Protein AF-A0A329NWV2-F1 (afdb_monomer_lite)

Organism: NCBI:txid1376

Secondary structure (DSSP, 8-state):
----PPPHHHHHHHHHHHHHHHHHHHHHHHH-HHHHHHHHHHHHH--S---HHHHHHHHHH-TT--SEE-HHHHHHTT--BPTTPPPEEEEEEEEEEEEEETTEEEEETTTS-HHHHHHHHTT-SEEEEEEEEEEEEEEEEGGGBT--GGGS-HHHHS---------HHHHHHHHHHHHHHTTPEEESSPPTTPPTT--EEEEEEE-TTS-EEEEEEE-TTS-HHHHHHHHHHHHHHHHTHHHHTTS-HHHHHHHHHHHHHHHHHHTT---TTTSHHHHHHHHT-TTTSTTHHHHHHHHHHHHHHHHHHHHHHHHHHHHHHHHHHHTT-SEEEEEEEE---SSS----TT-B--HHHHHHHHHHHHHHHHHHHHTS---TT-TT---TT----EEEEEEEEETTEEEEEEEEEETS-HHHHHHHHHHHHHHTT----PPPHHHHHHHHHHHHHHHHHSPPPPHHHHHHHHHHTT--

Sequence (476 aa):
MKNRKTTKQDRQQKLDDVFTKVHDAVENYSSDPKDLADFIKFRKEFSQNYSTRNQMLIHQQYPTASKVQSYKKWLDDGYQVQKGQKGIRILAPAIRKEIFDGKQSLGGYRDLSKEDKARLKKGELRTKDELVGFRSVSIFDIQQTNAEVDQLPKYLQDGIIEGNQKNEDEIYEAIDKYREALGIEKLKERPQGVNAGVKGCYFNYKLGSGEEKHAIWLEENNNISQKINVYLHELGHAQFESFAEKQPKVQNEYQAEMFAGVVSEYLGIESSQANAKYLEAYLQNEPDMANREELLEPLIQCIEEAVPQIEKQMNSLEQTQDQQMENQLDDYWKIKWNESSQRYSKDYEGQIVDKEVLDELVELDTRLQLHNKILGFVDPVNERNMTTEYEGYHKFKLEHIEDGQTIEEVRVDMGDGCLVNEGMFTSLYEAIGEKYQPLSQEKIESIRDELEIEREENPPISWEDAQALAQYELEI

InterPro domains:
  IPR013610 ArdC, N-terminal ssDNA binding domain [PF08401] (47-94)

Foldseek 3Di:
DDPDPQDPVNFVVLVVVLVVLLVVLLVVLLQALLLVLLLLLQVVQQPDDDPPSQSSQQCVVPVPFHDKDAQVVCVVVVKHQDPPDDFRKGKDFDKFKWKDDPPDTQGGPVSDDPVVVVCVVVVNIDIDIDGPDIGIGTMDGPVRIPDDLVRGPVCLFLARPDADPDDLVLLLVLLVVLCVVVQEAEDPDDDPPDDPPDAKAKDWDADPVRDIHIYMYGDPPDDSLVRQLRSQLRVQLVLCVVVVVVADPLLSNSLSLSRSSNLCSNNVHPPRPPRSVVSVVSCVPCVRCVCSVVSVVSSSVSSNVRNVSSVVSSVVVQLVVLVVVVVVDLKFKAWCFKDAGNVGNDTRHSHTDDPVNLVVLLVQLLLLQLQCVLVQDADPVDRPDTFPRNPFWMKIWMFIHHRNDGPDIDIDTRNVHCVVCVVVSQVNCVSNVHGDDHDDPVVSVVSNVVSNVVCVVPPTDDPVVVVVVVVVVVVD

pLDDT: mean 77.37, std 14.96, range [28.67, 95.81]

Structure (mmCIF, N/CA/C/O backbone):
data_AF-A0A329NWV2-F1
#
_entry.id   AF-A0A329NWV2-F1
#
loop_
_atom_site.group_PDB
_atom_site.id
_atom_site.type_symbol
_atom_site.label_atom_id
_atom_site.label_alt_id
_atom_site.label_comp_id
_atom_site.label_asym_id
_atom_site.label_entity_id
_atom_site.label_seq_id
_atom_site.pdbx_PDB_ins_code
_atom_site.Cartn_x
_atom_site.Cartn_y
_atom_site.Cartn_z
_atom_site.occupancy
_atom_site.B_iso_or_equiv
_atom_site.auth_seq_id
_atom_site.auth_comp_id
_atom_site.auth_asym_id
_atom_site.auth_atom_id
_atom_site.pdbx_PDB_model_num
ATOM 1 N N . MET A 1 1 ? 9.685 16.412 -42.069 1.00 36.47 1 MET A N 1
ATOM 2 C CA . MET A 1 1 ? 10.826 16.909 -41.262 1.00 36.47 1 MET A CA 1
ATOM 3 C C . MET A 1 1 ? 11.909 15.833 -41.224 1.00 36.47 1 MET A C 1
ATOM 5 O O . MET A 1 1 ? 11.582 14.680 -40.989 1.00 36.47 1 MET A O 1
ATOM 9 N N . LYS A 1 2 ? 13.170 16.157 -41.545 1.00 32.59 2 LYS A N 1
ATOM 10 C CA . LYS A 1 2 ? 14.276 15.177 -41.564 1.00 32.59 2 LYS A CA 1
ATOM 11 C C . LYS A 1 2 ? 14.610 14.730 -40.131 1.00 32.59 2 LYS A C 1
ATOM 13 O O . LYS A 1 2 ? 14.881 15.580 -39.290 1.00 32.59 2 LYS A O 1
ATOM 18 N N . ASN A 1 3 ? 14.628 13.416 -39.884 1.00 35.47 3 ASN A N 1
ATOM 19 C CA . ASN A 1 3 ? 15.058 12.794 -38.624 1.00 35.47 3 ASN A CA 1
ATOM 20 C C . ASN A 1 3 ? 16.464 13.282 -38.228 1.00 35.47 3 ASN A C 1
ATOM 22 O O . ASN A 1 3 ? 17.468 12.865 -38.812 1.00 35.47 3 ASN A O 1
ATOM 26 N N . ARG A 1 4 ? 16.544 14.181 -37.241 1.00 44.91 4 ARG A N 1
ATOM 27 C CA . ARG A 1 4 ? 17.809 14.641 -36.655 1.00 44.91 4 ARG A CA 1
ATOM 28 C C . ARG A 1 4 ? 18.392 13.469 -35.859 1.00 44.91 4 ARG A C 1
ATOM 30 O O . ARG A 1 4 ? 17.802 13.035 -34.874 1.00 44.91 4 ARG A O 1
ATOM 37 N N . LYS A 1 5 ? 19.515 12.899 -36.316 1.00 44.75 5 LYS A N 1
ATOM 38 C CA . LYS A 1 5 ? 20.201 11.812 -35.597 1.00 44.75 5 LYS A CA 1
ATOM 39 C C . LYS A 1 5 ? 20.628 12.326 -34.220 1.00 44.75 5 LYS A C 1
ATOM 41 O O . LYS A 1 5 ? 21.423 13.254 -34.140 1.00 44.75 5 LYS A O 1
ATOM 46 N N . THR A 1 6 ? 20.100 11.706 -33.170 1.00 51.19 6 THR A N 1
ATOM 47 C CA . THR A 1 6 ? 20.416 11.992 -31.763 1.00 51.19 6 THR A CA 1
ATOM 48 C C . THR A 1 6 ? 21.915 11.804 -31.527 1.00 51.19 6 THR A C 1
ATOM 50 O O . THR A 1 6 ? 22.441 10.714 -31.794 1.00 51.19 6 THR A O 1
ATOM 53 N N . THR A 1 7 ? 22.605 12.848 -31.069 1.00 66.75 7 THR A N 1
ATOM 54 C CA . THR A 1 7 ? 24.059 12.830 -30.849 1.00 66.75 7 THR A CA 1
ATOM 55 C C . THR A 1 7 ? 24.426 12.063 -29.569 1.00 66.75 7 THR A C 1
ATOM 57 O O . THR A 1 7 ? 23.558 11.715 -28.768 1.00 66.75 7 THR A O 1
ATOM 60 N N . LYS A 1 8 ? 25.717 11.754 -29.360 1.00 61.50 8 LYS A N 1
ATOM 61 C CA . LYS A 1 8 ? 26.194 11.138 -28.102 1.00 61.50 8 LYS A CA 1
ATOM 62 C C . LYS A 1 8 ? 25.913 12.050 -26.898 1.00 61.50 8 LYS A C 1
ATOM 64 O O . LYS A 1 8 ? 25.540 11.548 -25.847 1.00 61.50 8 LYS A O 1
ATOM 69 N N . GLN A 1 9 ? 26.043 13.361 -27.091 1.00 66.12 9 GLN A N 1
ATOM 70 C CA . GLN A 1 9 ? 25.766 14.379 -26.082 1.00 66.12 9 GLN A CA 1
ATOM 71 C C . GLN A 1 9 ? 24.272 14.427 -25.730 1.00 66.12 9 GLN A C 1
ATOM 73 O O . GLN A 1 9 ? 23.936 14.345 -24.557 1.00 66.12 9 GLN A O 1
ATOM 78 N N . ASP A 1 10 ? 23.379 14.404 -26.728 1.00 63.97 10 ASP A N 1
ATOM 79 C CA . ASP A 1 10 ? 21.922 14.377 -26.499 1.00 63.97 10 ASP A CA 1
ATOM 80 C C . ASP A 1 10 ? 21.471 13.129 -25.714 1.00 63.97 10 ASP A C 1
ATOM 82 O O . ASP A 1 10 ? 20.472 13.155 -24.999 1.00 63.97 10 ASP A O 1
ATOM 86 N N . ARG A 1 11 ? 22.164 11.994 -25.888 1.00 58.09 11 ARG A N 1
ATOM 87 C CA . ARG A 1 11 ? 21.868 10.751 -25.154 1.00 58.09 11 ARG A CA 1
ATOM 88 C C . ARG A 1 11 ? 22.358 10.800 -23.715 1.00 58.09 11 ARG A C 1
ATOM 90 O O . ARG A 1 11 ? 21.681 10.241 -22.863 1.00 58.09 11 ARG A O 1
ATOM 97 N N . GLN A 1 12 ? 23.512 11.423 -23.482 1.00 64.94 12 GLN A N 1
ATOM 98 C CA . GLN A 1 12 ? 24.041 11.622 -22.137 1.00 64.94 12 GLN A CA 1
ATOM 99 C C . GLN A 1 12 ? 23.133 12.569 -21.355 1.00 64.94 12 GLN A C 1
ATOM 101 O O . GLN A 1 12 ? 22.672 12.196 -20.291 1.00 64.94 12 GLN A O 1
ATOM 106 N N . GLN A 1 13 ? 22.748 13.700 -21.949 1.00 70.56 13 GLN A N 1
ATOM 107 C CA . GLN A 1 13 ? 21.837 14.650 -21.314 1.00 70.56 13 GLN A CA 1
ATOM 108 C C . GLN A 1 13 ? 20.499 14.003 -20.928 1.00 70.56 13 GLN A C 1
ATOM 110 O O . GLN A 1 13 ? 20.070 14.115 -19.795 1.00 70.56 13 GLN A O 1
ATOM 115 N N . LYS A 1 14 ? 19.882 13.218 -21.823 1.00 67.88 14 LYS A N 1
ATOM 116 C CA . LYS A 1 14 ? 18.648 12.477 -21.497 1.00 67.88 14 LYS A CA 1
ATOM 117 C C . LYS A 1 14 ? 18.816 11.426 -20.401 1.00 67.88 14 LYS A C 1
ATOM 119 O O . LYS A 1 14 ? 17.820 11.008 -19.819 1.00 67.88 14 LYS A O 1
ATOM 124 N N . LEU A 1 15 ? 20.021 10.892 -20.225 1.00 65.69 15 LEU A N 1
ATOM 125 C CA . LEU A 1 15 ? 20.317 9.951 -19.152 1.00 65.69 15 LEU A CA 1
ATOM 126 C C . LEU A 1 15 ? 20.466 10.712 -17.831 1.00 65.69 15 LEU A C 1
ATOM 128 O O . LEU A 1 15 ? 19.851 10.304 -16.853 1.00 65.69 15 LEU A O 1
ATOM 132 N N . ASP A 1 16 ? 21.194 11.828 -17.844 1.00 66.88 16 ASP A N 1
ATOM 133 C CA . ASP A 1 16 ? 21.363 12.723 -16.697 1.00 66.88 16 ASP A CA 1
ATOM 134 C C . ASP A 1 16 ? 20.000 13.271 -16.231 1.00 66.88 16 ASP A C 1
ATOM 136 O O . ASP A 1 16 ? 19.681 13.168 -15.054 1.00 66.88 16 ASP A O 1
ATOM 140 N N . ASP A 1 17 ? 19.135 13.703 -17.158 1.00 72.38 17 ASP A N 1
ATOM 141 C CA . ASP A 1 17 ? 17.765 14.152 -16.861 1.00 72.38 17 ASP A CA 1
ATOM 142 C C . ASP A 1 17 ? 16.937 13.063 -16.154 1.00 72.38 17 ASP A C 1
ATOM 144 O O . ASP A 1 17 ? 16.137 13.354 -15.270 1.00 72.38 17 ASP A O 1
ATOM 148 N N . VAL A 1 18 ? 17.088 11.792 -16.554 1.00 62.25 18 VAL A N 1
ATOM 149 C CA . VAL A 1 18 ? 16.373 10.682 -15.903 1.00 62.25 18 VAL A CA 1
ATOM 150 C C . VAL A 1 18 ? 16.975 10.373 -14.536 1.00 62.25 18 VAL A C 1
ATOM 152 O O . VAL A 1 18 ? 16.218 10.071 -13.623 1.00 62.25 18 VAL A O 1
ATOM 155 N N . PHE A 1 19 ? 18.295 10.480 -14.365 1.00 68.94 19 PHE A N 1
ATOM 156 C CA . PHE A 1 19 ? 18.915 10.361 -13.044 1.00 68.94 19 PHE A CA 1
ATOM 157 C C . PHE A 1 19 ? 18.426 11.450 -12.087 1.00 68.94 19 PHE A C 1
ATOM 159 O O . PHE A 1 19 ? 18.072 11.121 -10.959 1.00 68.94 19 PHE A O 1
ATOM 166 N N . THR A 1 20 ? 18.326 12.703 -12.541 1.00 75.44 20 THR A N 1
ATOM 167 C CA . THR A 1 20 ? 17.731 13.791 -11.751 1.00 75.44 20 THR A CA 1
ATOM 168 C C . THR A 1 20 ? 16.289 13.471 -11.378 1.00 75.44 20 THR A C 1
ATOM 170 O O . THR A 1 20 ? 15.943 13.558 -10.214 1.00 75.44 20 THR A O 1
ATOM 173 N N . LYS A 1 21 ? 15.468 12.983 -12.315 1.00 71.31 21 LYS A N 1
ATOM 174 C CA . LYS A 1 21 ? 14.085 12.597 -11.995 1.00 71.31 21 LYS A CA 1
ATOM 175 C C . LYS A 1 21 ? 13.976 11.450 -10.994 1.00 71.31 21 LYS A C 1
ATOM 177 O O . LYS A 1 21 ? 13.065 11.463 -10.184 1.00 71.31 21 LYS A O 1
ATOM 182 N N . VAL A 1 22 ? 14.866 10.454 -11.054 1.00 65.88 22 VAL A N 1
ATOM 183 C CA . VAL A 1 22 ? 14.907 9.391 -10.033 1.00 65.88 22 VAL A CA 1
ATOM 184 C C . VAL A 1 22 ? 15.238 9.988 -8.670 1.00 65.88 22 VAL A C 1
ATOM 186 O O . VAL A 1 22 ? 14.590 9.639 -7.692 1.00 65.88 22 VAL A O 1
ATOM 189 N N . HIS A 1 23 ? 16.222 10.887 -8.616 1.00 74.44 23 HIS A N 1
ATOM 190 C CA . HIS A 1 23 ? 16.587 11.582 -7.387 1.00 74.44 23 HIS A CA 1
ATOM 191 C C . HIS A 1 23 ? 15.413 12.407 -6.843 1.00 74.44 23 HIS A C 1
ATOM 193 O O . HIS A 1 23 ? 15.064 12.258 -5.682 1.00 74.44 23 HIS A O 1
ATOM 199 N N . ASP A 1 24 ? 14.751 13.201 -7.684 1.00 77.38 24 ASP A N 1
ATOM 200 C CA . ASP A 1 24 ? 13.586 13.999 -7.289 1.00 77.38 24 ASP A CA 1
ATOM 201 C C . ASP A 1 24 ? 12.426 13.115 -6.802 1.00 77.38 24 ASP A C 1
ATOM 203 O O . ASP A 1 24 ? 11.765 13.457 -5.829 1.00 77.38 24 ASP A O 1
ATOM 207 N N . ALA A 1 25 ? 12.196 11.959 -7.440 1.00 71.62 25 ALA A N 1
ATOM 208 C CA . ALA A 1 25 ? 11.195 10.991 -6.988 1.00 71.62 25 ALA A CA 1
ATOM 209 C C . ALA A 1 25 ? 11.498 10.516 -5.561 1.00 71.62 25 ALA A C 1
ATOM 211 O O . ALA A 1 25 ? 10.634 10.563 -4.691 1.00 71.62 25 ALA A O 1
ATOM 212 N N . VAL A 1 26 ? 12.741 10.086 -5.324 1.00 75.75 26 VAL A N 1
ATOM 213 C CA . VAL A 1 26 ? 13.215 9.639 -4.009 1.00 75.75 26 VAL A CA 1
ATOM 214 C C . VAL A 1 26 ? 13.062 10.750 -2.973 1.00 75.75 26 VAL A C 1
ATOM 216 O O . VAL A 1 26 ? 12.535 10.501 -1.893 1.00 75.75 26 VAL A O 1
ATOM 219 N N . GLU A 1 27 ? 13.467 11.974 -3.307 1.00 80.31 27 GLU A N 1
ATOM 220 C CA . GLU A 1 27 ? 13.358 13.122 -2.408 1.00 80.31 27 GLU A CA 1
ATOM 221 C C . GLU A 1 27 ? 11.903 13.412 -2.030 1.00 80.31 27 GLU A C 1
ATOM 223 O O . GLU A 1 27 ? 11.610 13.523 -0.838 1.00 80.31 27 GLU A O 1
ATOM 228 N N . ASN A 1 28 ? 10.990 13.447 -3.005 1.00 81.44 28 ASN A N 1
ATOM 229 C CA . ASN A 1 28 ? 9.566 13.688 -2.766 1.00 81.44 28 ASN A CA 1
ATOM 230 C C . ASN A 1 28 ? 8.964 12.621 -1.837 1.00 81.44 28 ASN A C 1
ATOM 232 O O . ASN A 1 28 ? 8.467 12.954 -0.763 1.00 81.44 28 ASN A O 1
ATOM 236 N N . TYR A 1 29 ? 9.110 11.335 -2.180 1.00 83.62 29 TYR A N 1
ATOM 237 C CA . TYR A 1 29 ? 8.569 10.235 -1.367 1.00 83.62 29 TYR A CA 1
ATOM 238 C C . TYR A 1 29 ? 9.242 10.108 0.008 1.00 83.62 29 TYR A C 1
ATOM 240 O O . TYR A 1 29 ? 8.645 9.589 0.944 1.00 83.62 29 TYR A O 1
ATOM 248 N N . SER A 1 30 ? 10.484 10.576 0.161 1.00 81.19 30 SER A N 1
ATOM 249 C CA . SER A 1 30 ? 11.156 10.624 1.467 1.00 81.19 30 SER A CA 1
ATOM 250 C C . SER A 1 30 ? 10.719 11.797 2.346 1.00 81.19 30 SER A C 1
ATOM 252 O O . SER A 1 30 ? 11.054 11.823 3.529 1.00 81.19 30 SER A O 1
ATOM 254 N N . SER A 1 31 ? 10.007 12.775 1.796 1.00 80.56 31 SER A N 1
ATOM 255 C CA . SER A 1 31 ? 9.683 14.007 2.519 1.00 80.56 31 SER A CA 1
ATOM 256 C C . SER A 1 31 ? 8.216 14.096 2.920 1.00 80.56 31 SER A C 1
ATOM 258 O O . SER A 1 31 ? 7.911 14.763 3.908 1.00 80.56 31 SER A O 1
ATOM 260 N N . ASP A 1 32 ? 7.326 13.423 2.188 1.00 82.19 32 ASP A N 1
ATOM 261 C CA . ASP A 1 32 ? 5.884 13.478 2.412 1.00 82.19 32 ASP A CA 1
ATOM 262 C C . ASP A 1 32 ? 5.290 12.068 2.634 1.00 82.19 32 ASP A C 1
ATOM 264 O O . ASP A 1 32 ? 5.300 11.236 1.719 1.00 82.19 32 ASP A O 1
ATOM 268 N N . PRO A 1 33 ? 4.760 11.775 3.841 1.00 81.44 33 PRO A N 1
ATOM 269 C CA . PRO A 1 33 ? 4.070 10.521 4.123 1.00 81.44 33 PRO A CA 1
ATOM 270 C C . PRO A 1 33 ? 2.877 10.249 3.207 1.00 81.44 33 PRO A C 1
ATOM 272 O O . PRO A 1 33 ? 2.619 9.086 2.902 1.00 81.44 33 PRO A O 1
ATOM 275 N N . LYS A 1 34 ? 2.166 11.285 2.748 1.00 81.94 34 LYS A N 1
ATOM 276 C CA . LYS A 1 34 ? 1.012 11.125 1.860 1.00 81.94 34 LYS A CA 1
ATOM 277 C C . LYS A 1 34 ? 1.451 10.630 0.486 1.00 81.94 34 LYS A C 1
ATOM 279 O O . LYS A 1 34 ? 0.945 9.615 0.016 1.00 81.94 34 LYS A O 1
ATOM 284 N N . ASP A 1 35 ? 2.451 11.280 -0.110 1.00 84.00 35 ASP A N 1
ATOM 285 C CA . ASP A 1 35 ? 3.000 10.858 -1.404 1.00 84.00 35 ASP A CA 1
ATOM 286 C C . ASP A 1 35 ? 3.520 9.414 -1.337 1.00 84.00 35 ASP A C 1
ATOM 288 O O . ASP A 1 35 ? 3.346 8.631 -2.278 1.00 84.00 35 ASP A O 1
ATOM 292 N N . LEU A 1 36 ? 4.169 9.040 -0.226 1.00 85.94 36 LEU A N 1
ATOM 293 C CA . LEU A 1 36 ? 4.642 7.673 -0.024 1.00 85.94 36 LEU A CA 1
ATOM 294 C C . LEU A 1 36 ? 3.479 6.692 0.188 1.00 85.94 36 LEU A C 1
ATOM 296 O O . LEU A 1 36 ? 3.526 5.600 -0.372 1.00 85.94 36 LEU A O 1
ATOM 300 N N . ALA A 1 37 ? 2.422 7.061 0.915 1.00 82.25 37 ALA A N 1
ATOM 301 C CA . ALA A 1 37 ? 1.217 6.239 1.052 1.00 82.25 37 ALA A CA 1
ATOM 302 C C . ALA A 1 37 ? 0.544 5.979 -0.303 1.00 82.25 37 ALA A C 1
ATOM 304 O O . ALA A 1 37 ? 0.219 4.829 -0.611 1.00 82.25 37 ALA A O 1
ATOM 305 N N . ASP A 1 38 ? 0.418 7.005 -1.143 1.00 81.81 38 ASP A N 1
ATOM 306 C CA . ASP A 1 38 ? -0.117 6.881 -2.502 1.00 81.81 38 ASP A CA 1
ATOM 307 C C . ASP A 1 38 ? 0.772 5.974 -3.366 1.00 81.81 38 ASP A C 1
ATOM 309 O O . ASP A 1 38 ? 0.279 5.086 -4.065 1.00 81.81 38 ASP A O 1
ATOM 313 N N . PHE A 1 39 ? 2.100 6.094 -3.242 1.00 87.38 39 PHE A N 1
ATOM 314 C CA . PHE A 1 39 ? 3.031 5.172 -3.896 1.00 87.38 39 PHE A CA 1
ATOM 315 C C . PHE A 1 39 ? 2.884 3.720 -3.410 1.00 87.38 39 PHE A C 1
ATOM 317 O O . PHE A 1 39 ? 2.982 2.799 -4.222 1.00 87.38 39 PHE A O 1
ATOM 324 N N . ILE A 1 40 ? 2.647 3.486 -2.116 1.00 85.81 40 ILE A N 1
ATOM 325 C CA . ILE A 1 40 ? 2.419 2.137 -1.573 1.00 85.81 40 ILE A CA 1
ATOM 326 C C . ILE A 1 40 ? 1.115 1.543 -2.120 1.00 85.81 40 ILE A C 1
ATOM 328 O O . ILE A 1 40 ? 1.110 0.376 -2.519 1.00 85.81 40 ILE A O 1
ATOM 332 N N . LYS A 1 41 ? 0.036 2.334 -2.207 1.00 83.25 41 LYS A N 1
ATOM 333 C CA . LYS A 1 41 ? -1.229 1.919 -2.846 1.00 83.25 41 LYS A CA 1
ATOM 334 C C . LYS A 1 41 ? -0.991 1.518 -4.303 1.00 83.25 41 LYS A C 1
ATOM 336 O O . LYS A 1 41 ? -1.278 0.383 -4.678 1.00 83.25 41 LYS A O 1
ATOM 341 N N . PHE A 1 42 ? -0.333 2.386 -5.072 1.00 84.50 42 PHE A N 1
ATOM 342 C CA . PHE A 1 42 ? 0.084 2.101 -6.445 1.00 84.50 42 PHE A CA 1
ATOM 343 C C . PHE A 1 42 ? 0.899 0.803 -6.555 1.00 84.50 42 PHE A C 1
ATOM 345 O O . PHE A 1 42 ? 0.624 -0.051 -7.397 1.00 84.50 42 PHE A O 1
ATOM 352 N N . ARG A 1 43 ? 1.912 0.628 -5.702 1.00 85.94 43 ARG A N 1
ATOM 353 C CA . ARG A 1 43 ? 2.831 -0.517 -5.748 1.00 85.94 43 ARG A CA 1
ATOM 354 C C . ARG A 1 43 ? 2.138 -1.841 -5.408 1.00 85.94 43 ARG A C 1
ATOM 356 O O . ARG A 1 43 ? 2.504 -2.859 -5.996 1.00 85.94 43 ARG A O 1
ATOM 363 N N . LYS A 1 44 ? 1.129 -1.831 -4.526 1.00 82.50 44 LYS A N 1
ATOM 364 C CA . LYS A 1 44 ? 0.286 -3.003 -4.209 1.00 82.50 44 LYS A CA 1
ATOM 365 C C . LYS A 1 44 ? -0.435 -3.528 -5.456 1.00 82.50 44 LYS A C 1
ATOM 367 O O . LYS A 1 44 ? -0.527 -4.739 -5.649 1.00 82.50 44 LYS A O 1
ATOM 372 N N . GLU A 1 45 ? -0.902 -2.628 -6.317 1.00 75.94 45 GLU A N 1
ATOM 373 C CA . GLU A 1 45 ? -1.632 -2.959 -7.550 1.00 75.94 45 GLU A CA 1
ATOM 374 C C . GLU A 1 45 ? -0.698 -3.220 -8.741 1.00 75.94 45 GLU A C 1
ATOM 376 O O . GLU A 1 45 ? -0.967 -4.054 -9.616 1.00 75.94 45 GLU A O 1
ATOM 381 N N . PHE A 1 46 ? 0.443 -2.533 -8.777 1.00 81.50 46 PHE A N 1
ATOM 382 C CA . PHE A 1 46 ? 1.409 -2.608 -9.860 1.00 81.50 46 PHE A CA 1
ATOM 383 C C . PHE A 1 46 ? 2.237 -3.904 -9.806 1.00 81.50 46 PHE A C 1
ATOM 385 O O . PHE A 1 46 ? 3.372 -3.965 -9.338 1.00 81.50 46 PHE A O 1
ATOM 392 N N . SER A 1 47 ? 1.676 -4.969 -10.377 1.00 76.50 47 SER A N 1
ATOM 393 C CA . SER A 1 47 ? 2.225 -6.338 -10.345 1.00 76.50 47 SER A CA 1
ATOM 394 C C . SER A 1 47 ? 3.572 -6.564 -11.065 1.00 76.50 47 SER A C 1
ATOM 396 O O . SER A 1 47 ? 4.113 -7.676 -11.044 1.00 76.50 47 SER A O 1
ATOM 398 N N . GLN A 1 48 ? 4.135 -5.562 -11.750 1.00 84.06 48 GLN A N 1
ATOM 399 C CA . GLN A 1 48 ? 5.353 -5.745 -12.541 1.00 84.06 48 GLN A CA 1
ATOM 400 C C . GLN A 1 48 ? 6.633 -5.508 -11.736 1.00 84.06 48 GLN A C 1
ATOM 402 O O . GLN A 1 48 ? 6.873 -4.441 -11.180 1.00 84.06 48 GLN A O 1
ATOM 407 N N . ASN A 1 49 ? 7.536 -6.490 -11.800 1.00 84.25 49 ASN A N 1
ATOM 408 C CA . ASN A 1 49 ? 8.807 -6.493 -11.079 1.00 84.25 49 ASN A CA 1
ATOM 409 C C . ASN A 1 49 ? 9.861 -5.544 -11.694 1.00 84.25 49 ASN A C 1
ATOM 411 O O . ASN A 1 49 ? 10.807 -5.967 -12.368 1.00 84.25 49 ASN A O 1
ATOM 415 N N . TYR A 1 50 ? 9.677 -4.243 -11.482 1.00 87.75 50 TYR A N 1
ATOM 416 C CA . TYR A 1 50 ? 10.695 -3.209 -11.670 1.00 87.75 50 TYR A CA 1
ATOM 417 C C . TYR A 1 50 ? 11.396 -2.906 -10.339 1.00 87.75 50 TYR A C 1
ATOM 419 O O . TYR A 1 50 ? 10.839 -3.136 -9.276 1.00 87.75 50 TYR A O 1
ATOM 427 N N . SER A 1 51 ? 12.608 -2.345 -10.375 1.00 86.44 51 SER A N 1
ATOM 428 C CA . SER A 1 51 ? 13.258 -1.819 -9.161 1.00 86.44 51 SER A CA 1
ATOM 429 C C . SER A 1 51 ? 12.442 -0.676 -8.547 1.00 86.44 51 SER A C 1
ATOM 431 O O . SER A 1 51 ? 11.933 0.132 -9.326 1.00 86.44 51 SER A O 1
ATOM 433 N N . THR A 1 52 ? 12.449 -0.502 -7.221 1.00 85.50 52 THR A N 1
ATOM 434 C CA . THR A 1 52 ? 11.754 0.588 -6.499 1.00 85.50 52 THR A CA 1
ATOM 435 C C . THR A 1 52 ? 11.959 1.959 -7.143 1.00 85.50 52 THR A C 1
ATOM 437 O O . THR A 1 52 ? 10.988 2.620 -7.485 1.00 85.50 52 THR A O 1
ATOM 440 N N . ARG A 1 53 ? 13.205 2.321 -7.488 1.00 83.81 53 ARG A N 1
ATOM 441 C CA . ARG A 1 53 ? 13.533 3.554 -8.239 1.00 83.81 53 ARG A CA 1
ATOM 442 C C . ARG A 1 53 ? 12.719 3.739 -9.523 1.00 83.81 53 ARG A C 1
ATOM 444 O O . ARG A 1 53 ? 12.261 4.829 -9.834 1.00 83.81 53 ARG A O 1
ATOM 451 N N . ASN A 1 54 ? 12.584 2.670 -10.309 1.00 88.44 54 ASN A N 1
ATOM 452 C CA . ASN A 1 54 ? 11.830 2.712 -11.559 1.00 88.44 54 ASN A CA 1
ATOM 453 C C . ASN A 1 54 ? 10.324 2.704 -11.288 1.00 88.44 54 ASN A C 1
ATOM 455 O O . ASN A 1 54 ? 9.613 3.343 -12.046 1.00 88.44 54 ASN A O 1
ATOM 459 N N . GLN A 1 55 ? 9.846 2.024 -10.243 1.00 90.69 55 GLN A N 1
ATOM 460 C CA . GLN A 1 55 ? 8.435 2.069 -9.851 1.00 90.69 55 GLN A CA 1
ATOM 461 C C . GLN A 1 55 ? 8.032 3.474 -9.382 1.00 90.69 55 GLN A C 1
ATOM 463 O O . GLN A 1 55 ? 7.070 4.015 -9.907 1.00 90.69 55 GLN A O 1
ATOM 468 N N . MET A 1 56 ? 8.814 4.106 -8.500 1.00 88.00 56 MET A N 1
ATOM 469 C CA . MET A 1 56 ? 8.632 5.503 -8.073 1.00 88.00 56 MET A CA 1
ATOM 470 C C . MET A 1 56 ? 8.632 6.454 -9.271 1.00 88.00 56 MET A C 1
ATOM 472 O O . MET A 1 56 ? 7.749 7.290 -9.419 1.00 88.00 56 MET A O 1
ATOM 476 N N . LEU A 1 57 ? 9.595 6.284 -10.182 1.00 87.88 57 LEU A N 1
ATOM 477 C CA . LEU A 1 57 ? 9.684 7.094 -11.393 1.00 87.88 57 LEU A CA 1
ATOM 478 C C . LEU A 1 57 ? 8.504 6.860 -12.359 1.00 87.88 57 LEU A C 1
ATOM 480 O O . LEU A 1 57 ? 8.125 7.778 -13.090 1.00 87.88 57 LEU A O 1
ATOM 484 N N . ILE A 1 58 ? 7.950 5.644 -12.410 1.00 88.81 58 ILE A N 1
ATOM 485 C CA . ILE A 1 58 ? 6.730 5.336 -13.167 1.00 88.81 58 ILE A CA 1
ATOM 486 C C . ILE A 1 58 ? 5.543 6.039 -12.510 1.00 88.81 58 ILE A C 1
ATOM 488 O O . ILE A 1 58 ? 4.894 6.820 -13.197 1.00 88.81 58 ILE A O 1
ATOM 492 N N . HIS A 1 59 ? 5.329 5.832 -11.208 1.00 88.75 59 HIS A N 1
ATOM 493 C CA . HIS A 1 59 ? 4.244 6.432 -10.430 1.00 88.75 59 HIS A CA 1
ATOM 494 C C . HIS A 1 59 ? 4.234 7.960 -10.571 1.00 88.75 59 HIS A C 1
ATOM 496 O O . HIS A 1 59 ? 3.240 8.537 -10.990 1.00 88.75 59 HIS A O 1
ATOM 502 N N . GLN A 1 60 ? 5.379 8.623 -10.395 1.00 86.12 60 GLN A N 1
ATOM 503 C CA . GLN A 1 60 ? 5.487 10.077 -10.549 1.00 86.12 60 GLN A CA 1
ATOM 504 C C . GLN A 1 60 ? 5.139 10.580 -11.966 1.00 86.12 60 GLN A C 1
ATOM 506 O O . GLN A 1 60 ? 4.687 11.711 -12.139 1.00 86.12 60 GLN A O 1
ATOM 511 N N . GLN A 1 61 ? 5.400 9.786 -13.011 1.00 87.38 61 GLN A N 1
ATOM 512 C CA . GLN A 1 61 ? 5.097 10.170 -14.397 1.00 87.38 61 GLN A CA 1
ATOM 513 C C . GLN A 1 61 ? 3.687 9.769 -14.840 1.00 87.38 61 GLN A C 1
ATOM 515 O O . GLN A 1 61 ? 3.166 10.378 -15.777 1.00 87.38 61 GLN A O 1
ATOM 520 N N . TYR A 1 62 ? 3.131 8.717 -14.246 1.00 79.06 62 TYR A N 1
ATOM 521 C CA . TYR A 1 62 ? 1.849 8.124 -14.601 1.00 79.06 62 TYR A CA 1
ATOM 522 C C . TYR A 1 62 ? 1.290 7.368 -13.375 1.00 79.06 62 TYR A C 1
ATOM 524 O O . TYR A 1 62 ? 1.496 6.156 -13.266 1.00 79.06 62 TYR A O 1
ATOM 532 N N . PRO A 1 63 ? 0.625 8.074 -12.436 1.00 77.62 63 PRO A N 1
ATOM 533 C CA . PRO A 1 63 ? 0.195 7.504 -11.154 1.00 77.62 63 PRO A CA 1
ATOM 534 C C . PRO A 1 63 ? -0.772 6.329 -11.284 1.00 77.62 63 PRO A C 1
ATOM 536 O O . PRO A 1 63 ? -0.753 5.422 -10.468 1.00 77.62 63 PRO A O 1
ATOM 539 N N . THR A 1 64 ? -1.558 6.297 -12.359 1.00 73.19 64 THR A N 1
ATOM 540 C CA . THR A 1 64 ? -2.516 5.226 -12.660 1.00 73.19 64 THR A CA 1
ATOM 541 C C . THR A 1 64 ? -1.896 4.077 -13.465 1.00 73.19 64 THR A C 1
ATOM 543 O O . THR A 1 64 ? -2.612 3.299 -14.100 1.00 73.19 64 THR A O 1
ATOM 546 N N . ALA A 1 65 ? -0.559 3.976 -13.516 1.00 77.31 65 ALA A N 1
ATOM 547 C CA . ALA A 1 65 ? 0.106 2.929 -14.286 1.00 77.31 65 ALA A CA 1
ATOM 548 C C . ALA A 1 65 ? -0.232 1.551 -13.716 1.00 77.31 65 ALA A C 1
ATOM 550 O O . ALA A 1 65 ? -0.300 1.321 -12.518 1.00 77.31 65 ALA A O 1
ATOM 551 N N . SER A 1 66 ? -0.404 0.599 -14.610 1.00 74.06 66 SER A N 1
ATOM 552 C CA . SER A 1 66 ? -0.968 -0.702 -14.294 1.00 74.06 66 SER A CA 1
ATOM 553 C C . SER A 1 66 ? -0.124 -1.803 -14.911 1.00 74.06 66 SER A C 1
ATOM 555 O O . SER A 1 66 ? 0.353 -2.714 -14.236 1.00 74.06 66 SER A O 1
ATOM 557 N N . LYS A 1 67 ? 0.143 -1.679 -16.207 1.00 82.06 67 LYS A N 1
ATOM 558 C CA . LYS A 1 67 ? 0.969 -2.592 -16.970 1.00 82.06 67 LYS A CA 1
ATOM 559 C C . LYS A 1 67 ? 1.690 -1.777 -18.015 1.00 82.06 67 LYS A C 1
ATOM 561 O O . LYS A 1 67 ? 1.097 -1.322 -18.982 1.00 82.06 67 LYS A O 1
ATOM 566 N N . VAL A 1 68 ? 2.994 -1.651 -17.855 1.00 88.25 68 VAL A N 1
ATOM 567 C CA . VAL A 1 68 ? 3.880 -0.892 -18.724 1.00 88.25 68 VAL A CA 1
ATOM 568 C C . VAL A 1 68 ? 4.801 -1.810 -19.516 1.00 88.25 68 VAL A C 1
ATOM 570 O O . VAL A 1 68 ? 5.352 -2.794 -19.012 1.00 88.25 68 VAL A O 1
ATOM 573 N N . GLN A 1 69 ? 5.014 -1.480 -20.787 1.00 87.88 69 GLN A N 1
ATOM 574 C CA . GLN A 1 69 ? 5.987 -2.164 -21.636 1.00 87.88 69 GLN A CA 1
ATOM 575 C C . GLN A 1 69 ? 6.601 -1.226 -22.678 1.00 87.88 69 GLN A C 1
ATOM 577 O O . GLN A 1 69 ? 6.136 -0.116 -22.927 1.00 87.88 69 GLN A O 1
ATOM 582 N N . SER A 1 70 ? 7.689 -1.666 -23.318 1.00 88.19 70 SER A N 1
ATOM 583 C CA . SER A 1 70 ? 8.240 -0.932 -24.462 1.00 88.19 70 SER A CA 1
ATOM 584 C C . SER A 1 70 ? 7.264 -0.961 -25.640 1.00 88.19 70 SER A C 1
ATOM 586 O O . SER A 1 70 ? 6.661 -1.999 -25.889 1.00 88.19 70 SER A O 1
ATOM 588 N N . TYR A 1 71 ? 7.222 0.111 -26.438 1.00 86.69 71 TYR A N 1
ATOM 589 C CA . TYR A 1 71 ? 6.408 0.187 -27.664 1.00 86.69 71 TYR A CA 1
ATOM 590 C C . TYR A 1 71 ? 6.507 -1.070 -28.536 1.00 86.69 71 TYR A C 1
ATOM 592 O O . TYR A 1 71 ? 5.508 -1.588 -29.014 1.00 86.69 71 TYR A O 1
ATOM 600 N N . LYS A 1 72 ? 7.734 -1.573 -28.743 1.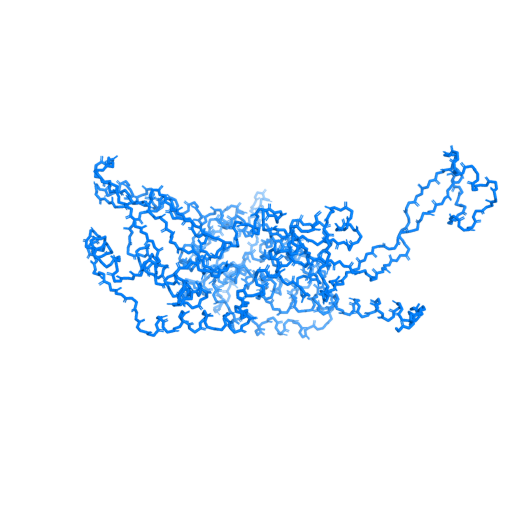00 87.25 72 LYS A N 1
ATOM 601 C CA . LYS A 1 72 ? 7.955 -2.765 -29.566 1.00 87.25 72 LYS A CA 1
ATOM 602 C C . LYS A 1 72 ? 7.243 -3.983 -28.982 1.00 87.25 72 LYS A C 1
ATOM 604 O O . LYS A 1 72 ? 6.680 -4.761 -29.731 1.00 87.25 72 LYS A O 1
ATOM 609 N N . LYS A 1 73 ? 7.297 -4.141 -27.661 1.00 90.50 73 LYS A N 1
ATOM 610 C CA . LYS A 1 73 ? 6.682 -5.282 -26.999 1.00 90.50 73 LYS A CA 1
ATOM 611 C C . LYS A 1 73 ? 5.154 -5.198 -27.058 1.00 90.50 73 LYS A C 1
ATOM 613 O O . LYS A 1 73 ? 4.537 -6.213 -27.324 1.00 90.50 73 LYS A O 1
ATOM 618 N N . TRP A 1 74 ? 4.577 -3.999 -26.939 1.00 88.94 74 TRP A N 1
ATOM 619 C CA . TRP A 1 74 ? 3.151 -3.814 -27.207 1.00 88.94 74 TRP A CA 1
ATOM 620 C C . TRP A 1 74 ? 2.771 -4.239 -28.620 1.00 88.94 74 TRP A C 1
ATOM 622 O O . TRP A 1 74 ? 1.853 -5.033 -28.774 1.00 88.94 74 TRP A O 1
ATOM 632 N N . LEU A 1 75 ? 3.545 -3.819 -29.623 1.00 88.81 75 LEU A N 1
ATOM 633 C CA . LEU A 1 75 ? 3.309 -4.220 -31.009 1.00 88.81 75 LEU A CA 1
ATOM 634 C C . LEU A 1 75 ? 3.431 -5.740 -31.211 1.00 88.81 75 LEU A C 1
ATOM 636 O O . LEU A 1 75 ? 2.619 -6.325 -31.920 1.00 88.81 75 LEU A O 1
ATOM 640 N N . ASP A 1 76 ? 4.434 -6.372 -30.591 1.00 90.62 76 ASP A N 1
ATOM 641 C CA . ASP A 1 76 ? 4.619 -7.829 -30.621 1.00 90.62 76 ASP A CA 1
ATOM 642 C C . ASP A 1 76 ? 3.441 -8.561 -29.931 1.00 90.62 76 ASP A C 1
ATOM 644 O O . ASP A 1 76 ? 3.062 -9.648 -30.363 1.00 90.62 76 ASP A O 1
ATOM 648 N N . ASP A 1 77 ? 2.847 -7.949 -28.898 1.00 84.25 77 ASP A N 1
ATOM 649 C CA . ASP A 1 77 ? 1.680 -8.445 -28.155 1.00 84.25 77 ASP A CA 1
ATOM 650 C C . ASP A 1 77 ? 0.335 -8.080 -28.848 1.00 84.25 77 ASP A C 1
ATOM 652 O O . ASP A 1 77 ? -0.723 -8.443 -28.340 1.00 84.25 77 ASP A O 1
ATOM 656 N N . GLY A 1 78 ? 0.357 -7.406 -30.009 1.00 85.06 78 GLY A N 1
ATOM 657 C CA . GLY A 1 78 ? -0.833 -7.051 -30.803 1.00 85.06 78 GLY A CA 1
ATOM 658 C C . GLY A 1 78 ? -1.425 -5.660 -30.537 1.00 85.06 78 GLY A C 1
ATOM 659 O O . GLY A 1 78 ? -2.406 -5.289 -31.175 1.00 85.06 78 GLY A O 1
ATOM 660 N N . TYR A 1 79 ? -0.809 -4.872 -29.657 1.00 79.19 79 TYR A N 1
ATOM 661 C CA . TYR A 1 79 ? -1.282 -3.552 -29.243 1.00 79.19 79 TYR A CA 1
ATOM 662 C C . TYR A 1 79 ? -0.482 -2.417 -29.884 1.00 79.19 79 TYR A C 1
ATOM 664 O O . TYR A 1 79 ? 0.750 -2.431 -29.972 1.00 79.19 79 TYR A O 1
ATOM 672 N N . GLN A 1 80 ? -1.184 -1.365 -30.277 1.00 77.94 80 GLN A N 1
ATOM 673 C CA . GLN A 1 80 ? -0.626 -0.149 -30.839 1.00 77.94 80 GLN A CA 1
ATOM 674 C C . GLN A 1 80 ? -0.748 0.987 -29.821 1.00 77.94 80 GLN A C 1
ATOM 676 O O . GLN A 1 80 ? -1.842 1.390 -29.440 1.00 77.94 80 GLN A O 1
ATOM 681 N N . VAL A 1 81 ? 0.390 1.559 -29.417 1.00 76.06 81 VAL A N 1
ATOM 682 C CA . VAL A 1 81 ? 0.398 2.796 -28.618 1.00 76.06 81 VAL A CA 1
ATOM 683 C C . VAL A 1 81 ? -0.288 3.901 -29.419 1.00 76.06 81 VAL A C 1
ATOM 685 O O . VAL A 1 81 ? 0.087 4.159 -30.572 1.00 76.06 81 VAL A O 1
ATOM 688 N N . GLN A 1 82 ? -1.269 4.560 -28.811 1.00 70.00 82 GLN A N 1
ATOM 689 C CA . GLN A 1 82 ? -2.070 5.573 -29.479 1.00 70.00 82 GLN A CA 1
ATOM 690 C C . GLN A 1 82 ? -1.217 6.790 -29.863 1.00 70.00 82 GLN A C 1
ATOM 692 O O . GLN A 1 82 ? -0.233 7.165 -29.212 1.00 70.00 82 GLN A O 1
ATOM 697 N N . LYS A 1 83 ? -1.581 7.431 -30.973 1.00 70.19 83 LYS A N 1
ATOM 698 C CA . LYS A 1 83 ? -0.824 8.564 -31.504 1.00 70.19 83 LYS A CA 1
ATOM 699 C C . LYS A 1 83 ? -0.909 9.754 -30.543 1.00 70.19 83 LYS A C 1
ATOM 701 O O . LYS A 1 83 ? -1.988 10.220 -30.224 1.00 70.19 83 LYS A O 1
ATOM 706 N N . GLY A 1 84 ? 0.246 10.299 -30.163 1.00 71.12 84 GLY A N 1
ATOM 707 C CA . GLY A 1 84 ? 0.336 11.465 -29.273 1.00 71.12 84 GLY A CA 1
ATOM 708 C C . GLY A 1 84 ? 0.628 11.116 -27.814 1.00 71.12 84 GLY A C 1
ATOM 709 O O . GLY A 1 84 ? 1.058 11.998 -27.071 1.00 71.12 84 GLY A O 1
ATOM 710 N N . GLN A 1 85 ? 0.513 9.839 -27.436 1.00 73.88 85 GLN A N 1
ATOM 711 C CA . GLN A 1 85 ? 0.840 9.366 -26.094 1.00 73.88 85 GLN A CA 1
ATOM 712 C C . GLN A 1 85 ? 2.307 9.632 -25.737 1.00 73.88 85 GLN A C 1
ATOM 714 O O . GLN A 1 85 ? 3.234 9.390 -26.524 1.00 73.88 85 GLN A O 1
ATOM 719 N N . LYS A 1 86 ? 2.527 10.157 -24.529 1.00 79.44 86 LYS A N 1
ATOM 720 C CA . LYS A 1 86 ? 3.864 10.452 -24.003 1.00 79.44 86 LYS A CA 1
ATOM 721 C C . LYS A 1 86 ? 4.425 9.203 -23.329 1.00 79.44 86 LYS A C 1
ATOM 723 O O . LYS A 1 86 ? 3.812 8.656 -22.426 1.00 79.44 86 LYS A O 1
ATOM 728 N N . GLY A 1 87 ? 5.610 8.769 -23.755 1.00 81.75 87 GLY A N 1
ATOM 729 C CA . GLY A 1 87 ? 6.261 7.605 -23.153 1.00 81.75 87 GLY A CA 1
ATOM 730 C C . GLY A 1 87 ? 6.841 7.908 -21.772 1.00 81.75 87 GLY A C 1
ATOM 731 O O . GLY A 1 87 ? 7.596 8.874 -21.625 1.00 81.75 87 GLY A O 1
ATOM 732 N N . ILE A 1 88 ? 6.569 7.021 -20.821 1.00 87.75 88 ILE A N 1
ATOM 733 C CA . ILE A 1 88 ? 7.108 6.996 -19.460 1.00 87.75 88 ILE A CA 1
ATOM 734 C C . ILE A 1 88 ? 8.598 6.640 -19.536 1.00 87.75 88 ILE A C 1
ATOM 736 O O . ILE A 1 88 ? 8.996 5.687 -20.219 1.00 87.75 88 ILE A O 1
ATOM 740 N N . ARG A 1 89 ? 9.464 7.436 -18.904 1.00 86.88 89 ARG A N 1
ATOM 741 C CA . ARG A 1 89 ? 10.920 7.220 -18.944 1.00 86.88 89 ARG A CA 1
ATOM 742 C C . ARG A 1 89 ? 11.372 6.363 -17.775 1.00 86.88 89 ARG A C 1
ATOM 744 O O . ARG A 1 89 ? 11.045 6.686 -16.647 1.00 86.88 89 ARG A O 1
ATOM 751 N N . ILE A 1 90 ? 12.184 5.345 -18.054 1.00 86.38 90 ILE A N 1
ATOM 752 C CA . ILE A 1 90 ? 12.829 4.513 -17.027 1.00 86.38 90 ILE A CA 1
ATOM 753 C C . ILE A 1 90 ? 14.317 4.303 -17.320 1.00 86.38 90 ILE A C 1
ATOM 755 O O . ILE A 1 90 ? 14.777 4.481 -18.460 1.00 86.38 90 ILE A O 1
ATOM 759 N N . LEU A 1 91 ? 15.059 3.862 -16.304 1.00 80.31 91 LEU A N 1
ATOM 760 C CA . LEU A 1 91 ? 16.432 3.386 -16.440 1.00 80.31 91 LEU A CA 1
ATOM 761 C C . LEU A 1 91 ? 16.438 1.883 -16.717 1.00 80.31 91 LEU A C 1
ATOM 763 O O . LEU A 1 91 ? 16.056 1.074 -15.874 1.00 80.31 91 LEU A O 1
ATOM 767 N N . ALA A 1 92 ? 16.919 1.498 -17.898 1.00 78.75 92 ALA A N 1
ATOM 768 C CA . ALA A 1 92 ? 17.127 0.098 -18.253 1.00 78.75 92 ALA A CA 1
ATOM 769 C C . ALA A 1 92 ? 18.623 -0.249 -18.261 1.00 78.75 92 ALA A C 1
ATOM 771 O O . ALA A 1 92 ? 19.434 0.568 -18.721 1.00 78.75 92 ALA A O 1
ATOM 772 N N . PRO A 1 93 ? 19.009 -1.465 -17.835 1.00 75.88 93 PRO A N 1
ATOM 773 C CA . PRO A 1 93 ? 20.396 -1.898 -17.890 1.00 75.88 93 PRO A CA 1
ATOM 774 C C . PRO A 1 93 ? 20.887 -1.946 -19.343 1.00 75.88 93 PRO A C 1
ATOM 776 O O . PRO A 1 93 ? 20.230 -2.471 -20.251 1.00 75.88 93 PRO A O 1
ATOM 779 N N . ALA A 1 94 ? 22.069 -1.387 -19.576 1.00 75.19 94 ALA A N 1
ATOM 780 C CA . ALA A 1 94 ? 22.812 -1.566 -20.809 1.00 75.19 94 ALA A CA 1
ATOM 781 C C . ALA A 1 94 ? 23.686 -2.814 -20.652 1.00 75.19 94 ALA A C 1
ATOM 783 O O . ALA A 1 94 ? 24.728 -2.782 -20.002 1.00 75.19 94 ALA A O 1
ATOM 784 N N . ILE A 1 95 ? 23.237 -3.921 -21.243 1.00 77.06 95 ILE A N 1
ATOM 785 C CA . ILE A 1 95 ? 23.934 -5.206 -21.182 1.00 77.06 95 ILE A CA 1
ATOM 786 C C . ILE A 1 95 ? 24.777 -5.386 -22.444 1.00 77.06 95 ILE A C 1
ATOM 788 O O . ILE A 1 95 ? 24.277 -5.272 -23.571 1.00 77.06 95 ILE A O 1
ATOM 792 N N . ARG A 1 96 ? 26.062 -5.680 -22.257 1.00 78.88 96 ARG A N 1
ATOM 793 C CA . ARG A 1 96 ? 26.979 -6.124 -23.307 1.00 78.88 96 ARG A CA 1
ATOM 794 C C . ARG A 1 96 ? 27.157 -7.634 -23.188 1.00 78.88 96 ARG A C 1
ATOM 796 O O . ARG A 1 96 ? 27.382 -8.146 -22.103 1.00 78.88 96 ARG A O 1
ATOM 803 N N . LYS A 1 97 ? 27.110 -8.341 -24.319 1.00 82.75 97 LYS A N 1
ATOM 804 C CA . LYS A 1 97 ? 27.537 -9.744 -24.374 1.00 82.75 97 LYS A CA 1
ATOM 805 C C . LYS A 1 97 ? 29.051 -9.807 -24.482 1.00 82.75 97 LYS A C 1
ATOM 807 O O . LYS A 1 97 ? 29.598 -9.434 -25.524 1.00 82.75 97 LYS A O 1
ATOM 812 N N . GLU A 1 98 ? 29.695 -10.269 -23.422 1.00 89.88 98 GLU A N 1
ATOM 813 C CA . GLU A 1 98 ? 31.117 -10.587 -23.399 1.00 89.88 98 GLU A CA 1
ATOM 814 C C . GLU A 1 98 ? 31.323 -12.047 -23.824 1.00 89.88 98 GLU A C 1
ATOM 816 O O . GLU A 1 98 ? 30.571 -12.940 -23.420 1.00 89.88 98 GLU A O 1
ATOM 821 N N . ILE A 1 99 ? 32.299 -12.289 -24.698 1.00 93.12 99 ILE A N 1
ATOM 822 C CA . ILE A 1 99 ? 32.580 -13.606 -25.278 1.00 93.12 99 ILE A CA 1
ATOM 823 C C . ILE A 1 99 ? 33.877 -14.166 -24.696 1.00 93.12 99 ILE A C 1
ATOM 825 O O . ILE A 1 99 ? 34.863 -13.446 -24.568 1.00 93.12 99 ILE A O 1
ATOM 829 N N . PHE A 1 100 ? 33.886 -15.463 -24.386 1.00 92.75 100 PHE A N 1
ATOM 830 C CA . PHE A 1 100 ? 35.005 -16.155 -23.752 1.00 92.75 100 PHE A CA 1
ATOM 831 C C . PHE A 1 100 ? 35.432 -17.406 -24.521 1.00 92.75 100 PHE A C 1
ATOM 833 O O . PHE A 1 100 ? 34.589 -18.196 -24.963 1.00 92.75 100 PHE A O 1
ATOM 840 N N . ASP A 1 101 ? 36.746 -17.626 -24.572 1.00 92.06 101 ASP A N 1
ATOM 841 C CA . ASP A 1 101 ? 37.374 -18.899 -24.932 1.00 92.06 101 ASP A CA 1
ATOM 842 C C . ASP A 1 101 ? 38.030 -19.505 -23.681 1.00 92.06 101 ASP A C 1
ATOM 844 O O . ASP A 1 101 ? 39.024 -19.001 -23.148 1.00 92.06 101 ASP A O 1
ATOM 848 N N . GLY A 1 102 ? 37.404 -20.538 -23.114 1.00 88.50 102 GLY A N 1
ATOM 849 C CA . GLY A 1 102 ? 37.777 -21.053 -21.796 1.00 88.50 102 GLY A CA 1
ATOM 850 C C . GLY A 1 102 ? 37.647 -19.987 -20.696 1.00 88.50 102 GLY A C 1
ATOM 851 O O . GLY A 1 102 ? 36.535 -19.604 -20.334 1.00 88.50 102 GLY A O 1
ATOM 852 N N . LYS A 1 103 ? 38.783 -19.549 -20.131 1.00 88.69 103 LYS A N 1
ATOM 853 C CA . LYS A 1 103 ? 38.866 -18.474 -19.115 1.00 88.69 103 LYS A CA 1
ATOM 854 C C . LYS A 1 103 ? 39.263 -17.111 -19.701 1.00 88.69 103 LYS A C 1
ATOM 856 O O . LYS A 1 103 ? 39.262 -16.125 -18.970 1.00 88.69 103 LYS A O 1
ATOM 861 N N . GLN A 1 104 ? 39.636 -17.049 -20.977 1.00 90.50 104 GLN A N 1
ATOM 862 C CA . GLN A 1 104 ? 40.101 -15.824 -21.619 1.00 90.50 104 GLN A CA 1
ATOM 863 C C . GLN A 1 104 ? 38.912 -15.031 -22.167 1.00 90.50 104 GLN A C 1
ATOM 865 O O . GLN A 1 104 ? 38.129 -15.567 -22.951 1.00 90.50 104 GLN A O 1
ATOM 870 N N . SER A 1 105 ? 38.795 -13.756 -21.780 1.00 90.94 105 SER A N 1
ATOM 871 C CA . SER A 1 105 ? 37.854 -12.831 -22.422 1.00 90.94 105 SER A CA 1
ATOM 872 C C . SER A 1 105 ? 38.370 -12.436 -23.806 1.00 90.94 105 SER A C 1
ATOM 874 O O . SER A 1 105 ? 39.537 -12.069 -23.969 1.00 90.94 105 SER A O 1
ATOM 876 N N . LEU A 1 106 ? 37.484 -12.519 -24.795 1.00 90.12 106 LEU A N 1
ATOM 877 C CA . LEU A 1 106 ? 37.683 -12.046 -26.164 1.00 90.12 106 LEU A CA 1
ATOM 878 C C . LEU A 1 106 ? 36.982 -10.695 -26.415 1.00 90.12 106 LEU A C 1
ATOM 880 O O . LEU A 1 106 ? 36.973 -10.211 -27.546 1.00 90.12 106 LEU A O 1
ATOM 884 N N . GLY A 1 107 ? 36.386 -10.086 -25.383 1.00 87.25 107 GLY A N 1
ATOM 885 C CA . GLY A 1 107 ? 35.643 -8.831 -25.487 1.00 87.25 107 GLY A CA 1
ATOM 886 C C . GLY A 1 107 ? 34.252 -8.986 -26.111 1.00 87.25 107 GLY A C 1
ATOM 887 O O . GLY A 1 107 ? 33.613 -10.039 -26.035 1.00 87.25 107 GLY A O 1
ATOM 888 N N . GLY A 1 108 ? 33.740 -7.903 -26.699 1.00 86.06 108 GLY A N 1
ATOM 889 C CA . GLY A 1 108 ? 32.428 -7.890 -27.340 1.00 86.06 108 GLY A CA 1
ATOM 890 C C . GLY A 1 108 ? 32.467 -8.429 -28.772 1.00 86.06 108 GLY A C 1
ATOM 891 O O . GLY A 1 108 ? 33.513 -8.556 -29.399 1.00 86.06 108 GLY A O 1
ATOM 892 N N . TYR A 1 109 ? 31.294 -8.659 -29.370 1.00 85.88 109 TYR A N 1
ATOM 893 C CA . TYR A 1 109 ? 31.196 -9.175 -30.748 1.00 85.88 109 TYR A CA 1
ATOM 894 C C . TYR A 1 109 ? 31.993 -8.357 -31.786 1.00 85.88 109 TYR A C 1
ATOM 896 O O . TYR A 1 109 ? 32.469 -8.892 -32.791 1.00 85.88 109 TYR A O 1
ATOM 904 N N . ARG A 1 110 ? 32.124 -7.041 -31.576 1.00 84.38 110 ARG A N 1
ATOM 905 C CA . ARG A 1 110 ? 32.885 -6.159 -32.475 1.00 84.38 110 ARG A CA 1
ATOM 906 C C . ARG A 1 110 ? 34.387 -6.421 -32.415 1.00 84.38 110 ARG A C 1
ATOM 908 O O . ARG A 1 110 ? 35.030 -6.292 -33.454 1.00 84.38 110 ARG A O 1
ATOM 915 N N . ASP A 1 111 ? 34.876 -6.855 -31.263 1.00 85.94 111 ASP A N 1
ATOM 916 C CA . ASP A 1 111 ? 36.289 -7.080 -30.968 1.00 85.94 111 ASP A CA 1
ATOM 917 C C . ASP A 1 111 ? 36.762 -8.458 -31.467 1.00 85.94 111 ASP A C 1
ATOM 919 O O . ASP A 1 111 ? 37.950 -8.669 -31.696 1.00 85.94 111 ASP A O 1
ATOM 923 N N . LEU A 1 112 ? 35.822 -9.377 -31.735 1.00 88.56 112 LEU A N 1
ATOM 924 C CA . LEU A 1 112 ? 36.116 -10.719 -32.240 1.00 88.56 112 LEU A CA 1
ATOM 925 C C . LEU A 1 112 ? 36.776 -10.728 -33.626 1.00 88.56 112 LEU A C 1
ATOM 927 O O . LEU A 1 112 ? 36.331 -10.043 -34.564 1.00 88.56 112 LEU A O 1
ATOM 931 N N . SER A 1 113 ? 37.732 -11.644 -33.794 1.00 91.12 113 SER A N 1
ATOM 932 C CA . SER A 1 113 ? 38.284 -12.021 -35.095 1.00 91.12 113 SER A CA 1
ATOM 933 C C . SER A 1 113 ? 37.207 -12.634 -36.012 1.00 91.12 113 SER A C 1
ATOM 935 O O . SER A 1 113 ? 36.106 -12.996 -35.584 1.00 91.12 113 SER A O 1
ATOM 937 N N . LYS A 1 114 ? 37.491 -12.754 -37.317 1.00 92.56 114 LYS A N 1
ATOM 938 C CA . LYS A 1 114 ? 36.570 -13.435 -38.251 1.00 92.56 114 LYS A CA 1
ATOM 939 C C . LYS A 1 114 ? 36.377 -14.912 -37.891 1.00 92.56 114 LYS A C 1
ATOM 941 O O . LYS A 1 114 ? 35.277 -15.430 -38.068 1.00 92.56 114 LYS A O 1
ATOM 946 N N . GLU A 1 115 ? 37.429 -15.558 -37.398 1.00 91.56 115 GLU A N 1
ATOM 947 C CA . GLU A 1 115 ? 37.416 -16.959 -36.981 1.00 91.56 115 GLU A CA 1
ATOM 948 C C . GLU A 1 115 ? 36.558 -17.147 -35.727 1.00 91.56 115 GLU A C 1
ATOM 950 O O . GLU A 1 115 ? 35.630 -17.954 -35.734 1.00 91.56 115 GLU A O 1
ATOM 955 N N . ASP A 1 116 ? 36.748 -16.310 -34.708 1.00 91.00 116 ASP A N 1
ATOM 956 C CA . ASP A 1 116 ? 35.962 -16.390 -33.472 1.00 91.00 116 ASP A CA 1
ATOM 957 C C . ASP A 1 11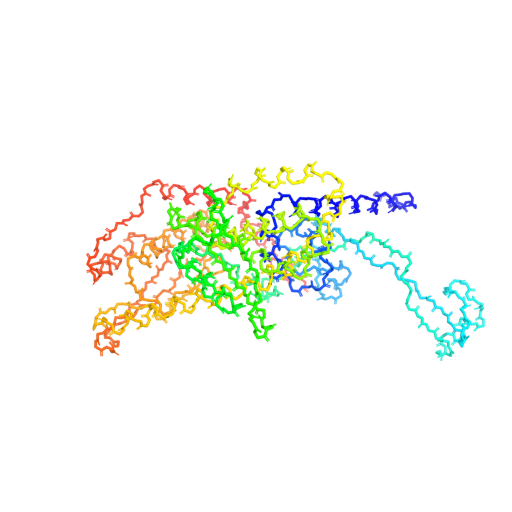6 ? 34.489 -16.044 -33.696 1.00 91.00 116 ASP A C 1
ATOM 959 O O . ASP A 1 116 ? 33.608 -16.642 -33.084 1.00 91.00 116 ASP A O 1
ATOM 963 N N . LYS A 1 117 ? 34.175 -15.153 -34.645 1.00 90.81 117 LYS A N 1
ATOM 964 C CA . LYS A 1 117 ? 32.785 -14.933 -35.083 1.00 90.81 117 LYS A CA 1
ATOM 965 C C . LYS A 1 117 ? 32.154 -16.197 -35.672 1.00 90.81 117 LYS A C 1
ATOM 967 O O . LYS A 1 117 ? 30.958 -16.418 -35.481 1.00 90.81 117 LYS A O 1
ATOM 972 N N . ALA A 1 118 ? 32.920 -17.017 -36.394 1.00 91.38 118 ALA A N 1
ATOM 973 C CA . ALA A 1 118 ? 32.435 -18.288 -36.926 1.00 91.38 118 ALA A CA 1
ATOM 974 C C . ALA A 1 118 ? 32.278 -19.341 -35.817 1.00 91.38 118 ALA A C 1
ATOM 976 O O . ALA A 1 118 ? 31.246 -20.010 -35.774 1.00 91.38 118 ALA A O 1
ATOM 977 N N . ARG A 1 119 ? 33.240 -19.432 -34.889 1.00 94.00 119 ARG A N 1
ATOM 978 C CA . ARG A 1 119 ? 33.177 -20.306 -33.700 1.00 94.00 119 ARG A CA 1
ATOM 979 C C . ARG A 1 119 ? 31.984 -19.963 -32.803 1.00 94.00 119 ARG A C 1
ATOM 981 O O . ARG A 1 119 ? 31.234 -20.850 -32.404 1.00 94.00 119 ARG A O 1
ATOM 988 N N . LEU A 1 120 ? 31.725 -18.671 -32.579 1.00 89.44 120 LEU A N 1
ATOM 989 C CA . LEU A 1 120 ? 30.556 -18.191 -31.836 1.00 89.44 120 LEU A CA 1
ATOM 990 C C . LEU A 1 120 ? 29.239 -18.621 -32.500 1.00 89.44 120 LEU A C 1
ATOM 992 O O . LEU A 1 120 ? 28.338 -19.092 -31.815 1.00 89.44 120 LEU A O 1
ATOM 996 N N . LYS A 1 121 ? 29.126 -18.513 -33.834 1.00 90.31 121 LYS A N 1
ATOM 997 C CA . LYS A 1 121 ? 27.934 -18.974 -34.577 1.00 90.31 121 LYS A CA 1
ATOM 998 C C . LYS A 1 121 ? 27.714 -20.485 -34.487 1.00 90.31 121 LYS A C 1
ATOM 1000 O O . LYS A 1 121 ? 26.573 -20.923 -34.569 1.00 90.31 121 LYS A O 1
ATOM 1005 N N . LYS A 1 122 ? 28.787 -21.265 -34.338 1.00 92.94 122 LYS A N 1
ATOM 1006 C CA . LYS A 1 122 ? 28.736 -22.720 -34.134 1.00 92.94 122 LYS A CA 1
ATOM 1007 C C . LYS A 1 122 ? 28.458 -23.125 -32.680 1.00 92.94 122 LYS A C 1
ATOM 1009 O O . LYS A 1 122 ? 28.311 -24.311 -32.415 1.00 92.94 122 LYS A O 1
ATOM 1014 N N . GLY A 1 123 ? 28.382 -22.168 -31.750 1.00 89.38 123 GLY A N 1
ATOM 1015 C CA . GLY A 1 123 ? 28.161 -22.436 -30.325 1.00 89.38 123 GLY A CA 1
ATOM 1016 C C . GLY A 1 123 ? 29.404 -22.922 -29.571 1.00 89.38 123 GLY A C 1
ATOM 1017 O O . GLY A 1 123 ? 29.278 -23.460 -28.478 1.00 89.38 123 GLY A O 1
ATOM 1018 N N . GLU A 1 124 ? 30.603 -22.740 -30.132 1.00 91.94 124 GLU A N 1
ATOM 1019 C CA . GLU A 1 124 ? 31.866 -23.223 -29.548 1.00 91.94 124 GLU A CA 1
ATOM 1020 C C . GLU A 1 124 ? 32.456 -22.266 -28.492 1.00 91.94 124 GLU A C 1
ATOM 1022 O O . GLU A 1 124 ? 33.373 -22.639 -27.762 1.00 91.94 124 GLU A O 1
ATOM 1027 N N . LEU A 1 125 ? 31.945 -21.032 -28.404 1.00 91.38 125 LEU A N 1
ATOM 1028 C CA . LEU A 1 125 ? 32.396 -20.001 -27.465 1.00 91.38 125 LEU A CA 1
ATOM 1029 C C . LEU A 1 125 ? 31.321 -19.704 -26.423 1.00 91.38 125 LEU A C 1
ATOM 1031 O O . LEU A 1 125 ? 30.126 -19.694 -26.726 1.00 91.38 125 LEU A O 1
ATOM 1035 N N . ARG A 1 126 ? 31.752 -19.419 -25.192 1.00 91.12 126 ARG A N 1
ATOM 1036 C CA . ARG A 1 126 ? 30.840 -19.051 -24.103 1.00 91.12 126 ARG A CA 1
ATOM 1037 C C . ARG A 1 126 ? 30.525 -17.564 -24.165 1.00 91.12 126 ARG A C 1
ATOM 1039 O O . ARG A 1 126 ? 31.370 -16.760 -24.551 1.00 91.12 126 ARG A O 1
ATOM 1046 N N . THR A 1 127 ? 29.327 -17.193 -23.730 1.00 90.00 127 THR A N 1
ATOM 1047 C CA . THR A 1 127 ? 28.926 -15.791 -23.579 1.00 90.00 127 THR A CA 1
ATOM 1048 C C . THR A 1 127 ? 28.478 -15.520 -22.156 1.00 90.00 127 THR A C 1
ATOM 1050 O O . THR A 1 127 ? 27.788 -16.354 -21.568 1.00 90.00 127 THR A O 1
ATOM 1053 N N . LYS A 1 128 ? 28.820 -14.347 -21.632 1.00 88.00 128 LYS A N 1
ATOM 1054 C CA . LYS A 1 128 ? 28.311 -13.830 -20.364 1.00 88.00 128 LYS A CA 1
ATOM 1055 C C . LYS A 1 128 ? 27.717 -12.446 -20.600 1.00 88.00 128 LYS A C 1
ATOM 1057 O O . LYS A 1 128 ? 28.305 -11.630 -21.308 1.00 88.00 128 LYS A O 1
ATOM 1062 N N . ASP A 1 129 ? 26.556 -12.202 -20.014 1.00 82.25 129 ASP A N 1
ATOM 1063 C CA . ASP A 1 129 ? 25.959 -10.874 -19.992 1.00 82.25 129 ASP A CA 1
ATOM 1064 C C . ASP A 1 129 ? 26.685 -10.019 -18.945 1.00 82.25 129 ASP A C 1
ATOM 1066 O O . ASP A 1 129 ? 26.853 -10.416 -17.791 1.00 82.25 129 ASP A O 1
ATOM 1070 N N . GLU A 1 130 ? 27.156 -8.854 -19.372 1.00 78.62 130 GLU A N 1
ATOM 1071 C CA . GLU A 1 130 ? 27.921 -7.911 -18.567 1.00 78.62 130 GLU A CA 1
ATOM 1072 C C . GLU A 1 130 ? 27.170 -6.576 -18.511 1.00 78.62 130 GLU A C 1
ATOM 1074 O O . GLU A 1 130 ? 26.834 -5.989 -19.547 1.00 78.62 130 GLU A O 1
ATOM 1079 N N . LEU A 1 131 ? 26.892 -6.090 -17.300 1.00 75.25 131 LEU A N 1
ATOM 1080 C CA . LEU A 1 131 ? 26.301 -4.772 -17.093 1.00 75.25 131 LEU A CA 1
ATOM 1081 C C . LEU A 1 131 ? 27.369 -3.704 -17.344 1.00 75.25 131 LEU A C 1
ATOM 1083 O O . LEU A 1 131 ? 28.331 -3.597 -16.592 1.00 75.25 131 LEU A O 1
ATOM 1087 N N . VAL A 1 132 ? 27.186 -2.900 -18.390 1.00 75.75 132 VAL A N 1
ATOM 1088 C CA . VAL A 1 132 ? 28.145 -1.850 -18.782 1.00 75.75 132 VAL A CA 1
ATOM 1089 C C . VAL A 1 132 ? 27.625 -0.433 -18.526 1.00 75.75 132 VAL A C 1
ATOM 1091 O O . VAL A 1 132 ? 28.263 0.541 -18.916 1.00 75.75 132 VAL A O 1
ATOM 1094 N N . GLY A 1 133 ? 26.454 -0.311 -17.898 1.00 73.44 133 GLY A N 1
ATOM 1095 C CA . GLY A 1 133 ? 25.838 0.956 -17.511 1.00 73.44 133 GLY A CA 1
ATOM 1096 C C . GLY A 1 133 ? 24.318 0.918 -17.631 1.00 73.44 133 GLY A C 1
ATOM 1097 O O . GLY A 1 133 ? 23.714 -0.152 -17.692 1.00 73.44 133 GLY A O 1
ATOM 1098 N N . PHE A 1 134 ? 23.707 2.097 -17.727 1.00 75.69 134 PHE A N 1
ATOM 1099 C CA . PHE A 1 134 ? 22.262 2.270 -17.872 1.00 75.69 134 PHE A CA 1
ATOM 1100 C C . PHE A 1 134 ? 21.927 3.149 -19.074 1.00 75.69 134 PHE A C 1
ATOM 1102 O O . PHE A 1 134 ? 22.760 3.898 -19.588 1.00 75.69 134 PHE A O 1
ATOM 1109 N N . ARG A 1 135 ? 20.691 3.032 -19.554 1.00 74.94 135 ARG A N 1
ATOM 1110 C CA . ARG A 1 135 ? 20.150 3.859 -20.632 1.00 74.94 135 ARG A CA 1
ATOM 1111 C C . ARG A 1 135 ? 18.719 4.273 -20.318 1.00 74.94 135 ARG A C 1
ATOM 1113 O O . ARG A 1 135 ? 17.931 3.464 -19.839 1.00 74.94 135 ARG A O 1
ATOM 1120 N N . SER A 1 136 ? 18.384 5.505 -20.687 1.00 78.88 136 SER A N 1
ATOM 1121 C CA . SER A 1 136 ? 17.004 5.987 -20.704 1.00 78.88 136 SER A CA 1
ATOM 1122 C C . SER A 1 136 ? 16.228 5.294 -21.826 1.00 78.88 136 SER A C 1
ATOM 1124 O O . SER A 1 136 ? 16.627 5.346 -22.998 1.00 78.88 136 SER A O 1
ATOM 1126 N N . VAL A 1 137 ? 15.124 4.636 -21.481 1.00 82.19 137 VAL A N 1
ATOM 1127 C CA . VAL A 1 137 ? 14.186 4.036 -22.442 1.00 82.19 137 VAL A CA 1
ATOM 1128 C C . VAL A 1 137 ? 12.774 4.557 -22.198 1.00 82.19 137 VAL A C 1
ATOM 1130 O O . VAL A 1 137 ? 12.471 5.049 -21.117 1.00 82.19 137 VAL A O 1
ATOM 1133 N N . SER A 1 138 ? 11.936 4.502 -23.235 1.00 87.12 138 SER A N 1
ATOM 1134 C CA . SER A 1 138 ? 10.506 4.797 -23.115 1.00 87.12 138 SER A CA 1
ATOM 1135 C C . SER A 1 138 ? 9.720 3.503 -23.020 1.00 87.12 138 SER A C 1
ATOM 1137 O O . SER A 1 138 ? 9.897 2.612 -23.858 1.00 87.12 138 SER A O 1
ATOM 1139 N N . ILE A 1 139 ? 8.838 3.456 -22.037 1.00 92.50 139 ILE A N 1
ATOM 1140 C CA . ILE A 1 139 ? 7.762 2.482 -21.909 1.00 92.50 139 ILE A CA 1
ATOM 1141 C C . ILE A 1 139 ? 6.422 3.221 -21.961 1.00 92.50 139 ILE A C 1
ATOM 1143 O O . ILE A 1 139 ? 6.390 4.452 -21.941 1.00 92.50 139 ILE A O 1
ATOM 1147 N N . PHE A 1 140 ? 5.344 2.472 -22.107 1.00 86.75 140 PHE A N 1
ATOM 1148 C CA . PHE A 1 140 ? 3.980 2.973 -22.199 1.00 86.75 140 PHE A CA 1
ATOM 1149 C C . PHE A 1 140 ? 3.093 2.064 -21.370 1.00 86.75 140 PHE A C 1
ATOM 1151 O O . PHE A 1 140 ? 3.312 0.848 -21.400 1.00 86.75 140 PHE A O 1
ATOM 1158 N N . ASP A 1 141 ? 2.135 2.641 -20.660 1.00 87.94 141 ASP A N 1
ATOM 1159 C CA . ASP A 1 141 ? 1.083 1.883 -19.992 1.00 87.94 141 ASP A CA 1
ATOM 1160 C C . ASP A 1 141 ? 0.102 1.282 -21.010 1.00 87.94 141 ASP A C 1
ATOM 1162 O O . ASP A 1 141 ? -0.012 1.774 -22.136 1.00 87.94 141 ASP A O 1
ATOM 1166 N N . ILE A 1 142 ? -0.590 0.208 -20.636 1.00 78.69 142 ILE A N 1
ATOM 1167 C CA . ILE A 1 142 ? -1.624 -0.427 -21.454 1.00 78.69 142 ILE A CA 1
ATOM 1168 C C . ILE A 1 142 ? -2.773 0.541 -21.770 1.00 78.69 142 ILE A C 1
ATOM 1170 O O . ILE A 1 142 ? -3.250 0.541 -22.903 1.00 78.69 142 ILE A O 1
ATOM 1174 N N . GLN A 1 143 ? -3.113 1.453 -20.852 1.00 76.00 143 GLN A N 1
ATOM 1175 C CA . GLN A 1 143 ? -4.099 2.524 -21.070 1.00 76.00 143 GLN A CA 1
ATOM 1176 C C . GLN A 1 143 ? -3.660 3.524 -22.157 1.00 76.00 143 GLN A C 1
ATOM 1178 O O . GLN A 1 143 ? -4.463 4.275 -22.698 1.00 76.00 143 GLN A O 1
ATOM 1183 N N . GLN A 1 144 ? -2.374 3.533 -22.524 1.00 76.12 144 GLN A N 1
ATOM 1184 C CA . GLN A 1 144 ? -1.847 4.348 -23.622 1.00 76.12 144 GLN A CA 1
ATOM 1185 C C . GLN A 1 144 ? -1.877 3.611 -24.972 1.00 76.12 144 GLN A C 1
ATOM 1187 O O . GLN A 1 144 ? -1.321 4.098 -25.965 1.00 76.12 144 GLN A O 1
ATOM 1192 N N . THR A 1 145 ? -2.462 2.417 -25.023 1.00 76.31 145 THR A N 1
ATOM 1193 C CA . THR A 1 145 ? -2.600 1.596 -26.230 1.00 76.31 145 THR A CA 1
ATOM 1194 C C . THR A 1 145 ? -4.051 1.541 -26.698 1.00 76.31 145 THR A C 1
ATOM 1196 O O . THR A 1 145 ? -4.928 2.151 -26.102 1.00 76.31 145 THR A O 1
ATOM 1199 N N . ASN A 1 146 ? -4.306 0.863 -27.808 1.00 71.94 146 ASN A N 1
ATOM 1200 C CA . ASN A 1 146 ? -5.650 0.541 -28.285 1.00 71.94 146 ASN A CA 1
ATOM 1201 C C . ASN A 1 146 ? -6.200 -0.755 -27.654 1.00 71.94 146 ASN A C 1
ATOM 1203 O O . ASN A 1 146 ? -6.896 -1.501 -28.332 1.00 71.94 146 ASN A O 1
ATOM 1207 N N . ALA A 1 147 ? -5.787 -1.089 -26.430 1.00 64.50 147 ALA A N 1
ATOM 1208 C CA . ALA A 1 147 ? -6.342 -2.231 -25.717 1.00 64.50 147 ALA A CA 1
ATOM 1209 C C . ALA A 1 147 ? -7.778 -1.918 -25.286 1.00 64.50 147 ALA A C 1
ATOM 1211 O O . ALA A 1 147 ? -8.022 -0.857 -24.711 1.00 64.50 147 ALA A O 1
ATOM 1212 N N . GLU A 1 148 ? -8.685 -2.857 -25.532 1.00 51.81 148 GLU A N 1
ATOM 1213 C CA . GLU A 1 148 ? -10.066 -2.790 -25.058 1.00 51.81 148 GLU A CA 1
ATOM 1214 C C . GLU A 1 148 ? -10.144 -3.091 -23.554 1.00 51.81 148 GLU A C 1
ATOM 1216 O O . GLU A 1 148 ? -9.245 -3.711 -22.975 1.00 51.81 148 GLU A O 1
ATOM 1221 N N . VAL A 1 149 ? -11.231 -2.668 -22.903 1.00 51.00 149 VAL A N 1
ATOM 1222 C CA . VAL A 1 149 ? -11.412 -2.812 -21.444 1.00 51.00 149 VAL A CA 1
ATOM 1223 C C . VAL A 1 149 ? -11.298 -4.276 -20.997 1.00 51.00 149 VAL A C 1
ATOM 1225 O O . VAL A 1 149 ? -10.625 -4.577 -20.010 1.00 51.00 149 VAL A O 1
ATOM 1228 N N . ASP A 1 150 ? -11.856 -5.215 -21.763 1.00 57.25 150 ASP A N 1
ATOM 1229 C CA . ASP A 1 150 ? -11.808 -6.660 -21.489 1.00 57.25 150 ASP A CA 1
ATOM 1230 C C . ASP A 1 150 ? -10.398 -7.278 -21.629 1.00 57.25 150 ASP A C 1
ATOM 1232 O O . ASP A 1 150 ? -10.144 -8.386 -21.145 1.00 57.25 150 ASP A O 1
ATOM 1236 N N . GLN A 1 151 ? -9.453 -6.544 -22.222 1.00 61.91 151 GLN A N 1
ATOM 1237 C CA . GLN A 1 151 ? -8.045 -6.920 -22.376 1.00 61.91 151 GLN A CA 1
ATOM 1238 C C . GLN A 1 151 ? -7.141 -6.323 -21.286 1.00 61.91 151 GLN A C 1
ATOM 1240 O O . GLN A 1 151 ? -5.963 -6.700 -21.176 1.00 61.91 151 GLN A O 1
ATOM 1245 N N . LEU A 1 152 ? -7.668 -5.404 -20.472 1.00 57.12 152 LEU A N 1
ATOM 1246 C CA . LEU A 1 152 ? -6.959 -4.830 -19.333 1.00 57.12 152 LEU A CA 1
ATOM 1247 C C . LEU A 1 152 ? -6.733 -5.877 -18.224 1.00 57.12 152 LEU A C 1
ATOM 1249 O O . LEU A 1 152 ? -7.422 -6.892 -18.146 1.00 57.12 152 LEU A O 1
ATOM 1253 N N . PRO A 1 153 ? -5.729 -5.698 -17.350 1.00 54.38 153 PRO A N 1
ATOM 1254 C CA . PRO A 1 153 ? -5.626 -6.497 -16.139 1.00 54.38 153 PRO A CA 1
ATOM 1255 C C . PRO A 1 153 ? -6.924 -6.464 -15.328 1.00 54.38 153 PRO A C 1
ATOM 1257 O O . PRO A 1 153 ? -7.527 -5.409 -15.176 1.00 54.38 153 PRO A O 1
ATOM 1260 N N . LYS A 1 154 ? -7.307 -7.609 -14.753 1.00 49.03 154 LYS A N 1
ATOM 1261 C CA . LYS A 1 154 ? -8.584 -7.776 -14.048 1.00 49.03 154 LYS A CA 1
ATOM 1262 C C . LYS A 1 154 ? -8.818 -6.734 -12.944 1.00 49.03 154 LYS A C 1
ATOM 1264 O O . LYS A 1 154 ? -9.928 -6.279 -12.805 1.00 49.03 154 LYS A O 1
ATOM 1269 N N . TYR A 1 155 ? -7.787 -6.277 -12.231 1.00 48.16 155 TYR A N 1
ATOM 1270 C CA . TYR A 1 155 ? -7.928 -5.220 -11.212 1.00 48.16 155 TYR A CA 1
ATOM 1271 C C . TYR A 1 155 ? -8.218 -3.822 -11.791 1.00 48.16 155 TYR A C 1
ATOM 1273 O O . TYR A 1 155 ? -8.791 -2.990 -11.108 1.00 48.16 155 TYR A O 1
ATOM 1281 N N . LEU A 1 156 ? -7.861 -3.555 -13.054 1.00 40.72 156 LEU A N 1
ATOM 1282 C CA . LEU A 1 156 ? -8.324 -2.356 -13.762 1.00 40.72 156 LEU A CA 1
ATOM 1283 C C . LEU A 1 156 ? -9.749 -2.515 -14.294 1.00 40.72 156 LEU A C 1
ATOM 1285 O O . LEU A 1 156 ? -10.412 -1.516 -14.527 1.00 40.72 156 LEU A O 1
ATOM 1289 N N . GLN A 1 157 ? -10.196 -3.755 -14.508 1.00 37.88 157 GLN A N 1
ATOM 1290 C CA . GLN A 1 157 ? -11.581 -4.069 -14.870 1.00 37.88 157 GLN A CA 1
ATOM 1291 C C . GLN A 1 157 ? -12.489 -4.038 -13.635 1.00 37.88 157 GLN A C 1
ATOM 1293 O O . GLN A 1 157 ? -13.620 -3.577 -13.715 1.00 37.88 157 GLN A O 1
ATOM 1298 N N . ASP A 1 158 ? -11.974 -4.515 -12.500 1.00 34.44 158 ASP A N 1
ATOM 1299 C CA . ASP A 1 158 ? -12.686 -4.690 -11.233 1.00 34.44 158 ASP A CA 1
ATOM 1300 C C . ASP A 1 158 ? -12.654 -3.415 -10.355 1.00 34.44 158 ASP A C 1
ATOM 1302 O O . ASP A 1 158 ? -13.238 -3.408 -9.277 1.00 34.44 158 ASP A O 1
ATOM 1306 N N . GLY A 1 159 ? -12.023 -2.326 -10.815 1.00 36.88 159 GLY A N 1
ATOM 1307 C CA . GLY A 1 159 ? -11.929 -1.064 -10.077 1.00 36.88 159 GLY A CA 1
ATOM 1308 C C . GLY A 1 159 ? -10.961 -1.106 -8.895 1.00 36.88 159 GLY A C 1
ATOM 1309 O O . GLY A 1 159 ? -10.683 -2.146 -8.299 1.00 36.88 159 GLY A O 1
ATOM 1310 N N . ILE A 1 160 ? -10.424 0.066 -8.565 1.00 30.45 160 ILE A N 1
ATOM 1311 C CA . ILE A 1 160 ? -9.660 0.283 -7.338 1.00 30.45 160 ILE A CA 1
ATOM 1312 C C . ILE A 1 160 ? -10.656 0.245 -6.175 1.00 30.45 160 ILE A C 1
ATOM 1314 O O . ILE A 1 160 ? -11.734 0.838 -6.237 1.00 30.45 160 ILE A O 1
ATOM 1318 N N . ILE A 1 161 ? -10.310 -0.486 -5.118 1.00 29.81 161 ILE A N 1
ATOM 1319 C CA . ILE A 1 161 ? -11.063 -0.485 -3.865 1.00 29.81 161 ILE A CA 1
ATOM 1320 C C . ILE A 1 161 ? -10.668 0.797 -3.137 1.00 29.81 161 ILE A C 1
ATOM 1322 O O . ILE A 1 161 ? -9.615 0.853 -2.498 1.00 29.81 161 ILE A O 1
ATOM 1326 N N . GLU A 1 162 ? -11.482 1.842 -3.255 1.00 28.67 162 GLU A N 1
ATOM 1327 C CA . GLU A 1 162 ? -11.364 2.976 -2.346 1.00 28.67 162 GLU A CA 1
ATOM 1328 C C . GLU A 1 162 ? -11.815 2.533 -0.953 1.00 28.67 162 GLU A C 1
ATOM 1330 O O . GLU A 1 162 ? -12.894 1.971 -0.757 1.00 28.67 162 GLU A O 1
ATOM 1335 N N . GLY A 1 163 ? -10.919 2.718 0.015 1.00 34.00 163 GLY A N 1
ATOM 1336 C CA . GLY A 1 163 ? -11.172 2.389 1.406 1.00 34.00 163 GLY A CA 1
ATOM 1337 C C . GLY A 1 163 ? -12.278 3.272 1.967 1.00 34.00 163 GLY A C 1
ATOM 1338 O O . GLY A 1 163 ? -12.223 4.494 1.853 1.00 34.00 163 GLY A O 1
ATOM 1339 N N . ASN A 1 164 ? -13.257 2.628 2.604 1.00 40.19 164 ASN A N 1
ATOM 1340 C CA . ASN A 1 164 ? -14.241 3.274 3.465 1.00 40.19 164 ASN A CA 1
ATOM 1341 C C . ASN A 1 164 ? -13.577 4.281 4.409 1.00 40.19 164 ASN A C 1
ATOM 1343 O O . ASN A 1 164 ? -12.454 4.064 4.869 1.00 40.19 164 ASN A O 1
ATOM 1347 N N . GLN A 1 165 ? -14.322 5.317 4.795 1.00 45.31 165 GLN A N 1
ATOM 1348 C CA . GLN A 1 165 ? -14.061 6.002 6.058 1.00 45.31 165 GLN A CA 1
ATOM 1349 C C . GLN A 1 165 ? -14.261 4.982 7.183 1.00 45.31 165 GLN A C 1
ATOM 1351 O O . GLN A 1 165 ? -15.379 4.728 7.619 1.00 45.31 165 GLN A O 1
ATOM 1356 N N . LYS A 1 166 ? -13.180 4.309 7.577 1.00 57.91 166 LYS A N 1
ATOM 1357 C CA . LYS A 1 166 ? -13.207 3.289 8.622 1.00 57.91 166 LYS A CA 1
ATOM 1358 C C . LYS A 1 166 ? -13.197 3.960 9.995 1.00 57.91 166 LYS A C 1
ATOM 1360 O O . LYS A 1 166 ? -12.525 4.972 10.190 1.00 57.91 166 LYS A O 1
ATOM 1365 N N . ASN A 1 167 ? -13.938 3.390 10.943 1.00 73.12 167 ASN A N 1
ATOM 1366 C CA . ASN A 1 167 ? -14.041 3.907 12.303 1.00 73.12 167 ASN A CA 1
ATOM 1367 C C . ASN A 1 167 ? -12.658 3.901 12.991 1.00 73.12 167 ASN A C 1
ATOM 1369 O O . ASN A 1 167 ? -11.977 2.874 13.035 1.00 73.12 167 ASN A O 1
ATOM 1373 N N . GLU A 1 168 ? -12.226 5.043 13.537 1.00 77.81 168 GLU A N 1
ATOM 1374 C CA . GLU A 1 168 ? -10.917 5.183 14.192 1.00 77.81 168 GLU A CA 1
ATOM 1375 C C . GLU A 1 168 ? -10.745 4.208 15.373 1.00 77.81 168 GLU A C 1
ATOM 1377 O O . GLU A 1 168 ? -9.637 3.721 15.610 1.00 77.81 168 GLU A O 1
ATOM 1382 N N . ASP A 1 169 ? -11.825 3.863 16.083 1.00 83.50 169 ASP A N 1
ATOM 1383 C CA . ASP A 1 169 ? -11.777 2.893 17.184 1.00 83.50 169 ASP A CA 1
ATOM 1384 C C . ASP A 1 169 ? -11.460 1.471 16.683 1.00 83.50 169 ASP A C 1
ATOM 1386 O O . ASP A 1 169 ? -10.668 0.748 17.295 1.00 83.50 169 ASP A O 1
ATOM 1390 N N . GLU A 1 170 ? -12.008 1.077 15.533 1.00 83.50 170 GLU A N 1
ATOM 1391 C CA . GLU A 1 170 ? -11.737 -0.225 14.909 1.00 83.50 170 GLU A CA 1
ATOM 1392 C C . GLU A 1 170 ? -10.319 -0.298 14.354 1.00 83.50 170 GLU A C 1
ATOM 1394 O O . GLU A 1 170 ? -9.645 -1.323 14.492 1.00 83.50 170 GLU A O 1
ATOM 1399 N N . ILE A 1 171 ? -9.830 0.806 13.779 1.00 85.06 171 ILE A N 1
ATOM 1400 C CA . ILE A 1 171 ? -8.433 0.913 13.351 1.00 85.06 171 ILE A CA 1
ATOM 1401 C C . ILE A 1 171 ? -7.507 0.757 14.559 1.00 85.06 171 ILE A C 1
ATOM 1403 O O . ILE A 1 171 ? -6.530 0.006 14.495 1.00 85.06 171 ILE A O 1
ATOM 1407 N N . TYR A 1 172 ? -7.814 1.420 15.676 1.00 90.12 172 TYR A N 1
ATOM 1408 C CA . TYR A 1 172 ? -7.025 1.301 16.898 1.00 90.12 172 TYR A CA 1
ATOM 1409 C C . TYR A 1 172 ? -6.981 -0.141 17.419 1.00 90.12 172 TYR A C 1
ATOM 1411 O O . TYR A 1 172 ? -5.900 -0.644 17.734 1.00 90.12 172 TYR A O 1
ATOM 1419 N N . GLU A 1 173 ? -8.122 -0.829 17.469 1.00 92.00 173 GLU A N 1
ATOM 1420 C CA . GLU A 1 173 ? -8.200 -2.228 17.904 1.00 92.00 173 GLU A CA 1
ATOM 1421 C C . GLU A 1 173 ? -7.455 -3.172 16.944 1.00 92.00 173 GLU A C 1
ATOM 1423 O O . GLU A 1 173 ? -6.756 -4.093 17.375 1.00 92.00 173 GLU A O 1
ATOM 1428 N N . ALA A 1 174 ? -7.526 -2.929 15.633 1.00 90.94 174 ALA A N 1
ATOM 1429 C CA . ALA A 1 174 ? -6.768 -3.695 14.647 1.00 90.94 174 ALA A CA 1
ATOM 1430 C C . ALA A 1 174 ? -5.250 -3.508 14.803 1.00 90.94 174 ALA A C 1
ATOM 1432 O O . ALA A 1 174 ? -4.494 -4.481 14.709 1.00 90.94 174 ALA A O 1
ATOM 1433 N N . ILE A 1 175 ? -4.799 -2.284 15.092 1.00 93.56 175 ILE A N 1
ATOM 1434 C CA . ILE A 1 175 ? -3.398 -1.983 15.420 1.00 93.56 175 ILE A CA 1
ATOM 1435 C C . ILE A 1 175 ? -2.988 -2.673 16.729 1.00 93.56 175 ILE A C 1
ATOM 1437 O O . ILE A 1 175 ? -1.879 -3.210 16.819 1.00 93.56 175 ILE A O 1
ATOM 1441 N N . ASP A 1 176 ? -3.871 -2.725 17.729 1.00 95.50 176 ASP A N 1
ATOM 1442 C CA . ASP A 1 176 ? -3.606 -3.427 18.988 1.00 95.50 176 ASP A CA 1
ATOM 1443 C C . ASP A 1 176 ? -3.433 -4.938 18.768 1.00 95.50 176 ASP A C 1
ATOM 1445 O O . ASP A 1 176 ? -2.448 -5.526 19.221 1.00 95.50 176 ASP A O 1
ATOM 1449 N N . LYS A 1 177 ? -4.299 -5.558 17.961 1.00 94.69 177 LYS A N 1
ATOM 1450 C CA . LYS A 1 177 ? -4.149 -6.962 17.543 1.00 94.69 177 LYS A CA 1
ATOM 1451 C C . LYS A 1 177 ? -2.893 -7.202 16.709 1.00 94.69 177 LYS A C 1
ATOM 1453 O O . LYS A 1 177 ? -2.254 -8.248 16.837 1.00 94.69 177 LYS A O 1
ATOM 1458 N N . TYR A 1 178 ? -2.507 -6.247 15.866 1.00 94.31 178 TYR A N 1
ATOM 1459 C CA . TYR A 1 178 ? -1.247 -6.315 15.131 1.00 94.31 178 TYR A CA 1
ATOM 1460 C C . TYR A 1 178 ? -0.040 -6.308 16.083 1.00 94.31 178 TYR A C 1
ATOM 1462 O O . TYR A 1 178 ? 0.831 -7.171 15.961 1.00 94.31 178 TYR A O 1
ATOM 1470 N N . ARG A 1 179 ? -0.025 -5.433 17.100 1.00 95.81 179 ARG A N 1
ATOM 1471 C CA . ARG A 1 179 ? 0.973 -5.473 18.189 1.00 95.81 179 ARG A CA 1
ATOM 1472 C C . ARG A 1 179 ? 1.034 -6.866 18.828 1.00 95.81 179 ARG A C 1
ATOM 1474 O O . ARG A 1 179 ? 2.132 -7.382 19.050 1.00 95.81 179 ARG A O 1
ATOM 1481 N N . GLU A 1 180 ? -0.109 -7.474 19.144 1.00 95.00 180 GLU A N 1
ATOM 1482 C CA . GLU A 1 180 ? -0.143 -8.820 19.741 1.00 95.00 180 GLU A CA 1
ATOM 1483 C C . GLU A 1 180 ? 0.483 -9.878 18.842 1.00 95.00 180 GLU A C 1
ATOM 1485 O O . GLU A 1 180 ? 1.245 -10.716 19.328 1.00 95.00 180 GLU A O 1
ATOM 1490 N N . ALA A 1 181 ? 0.212 -9.817 17.538 1.00 92.62 181 ALA A N 1
ATOM 1491 C CA . ALA A 1 181 ? 0.804 -10.722 16.559 1.00 92.62 181 ALA A CA 1
ATOM 1492 C C . ALA A 1 181 ? 2.336 -10.590 16.486 1.00 92.62 181 ALA A C 1
ATOM 1494 O O . ALA A 1 181 ? 3.023 -11.587 16.261 1.00 92.62 181 ALA A O 1
ATOM 1495 N N . LEU A 1 182 ? 2.876 -9.393 16.747 1.00 91.69 182 LEU A N 1
ATOM 1496 C CA . LEU A 1 182 ? 4.317 -9.150 16.883 1.00 91.69 182 LEU A CA 1
ATOM 1497 C C . LEU A 1 182 ? 4.895 -9.631 18.227 1.00 91.69 182 LEU A C 1
ATOM 1499 O O . LEU A 1 182 ? 6.107 -9.595 18.424 1.00 91.69 182 LEU A O 1
ATOM 1503 N N . GLY A 1 183 ? 4.057 -10.076 19.169 1.00 93.38 183 GLY A N 1
ATOM 1504 C CA . GLY A 1 183 ? 4.489 -10.521 20.497 1.00 93.38 183 GLY A CA 1
ATOM 1505 C C . GLY A 1 183 ? 4.933 -9.384 21.423 1.00 93.38 183 GLY A C 1
ATOM 1506 O O . GLY A 1 183 ? 5.647 -9.635 22.397 1.00 93.38 183 GLY A O 1
ATOM 1507 N N . ILE A 1 184 ? 4.525 -8.146 21.132 1.00 95.75 184 ILE A N 1
ATOM 1508 C CA . ILE A 1 184 ? 4.865 -6.957 21.921 1.00 95.75 184 ILE A CA 1
ATOM 1509 C C . ILE A 1 184 ? 3.827 -6.786 23.032 1.00 95.75 184 ILE A C 1
ATOM 1511 O O . ILE A 1 184 ? 2.629 -6.742 22.768 1.00 95.75 184 ILE A O 1
ATOM 1515 N N . GLU A 1 185 ? 4.254 -6.667 24.285 1.00 95.44 185 GLU A N 1
ATOM 1516 C CA . GLU A 1 185 ? 3.375 -6.455 25.440 1.00 95.44 185 GLU A CA 1
ATOM 1517 C C . GLU A 1 185 ? 2.855 -5.007 25.498 1.00 95.44 185 GLU A C 1
ATOM 1519 O O . GLU A 1 185 ? 3.615 -4.067 25.283 1.00 95.44 185 GLU A O 1
ATOM 1524 N N . LYS A 1 186 ? 1.576 -4.800 25.836 1.00 95.62 186 LYS A N 1
ATOM 1525 C CA . LYS A 1 186 ? 1.036 -3.462 26.128 1.00 95.62 186 LYS A CA 1
ATOM 1526 C C . LYS A 1 186 ? 0.976 -3.218 27.631 1.00 95.62 186 LYS A C 1
ATOM 1528 O O . LYS A 1 186 ? 0.269 -3.917 28.359 1.00 95.62 186 LYS A O 1
ATOM 1533 N N . LEU A 1 187 ? 1.697 -2.207 28.097 1.00 93.00 187 LEU A N 1
ATOM 1534 C CA . LEU A 1 187 ? 1.756 -1.850 29.510 1.00 93.00 187 LEU A CA 1
ATOM 1535 C C . LEU A 1 187 ? 0.614 -0.915 29.893 1.00 93.00 187 LEU A C 1
ATOM 1537 O O . LEU A 1 187 ? 0.328 0.058 29.203 1.00 93.00 187 LEU A O 1
ATOM 1541 N N . LYS A 1 188 ? -0.002 -1.188 31.047 1.00 89.31 188 LYS A N 1
ATOM 1542 C CA . LYS A 1 188 ? -1.116 -0.389 31.586 1.00 89.31 188 LYS A CA 1
ATOM 1543 C C . LYS A 1 188 ? -0.664 0.884 32.296 1.00 89.31 188 LYS A C 1
ATOM 1545 O O . LYS A 1 188 ? -1.419 1.842 32.394 1.00 89.31 188 LYS A O 1
ATOM 1550 N N . GLU A 1 189 ? 0.552 0.879 32.832 1.00 87.88 189 GLU A N 1
ATOM 1551 C CA . GLU A 1 189 ? 1.094 1.976 33.629 1.00 87.88 189 GLU A CA 1
ATOM 1552 C C . GLU A 1 189 ? 2.354 2.534 32.980 1.00 87.88 189 GLU A C 1
ATOM 1554 O O . GLU A 1 189 ? 3.122 1.797 32.356 1.00 87.88 189 GLU A O 1
ATOM 1559 N N . ARG A 1 190 ? 2.581 3.842 33.164 1.00 84.62 190 ARG A N 1
ATOM 1560 C CA . ARG A 1 190 ? 3.774 4.511 32.646 1.00 84.62 190 ARG A CA 1
ATOM 1561 C C . ARG A 1 190 ? 5.034 3.873 33.246 1.00 84.62 190 ARG A C 1
ATOM 1563 O O . ARG A 1 190 ? 5.172 3.876 34.473 1.00 84.62 190 ARG A O 1
ATOM 1570 N N . PRO A 1 191 ? 5.986 3.409 32.419 1.00 86.31 191 PRO A N 1
ATOM 1571 C CA . PRO A 1 191 ? 7.238 2.852 32.909 1.00 86.31 191 PRO A CA 1
ATOM 1572 C C . PRO A 1 191 ? 8.047 3.857 33.736 1.00 86.31 191 PRO A C 1
ATOM 1574 O O . PRO A 1 191 ? 8.083 5.062 33.463 1.00 86.31 191 PRO A O 1
ATOM 1577 N N . GLN A 1 192 ? 8.755 3.348 34.743 1.00 80.75 192 GLN A N 1
ATOM 1578 C CA . GLN A 1 192 ? 9.626 4.160 35.584 1.00 80.75 192 GLN A CA 1
ATOM 1579 C C . GLN A 1 192 ? 10.789 4.735 34.756 1.00 80.75 192 GLN A C 1
ATOM 1581 O O . GLN A 1 192 ? 11.541 3.992 34.136 1.00 80.75 192 GLN A O 1
ATOM 1586 N N . GLY A 1 193 ? 10.959 6.062 34.772 1.00 77.25 193 GLY A N 1
ATOM 1587 C CA . GLY A 1 193 ? 12.013 6.761 34.020 1.00 77.25 193 GLY A CA 1
ATOM 1588 C C . GLY A 1 193 ? 11.539 7.443 32.733 1.00 77.25 193 GLY A C 1
ATOM 1589 O O . GLY A 1 193 ? 12.290 8.231 32.163 1.00 77.25 193 GLY A O 1
ATOM 1590 N N . VAL A 1 194 ? 10.290 7.220 32.315 1.00 75.56 194 VAL A N 1
ATOM 1591 C CA . VAL A 1 194 ? 9.659 7.984 31.230 1.00 75.56 194 VAL A CA 1
ATOM 1592 C C . VAL A 1 194 ? 9.204 9.346 31.764 1.00 75.56 194 VAL A C 1
ATOM 1594 O O . VAL A 1 194 ? 8.474 9.433 32.756 1.00 75.56 194 VAL A O 1
ATOM 1597 N N . ASN A 1 195 ? 9.653 10.425 31.118 1.00 71.62 195 ASN A N 1
ATOM 1598 C CA . ASN A 1 195 ? 9.365 11.797 31.541 1.00 71.62 195 ASN A CA 1
ATOM 1599 C C . ASN A 1 195 ? 7.873 12.148 31.424 1.00 71.62 195 ASN A C 1
ATOM 1601 O O . ASN A 1 195 ? 7.158 11.660 30.549 1.00 71.62 195 ASN A O 1
ATOM 1605 N N . ALA A 1 196 ? 7.408 13.067 32.275 1.00 61.28 196 ALA A N 1
ATOM 1606 C CA . ALA A 1 196 ? 6.077 13.649 32.133 1.00 61.28 196 ALA A CA 1
ATOM 1607 C C . ALA A 1 196 ? 5.968 14.423 30.804 1.00 61.28 196 ALA A C 1
ATOM 1609 O O . ALA A 1 196 ? 6.816 15.264 30.514 1.00 61.28 196 ALA A O 1
ATOM 1610 N N . GLY A 1 197 ? 4.927 14.135 30.016 1.00 62.06 197 GLY A N 1
ATOM 1611 C CA . GLY A 1 197 ? 4.681 14.747 28.702 1.00 62.06 197 GLY A CA 1
ATOM 1612 C C . GLY A 1 197 ? 5.028 13.860 27.501 1.00 62.06 197 GLY A C 1
ATOM 1613 O O . GLY A 1 197 ? 4.653 14.200 26.383 1.00 62.06 197 GLY A O 1
ATOM 1614 N N . VAL A 1 198 ? 5.691 12.719 27.719 1.00 68.62 198 VAL A N 1
ATOM 1615 C CA . VAL A 1 198 ? 5.869 11.679 26.695 1.00 68.62 198 VAL A CA 1
ATOM 1616 C C . VAL A 1 198 ? 4.526 10.986 26.441 1.00 68.62 198 VAL A C 1
ATOM 1618 O O . VAL A 1 198 ? 3.836 10.627 27.396 1.00 68.62 198 VAL A O 1
ATOM 1621 N N . LYS A 1 199 ? 4.150 10.830 25.166 1.00 76.75 199 LYS A N 1
ATOM 1622 C CA . LYS A 1 199 ? 2.847 10.278 24.758 1.00 76.75 199 LYS A CA 1
ATOM 1623 C C . LYS A 1 199 ? 2.848 8.763 24.546 1.00 76.75 199 LYS A C 1
ATOM 1625 O O . LYS A 1 199 ? 1.780 8.164 24.580 1.00 76.75 199 LYS A O 1
ATOM 1630 N N . GLY A 1 200 ? 4.015 8.168 24.348 1.00 83.31 200 GLY A N 1
ATOM 1631 C CA . GLY A 1 200 ? 4.204 6.736 24.179 1.00 83.31 200 GLY A CA 1
ATOM 1632 C C . GLY A 1 200 ? 5.675 6.373 24.329 1.00 83.31 200 GLY A C 1
ATOM 1633 O O . GLY A 1 200 ? 6.534 7.257 24.359 1.00 83.31 200 GLY A O 1
ATOM 1634 N N . CYS A 1 201 ? 5.958 5.092 24.531 1.00 86.06 201 CYS A N 1
ATOM 1635 C CA . CYS A 1 201 ? 7.309 4.577 24.382 1.00 86.06 201 CYS A CA 1
ATOM 1636 C C . CYS A 1 201 ? 7.322 3.087 24.046 1.00 86.06 201 CYS A C 1
ATOM 1638 O O . CYS A 1 201 ? 6.629 2.280 24.673 1.00 86.06 201 CYS A O 1
ATOM 1640 N N . TYR A 1 202 ? 8.192 2.735 23.111 1.00 92.12 202 TYR A N 1
ATOM 1641 C CA . TYR A 1 202 ? 8.667 1.391 22.844 1.00 92.12 202 TYR A CA 1
ATOM 1642 C C . TYR A 1 202 ? 9.975 1.100 23.586 1.00 92.12 202 TYR A C 1
ATOM 1644 O O . TYR A 1 202 ? 10.856 1.959 23.685 1.00 92.12 202 TYR A O 1
ATOM 1652 N N . PHE A 1 203 ? 10.126 -0.126 24.089 1.00 88.44 203 PHE A N 1
ATOM 1653 C CA . PHE A 1 203 ? 11.403 -0.620 24.599 1.00 88.44 203 PHE A CA 1
ATOM 1654 C C . PHE A 1 203 ? 11.478 -2.149 24.623 1.00 88.44 203 PHE A C 1
ATOM 1656 O O . PHE A 1 203 ? 10.482 -2.850 24.815 1.00 88.44 203 PHE A O 1
ATOM 1663 N N . ASN A 1 204 ? 12.700 -2.661 24.515 1.00 88.62 204 ASN A N 1
ATOM 1664 C CA . ASN A 1 204 ? 13.046 -4.054 24.757 1.00 88.62 204 ASN A CA 1
ATOM 1665 C C . ASN A 1 204 ? 13.725 -4.225 26.126 1.00 88.62 204 ASN A C 1
ATOM 1667 O O . ASN A 1 204 ? 14.407 -3.336 26.644 1.00 88.62 204 ASN A O 1
ATOM 1671 N N . TYR A 1 205 ? 13.535 -5.383 26.751 1.00 85.62 205 TYR A N 1
ATOM 1672 C CA . TYR A 1 205 ? 14.158 -5.729 28.023 1.00 85.62 205 TYR A CA 1
ATOM 1673 C C . TYR A 1 205 ? 14.454 -7.226 28.105 1.00 85.62 205 TYR A C 1
ATOM 1675 O O . TYR A 1 205 ? 13.786 -8.051 27.489 1.00 85.62 205 TYR A O 1
ATOM 1683 N N . LYS A 1 206 ? 15.472 -7.597 28.887 1.00 87.88 206 LYS A N 1
ATOM 1684 C CA . LYS A 1 206 ? 15.868 -8.999 29.076 1.00 87.88 206 LYS A CA 1
ATOM 1685 C C . LYS A 1 206 ? 15.433 -9.503 30.438 1.00 87.88 206 LYS A C 1
ATOM 1687 O O . LYS A 1 206 ? 15.741 -8.899 31.467 1.00 87.88 206 LYS A O 1
ATOM 1692 N N . LEU A 1 207 ? 14.742 -10.634 30.446 1.00 83.25 207 LEU A N 1
ATOM 1693 C CA . LEU A 1 207 ? 14.400 -11.352 31.666 1.00 83.25 207 LEU A CA 1
ATOM 1694 C C . LEU A 1 207 ? 15.644 -12.031 32.254 1.00 83.25 207 LEU A C 1
ATOM 1696 O O . LEU A 1 207 ? 16.626 -12.292 31.561 1.00 83.25 207 LEU A O 1
ATOM 1700 N N . GLY A 1 208 ? 15.587 -12.399 33.538 1.00 81.88 208 GLY A N 1
ATOM 1701 C CA . GLY A 1 208 ? 16.666 -13.154 34.195 1.00 81.88 208 GLY A CA 1
ATOM 1702 C C . GLY A 1 208 ? 16.959 -14.522 33.551 1.00 81.88 208 GLY A C 1
ATOM 1703 O O . GLY A 1 208 ? 18.023 -15.088 33.783 1.00 81.88 208 GLY A O 1
ATOM 1704 N N . SER A 1 209 ? 16.042 -15.034 32.721 1.00 83.38 209 SER A N 1
ATOM 1705 C CA . SER A 1 209 ? 16.209 -16.220 31.869 1.00 83.38 209 SER A CA 1
ATOM 1706 C C . SER A 1 209 ? 17.082 -15.983 30.627 1.00 83.38 209 SER A C 1
ATOM 1708 O O . SER A 1 209 ? 17.467 -16.950 29.974 1.00 83.38 209 SER A O 1
ATOM 1710 N N . GLY A 1 210 ? 17.390 -14.727 30.288 1.00 85.56 210 GLY A N 1
ATOM 1711 C CA . GLY A 1 210 ? 18.039 -14.336 29.034 1.00 85.56 210 GLY A CA 1
ATOM 1712 C C . GLY A 1 210 ? 17.072 -14.149 27.859 1.00 85.56 210 GLY A C 1
ATOM 1713 O O . GLY A 1 210 ? 17.521 -13.787 26.777 1.00 85.56 210 GLY A O 1
ATOM 1714 N N . GLU A 1 211 ? 15.772 -14.377 28.065 1.00 86.25 211 GLU A N 1
ATOM 1715 C CA . GLU A 1 211 ? 14.726 -14.111 27.073 1.00 86.25 211 GLU A CA 1
ATOM 1716 C C . GLU A 1 211 ? 14.541 -12.602 26.880 1.00 86.25 211 GLU A C 1
ATOM 1718 O O . GLU A 1 211 ? 14.445 -11.852 27.855 1.00 86.25 211 GLU A O 1
ATOM 1723 N N . GLU A 1 212 ? 14.496 -12.174 25.623 1.00 88.56 212 GLU A N 1
ATOM 1724 C CA . GLU A 1 212 ? 14.232 -10.793 25.231 1.00 88.56 212 GLU A CA 1
ATOM 1725 C C . GLU A 1 212 ? 12.724 -10.584 25.075 1.00 88.56 212 GLU A C 1
ATOM 1727 O O . GLU A 1 212 ? 12.020 -11.410 24.490 1.00 88.56 212 GLU A O 1
ATOM 1732 N N . LYS A 1 213 ? 12.220 -9.515 25.684 1.00 90.75 213 LYS A N 1
ATOM 1733 C CA . LYS A 1 213 ? 10.818 -9.111 25.687 1.00 90.75 213 LYS A CA 1
ATOM 1734 C C . LYS A 1 213 ? 10.708 -7.704 25.136 1.00 90.75 213 LYS A C 1
ATOM 1736 O O . LYS A 1 213 ? 11.590 -6.880 25.357 1.00 90.75 213 LYS A O 1
ATOM 1741 N N . HIS A 1 214 ? 9.590 -7.440 24.482 1.00 94.00 214 HIS A N 1
ATOM 1742 C CA . HIS A 1 214 ? 9.288 -6.162 23.859 1.00 94.00 214 HIS A CA 1
ATOM 1743 C C . HIS A 1 214 ? 8.009 -5.618 24.481 1.00 94.00 214 HIS A C 1
ATOM 1745 O O . HIS A 1 214 ? 7.066 -6.381 24.705 1.00 94.00 214 HIS A O 1
ATOM 1751 N N . ALA A 1 215 ? 7.979 -4.323 24.775 1.00 94.06 215 ALA A N 1
ATOM 1752 C CA . ALA A 1 215 ? 6.818 -3.673 25.356 1.00 94.06 215 ALA A CA 1
ATOM 1753 C C . ALA A 1 215 ? 6.582 -2.281 24.768 1.00 94.06 215 ALA A C 1
ATOM 1755 O O . ALA A 1 215 ? 7.516 -1.576 24.383 1.00 94.06 215 ALA A O 1
ATOM 1756 N N . ILE A 1 216 ? 5.310 -1.890 24.747 1.00 95.38 216 ILE A N 1
ATOM 1757 C CA . ILE A 1 216 ? 4.838 -0.550 24.415 1.00 95.38 216 ILE A CA 1
ATOM 1758 C C . ILE A 1 216 ? 3.994 -0.021 25.571 1.00 95.38 216 ILE A C 1
ATOM 1760 O O . ILE A 1 216 ? 3.170 -0.735 26.148 1.00 95.38 216 ILE A O 1
ATOM 1764 N N . TRP A 1 217 ? 4.169 1.257 25.881 1.00 92.81 217 TRP A N 1
ATOM 1765 C CA . TRP A 1 217 ? 3.255 2.031 26.713 1.00 92.81 217 TRP A CA 1
ATOM 1766 C C . TRP A 1 217 ? 2.721 3.230 25.925 1.00 92.81 217 TRP A C 1
ATOM 1768 O O . TRP A 1 217 ? 3.458 3.828 25.145 1.00 92.81 217 TRP A O 1
ATOM 1778 N N . LEU A 1 218 ? 1.458 3.599 26.151 1.00 87.50 218 LEU A N 1
ATOM 1779 C CA . LEU A 1 218 ? 0.799 4.751 25.531 1.00 87.50 218 LEU A CA 1
ATOM 1780 C C . LEU A 1 218 ? 0.091 5.594 26.596 1.00 87.50 218 LEU A C 1
ATOM 1782 O O . LEU A 1 218 ? -0.420 5.073 27.587 1.00 87.50 218 LEU A O 1
ATOM 1786 N N . GLU A 1 219 ? 0.030 6.903 26.378 1.00 78.81 219 GLU A N 1
ATOM 1787 C CA . GLU A 1 219 ? -0.723 7.828 27.220 1.00 78.81 219 GLU A CA 1
ATOM 1788 C C . GLU A 1 219 ? -2.225 7.761 26.906 1.00 78.81 219 GLU A C 1
ATOM 1790 O O . GLU A 1 219 ? -2.662 8.000 25.778 1.00 78.81 219 GLU A O 1
ATOM 1795 N N . GLU A 1 220 ? -3.032 7.496 27.935 1.00 74.62 220 GLU A N 1
ATOM 1796 C CA . GLU A 1 220 ? -4.467 7.233 27.783 1.00 74.62 220 GLU A CA 1
ATOM 1797 C C . GLU A 1 220 ? -5.316 8.490 27.550 1.00 74.62 220 GLU A C 1
ATOM 1799 O O . GLU A 1 220 ? -6.445 8.388 27.073 1.00 74.62 220 GLU A O 1
ATOM 1804 N N . ASN A 1 221 ? -4.785 9.679 27.846 1.00 67.62 221 ASN A N 1
ATOM 1805 C CA . ASN A 1 221 ? -5.533 10.942 27.795 1.00 67.62 221 ASN A CA 1
ATOM 1806 C C . ASN A 1 221 ? -5.531 11.644 26.418 1.00 67.62 221 ASN A C 1
ATOM 1808 O O . ASN A 1 221 ? -5.946 12.799 26.321 1.00 67.62 221 ASN A O 1
ATOM 1812 N N . ASN A 1 222 ? -5.051 10.983 25.361 1.00 63.75 222 ASN A N 1
ATOM 1813 C CA . ASN A 1 222 ? -5.077 11.510 23.991 1.00 63.75 222 ASN A CA 1
ATOM 1814 C C . ASN A 1 222 ? -6.401 11.166 23.281 1.00 63.75 222 ASN A C 1
ATOM 1816 O O . ASN A 1 222 ? -7.049 10.178 23.624 1.00 63.75 222 ASN A O 1
ATOM 1820 N N . ASN A 1 223 ? -6.787 11.951 22.268 1.00 69.81 223 ASN A N 1
ATOM 1821 C CA . ASN A 1 223 ? -7.878 11.546 21.369 1.00 69.81 223 ASN A CA 1
ATOM 1822 C C . ASN A 1 223 ? -7.450 10.344 20.504 1.00 69.81 223 ASN A C 1
ATOM 1824 O O . ASN A 1 223 ? -6.255 10.054 20.402 1.00 69.81 223 ASN A O 1
ATOM 1828 N N . ILE A 1 224 ? -8.409 9.628 19.917 1.00 76.88 224 ILE A N 1
ATOM 1829 C CA . ILE A 1 224 ? -8.143 8.343 19.263 1.00 76.88 224 ILE A CA 1
ATOM 1830 C C . ILE A 1 224 ? -7.183 8.476 18.068 1.00 76.88 224 ILE A C 1
ATOM 1832 O O . ILE A 1 224 ? -6.188 7.757 18.034 1.00 76.88 224 ILE A O 1
ATOM 1836 N N . SER A 1 225 ? -7.331 9.476 17.192 1.00 69.81 225 SER A N 1
ATOM 1837 C CA . SER A 1 225 ? -6.397 9.712 16.076 1.00 69.81 225 SER A CA 1
ATOM 1838 C C . SER A 1 225 ? -4.969 10.018 16.555 1.00 69.81 225 SER A C 1
ATOM 1840 O O . SER A 1 225 ? -3.984 9.561 15.971 1.00 69.81 225 SER A O 1
ATOM 1842 N N . GLN A 1 226 ? -4.811 10.758 17.660 1.00 70.69 226 GLN A N 1
ATOM 1843 C CA . GLN A 1 226 ? -3.498 10.967 18.284 1.00 70.69 226 GLN A CA 1
ATOM 1844 C C . GLN A 1 226 ? -2.953 9.681 18.903 1.00 70.69 226 GLN A C 1
ATOM 1846 O O . GLN A 1 226 ? -1.749 9.443 18.818 1.00 70.69 226 GLN A O 1
ATOM 1851 N N . LYS A 1 227 ? -3.806 8.858 19.525 1.00 80.19 227 LYS A N 1
ATOM 1852 C CA . LYS A 1 227 ? -3.400 7.551 20.052 1.00 80.19 227 LYS A CA 1
ATOM 1853 C C . LYS A 1 227 ? -2.915 6.649 18.927 1.00 80.19 227 LYS A C 1
ATOM 1855 O O . LYS A 1 227 ? -1.859 6.058 19.094 1.00 80.19 227 LYS A O 1
ATOM 1860 N N . ILE A 1 228 ? -3.624 6.588 17.802 1.00 84.00 228 ILE A N 1
ATOM 1861 C CA . ILE A 1 228 ? -3.243 5.783 16.635 1.00 84.00 228 ILE A CA 1
ATOM 1862 C C . ILE A 1 228 ? -1.880 6.217 16.101 1.00 84.00 228 ILE A C 1
ATOM 1864 O O . ILE A 1 228 ? -0.986 5.384 15.993 1.00 84.00 228 ILE A O 1
ATOM 1868 N N . ASN A 1 229 ? -1.678 7.515 15.860 1.00 80.38 229 ASN A N 1
ATOM 1869 C CA . ASN A 1 229 ? -0.397 8.017 15.354 1.00 80.38 229 ASN A CA 1
ATOM 1870 C C . ASN A 1 229 ? 0.770 7.707 16.300 1.00 80.38 229 ASN A C 1
ATOM 1872 O O . ASN A 1 229 ? 1.802 7.206 15.863 1.00 80.38 229 ASN A O 1
ATOM 1876 N N . VAL A 1 230 ? 0.605 7.952 17.605 1.00 84.75 230 VAL A N 1
ATOM 1877 C CA . VAL A 1 230 ? 1.640 7.616 18.596 1.00 84.75 230 VAL A CA 1
ATOM 1878 C C . VAL A 1 230 ? 1.872 6.107 18.634 1.00 84.75 230 VAL A C 1
ATOM 1880 O O . VAL A 1 230 ? 3.011 5.663 18.677 1.00 84.75 230 VAL A O 1
ATOM 1883 N N . TYR A 1 231 ? 0.814 5.302 18.571 1.00 92.19 231 TYR A N 1
ATOM 1884 C CA . TYR A 1 231 ? 0.934 3.850 18.592 1.00 92.19 231 TYR A CA 1
ATOM 1885 C C . TYR A 1 231 ? 1.708 3.330 17.378 1.00 92.19 231 TYR A C 1
ATOM 1887 O O . TYR A 1 231 ? 2.638 2.540 17.531 1.00 92.19 231 TYR A O 1
ATOM 1895 N N . LEU A 1 232 ? 1.382 3.817 16.182 1.00 90.62 232 LEU A N 1
ATOM 1896 C CA . LEU A 1 232 ? 2.101 3.472 14.962 1.00 90.62 232 LEU A CA 1
ATOM 1897 C C . LEU A 1 232 ? 3.553 3.964 14.994 1.00 90.62 232 LEU A C 1
ATOM 1899 O O . LEU A 1 232 ? 4.422 3.245 14.513 1.00 90.62 232 LEU A O 1
ATOM 1903 N N . HIS A 1 233 ? 3.843 5.114 15.611 1.00 89.12 233 HIS A N 1
ATOM 1904 C CA . HIS A 1 233 ? 5.216 5.592 15.818 1.00 89.12 233 HIS A CA 1
ATOM 1905 C C . HIS A 1 233 ? 6.017 4.621 16.701 1.00 89.12 233 HIS A C 1
ATOM 1907 O O . HIS A 1 233 ? 7.095 4.167 16.311 1.00 89.12 233 HIS A O 1
ATOM 1913 N N . GLU A 1 234 ? 5.466 4.213 17.849 1.00 92.62 234 GLU A N 1
ATOM 1914 C CA . GLU A 1 234 ? 6.124 3.237 18.731 1.00 92.62 234 GLU A CA 1
ATOM 1915 C C . GLU A 1 234 ? 6.267 1.855 18.071 1.00 92.62 234 GLU A C 1
ATOM 1917 O O . GLU A 1 234 ? 7.282 1.177 18.239 1.00 92.62 234 GLU A O 1
ATOM 1922 N N . LEU A 1 235 ? 5.281 1.431 17.275 1.00 93.94 235 LEU A N 1
ATOM 1923 C CA . LEU A 1 235 ? 5.384 0.214 16.467 1.00 93.94 235 LEU A CA 1
ATOM 1924 C C . LEU A 1 235 ? 6.434 0.350 15.363 1.00 93.94 235 LEU A C 1
ATOM 1926 O O . LEU A 1 235 ? 7.122 -0.625 15.073 1.00 93.94 235 LEU A O 1
ATOM 1930 N N . GLY A 1 236 ? 6.609 1.542 14.794 1.00 90.44 236 GLY A N 1
ATOM 1931 C CA . GLY A 1 236 ? 7.700 1.860 13.882 1.00 90.44 236 GLY A CA 1
ATOM 1932 C C . GLY A 1 236 ? 9.051 1.573 14.533 1.00 90.44 236 GLY A C 1
ATOM 1933 O O . GLY A 1 236 ? 9.850 0.821 13.981 1.00 90.44 236 GLY A O 1
ATOM 1934 N N . HIS A 1 237 ? 9.286 2.061 15.755 1.00 90.50 237 HIS A N 1
ATOM 1935 C CA . HIS A 1 237 ? 10.505 1.718 16.499 1.00 90.50 237 HIS A CA 1
ATOM 1936 C C . HIS A 1 237 ? 10.704 0.209 16.680 1.00 90.50 237 HIS A C 1
ATOM 1938 O O . HIS A 1 237 ? 11.831 -0.269 16.542 1.00 90.50 237 HIS A O 1
ATOM 1944 N N . ALA A 1 238 ? 9.630 -0.542 16.933 1.00 91.88 238 ALA A N 1
ATOM 1945 C CA . ALA A 1 238 ? 9.701 -1.996 17.026 1.00 91.88 238 ALA A CA 1
ATOM 1946 C C . ALA A 1 238 ? 10.095 -2.655 15.692 1.00 91.88 238 ALA A C 1
ATOM 1948 O O . ALA A 1 238 ? 10.969 -3.520 15.670 1.00 91.88 238 ALA A O 1
ATOM 1949 N N . GLN A 1 239 ? 9.514 -2.216 14.570 1.00 88.25 239 GLN A N 1
ATOM 1950 C CA . GLN A 1 239 ? 9.850 -2.734 13.235 1.00 88.25 239 GLN A CA 1
ATOM 1951 C C . GLN A 1 239 ? 11.305 -2.453 12.850 1.00 88.25 239 GLN A C 1
ATOM 1953 O O . GLN A 1 239 ? 11.995 -3.311 12.293 1.00 88.25 239 GLN A O 1
ATOM 1958 N N . PHE A 1 240 ? 11.804 -1.264 13.192 1.00 87.38 240 PHE A N 1
ATOM 1959 C CA . PHE A 1 240 ? 13.160 -0.853 12.837 1.00 87.38 240 PHE A CA 1
ATOM 1960 C C . PHE A 1 240 ? 14.231 -1.266 13.856 1.00 87.38 240 PHE A C 1
ATOM 1962 O O . PHE A 1 240 ? 15.405 -0.961 13.649 1.00 87.38 240 PHE A O 1
ATOM 1969 N N . GLU A 1 241 ? 13.899 -1.994 14.927 1.00 83.12 241 GLU A N 1
ATOM 1970 C CA . GLU A 1 241 ? 14.853 -2.334 15.997 1.00 83.12 241 GLU A CA 1
ATOM 1971 C C . GLU A 1 241 ? 16.112 -3.050 15.475 1.00 83.12 241 GLU A C 1
ATOM 1973 O O . GLU A 1 241 ? 17.233 -2.725 15.870 1.00 83.12 241 GLU A O 1
ATOM 1978 N N . SER A 1 242 ? 15.960 -3.962 14.508 1.00 73.12 242 SER A N 1
ATOM 1979 C CA . SER A 1 242 ? 17.091 -4.684 13.898 1.00 73.12 242 SER A CA 1
ATOM 1980 C C . SER A 1 242 ? 18.058 -3.780 13.103 1.00 73.12 242 SER A C 1
ATOM 1982 O O . SER A 1 242 ? 19.214 -4.158 12.851 1.00 73.12 242 SER A O 1
ATOM 1984 N N . PHE A 1 243 ? 17.603 -2.578 12.738 1.00 66.44 243 PHE A N 1
ATOM 1985 C CA . PHE A 1 243 ? 18.373 -1.522 12.082 1.00 66.44 243 PHE A CA 1
ATOM 1986 C C . PHE A 1 243 ? 18.892 -0.491 13.097 1.00 66.44 243 PHE A C 1
ATOM 1988 O O . PHE A 1 243 ? 19.969 0.071 12.893 1.00 66.44 243 PHE A O 1
ATOM 1995 N N . ALA A 1 244 ? 18.193 -0.312 14.223 1.00 70.00 244 ALA A N 1
ATOM 1996 C CA . ALA A 1 244 ? 18.394 0.779 15.173 1.00 70.00 244 ALA A CA 1
ATOM 1997 C C . ALA A 1 244 ? 19.797 0.855 15.795 1.00 70.00 244 ALA A C 1
ATOM 1999 O O . ALA A 1 244 ? 20.310 1.954 15.997 1.00 70.00 244 ALA A O 1
ATOM 2000 N N . GLU A 1 245 ? 20.455 -0.280 16.055 1.00 66.44 245 GLU A N 1
ATOM 2001 C CA . GLU A 1 245 ? 21.831 -0.299 16.588 1.00 66.44 245 GLU A CA 1
ATOM 2002 C C . GLU A 1 245 ? 22.893 0.131 15.560 1.00 66.44 245 GLU A C 1
ATOM 2004 O O . GLU A 1 245 ? 24.019 0.476 15.928 1.00 66.44 245 GLU A O 1
ATOM 2009 N N . LYS A 1 246 ? 22.563 0.087 14.265 1.00 72.31 246 LYS A N 1
ATOM 2010 C CA . LYS A 1 246 ? 23.498 0.348 13.160 1.00 72.31 246 LYS A CA 1
ATOM 2011 C C . LYS A 1 246 ? 23.362 1.752 12.582 1.00 72.31 246 LYS A C 1
ATOM 2013 O O . LYS A 1 246 ? 24.135 2.086 11.684 1.00 72.31 246 LYS A O 1
ATOM 2018 N N . GLN A 1 247 ? 22.420 2.555 13.080 1.00 80.50 247 GLN A N 1
ATOM 2019 C CA . GLN A 1 247 ? 22.070 3.837 12.481 1.00 80.50 247 GLN A CA 1
ATOM 2020 C C . GLN A 1 247 ? 21.903 4.975 13.508 1.00 80.50 247 GLN A C 1
ATOM 2022 O O . GLN A 1 247 ? 21.576 4.724 14.671 1.00 80.50 247 GLN A O 1
ATOM 2027 N N . PRO A 1 248 ? 22.173 6.240 13.121 1.00 83.69 248 PRO A N 1
ATOM 2028 C CA . PRO A 1 248 ? 21.962 7.402 13.976 1.00 83.69 248 PRO A CA 1
ATOM 2029 C C . PRO A 1 248 ? 20.529 7.496 14.500 1.00 83.69 248 PRO A C 1
ATOM 2031 O O . PRO A 1 248 ? 19.569 7.224 13.781 1.00 83.69 248 PRO A O 1
ATOM 2034 N N . LYS A 1 249 ? 20.372 7.996 15.733 1.00 81.62 249 LYS A N 1
ATOM 2035 C CA . LYS A 1 249 ? 19.052 8.177 16.356 1.00 81.62 249 LYS A CA 1
ATOM 2036 C C . LYS A 1 249 ? 18.091 8.977 15.469 1.00 81.62 249 LYS A C 1
ATOM 2038 O O . LYS A 1 249 ? 16.929 8.622 15.377 1.00 81.62 249 LYS A O 1
ATOM 2043 N N . VAL A 1 250 ? 18.572 10.020 14.793 1.00 83.94 250 VAL A N 1
ATOM 2044 C CA . VAL A 1 250 ? 17.731 10.839 13.905 1.00 83.94 250 VAL A CA 1
ATOM 2045 C C . VAL A 1 250 ? 17.112 10.032 12.756 1.00 83.94 250 VAL A C 1
ATOM 2047 O O . VAL A 1 250 ? 15.962 10.277 12.414 1.00 83.94 250 VAL A O 1
ATOM 2050 N N . GLN A 1 251 ? 17.818 9.028 12.222 1.00 84.81 251 GLN A N 1
ATOM 2051 C CA . GLN A 1 251 ? 17.282 8.139 11.187 1.00 84.81 251 GLN A CA 1
ATOM 2052 C C . GLN A 1 251 ? 16.207 7.199 11.758 1.00 84.81 251 GLN A C 1
ATOM 2054 O O . GLN A 1 251 ? 15.186 6.993 11.109 1.00 84.81 251 GLN A O 1
ATOM 2059 N N . ASN A 1 252 ? 16.395 6.695 12.989 1.00 84.50 252 ASN A N 1
ATOM 2060 C CA . ASN A 1 252 ? 15.393 5.872 13.687 1.00 84.50 252 ASN A CA 1
ATOM 2061 C C . ASN A 1 252 ? 14.074 6.626 13.893 1.00 84.50 252 ASN A C 1
ATOM 2063 O O . ASN A 1 252 ? 13.004 6.083 13.638 1.00 84.50 252 ASN A O 1
ATOM 2067 N N . GLU A 1 253 ? 14.160 7.870 14.365 1.00 84.44 253 GLU A N 1
ATOM 2068 C CA . GLU A 1 253 ? 12.996 8.730 14.615 1.00 84.44 253 GLU A CA 1
ATOM 2069 C C . GLU A 1 253 ? 12.311 9.111 13.299 1.00 84.44 253 GLU A C 1
ATOM 2071 O O . GLU A 1 253 ? 11.094 9.026 13.194 1.00 84.44 253 GLU A O 1
ATOM 2076 N N . TYR A 1 254 ? 13.091 9.449 12.265 1.00 87.06 254 TYR A N 1
ATOM 2077 C CA . TYR A 1 254 ? 12.563 9.711 10.928 1.00 87.06 254 TYR A CA 1
ATOM 2078 C C . TYR A 1 254 ? 11.796 8.504 10.364 1.00 87.06 254 TYR A C 1
ATOM 2080 O O . TYR A 1 254 ? 10.676 8.671 9.891 1.00 87.06 254 TYR A O 1
ATOM 2088 N N . GLN A 1 255 ? 12.355 7.290 10.429 1.00 88.56 255 GLN A N 1
ATOM 2089 C CA . GLN A 1 255 ? 11.682 6.090 9.918 1.00 88.56 255 GLN A CA 1
ATOM 2090 C C . GLN A 1 255 ? 10.426 5.741 10.722 1.00 88.56 255 GLN A C 1
ATOM 2092 O O . GLN A 1 255 ? 9.423 5.361 10.122 1.00 88.56 255 GLN A O 1
ATOM 2097 N N . ALA A 1 256 ? 10.452 5.898 12.048 1.00 87.94 256 ALA A N 1
ATOM 2098 C CA . ALA A 1 256 ? 9.276 5.693 12.893 1.00 87.94 256 ALA A CA 1
ATOM 2099 C C . ALA A 1 256 ? 8.162 6.709 12.586 1.00 87.94 256 ALA A C 1
ATOM 2101 O O . ALA A 1 256 ? 7.007 6.324 12.414 1.00 87.94 256 ALA A O 1
ATOM 2102 N N . GLU A 1 257 ? 8.513 7.987 12.432 1.00 84.81 257 GLU A N 1
ATOM 2103 C CA . GLU A 1 257 ? 7.572 9.062 12.104 1.00 84.81 257 GLU A CA 1
ATOM 2104 C C . GLU A 1 257 ? 6.983 8.909 10.693 1.00 84.81 257 GLU A C 1
ATOM 2106 O O . GLU A 1 257 ? 5.776 9.078 10.493 1.00 84.81 257 GLU A O 1
ATOM 2111 N N . MET A 1 258 ? 7.818 8.540 9.713 1.00 87.06 258 MET A N 1
ATOM 2112 C CA . MET A 1 258 ? 7.371 8.227 8.353 1.00 87.06 258 MET A CA 1
ATOM 2113 C C . MET A 1 258 ? 6.468 6.997 8.335 1.00 87.06 258 MET A C 1
ATOM 2115 O O . MET A 1 258 ? 5.425 7.029 7.694 1.00 87.06 258 MET A O 1
ATOM 2119 N N . PHE A 1 259 ? 6.832 5.925 9.043 1.00 90.19 259 PHE A N 1
ATOM 2120 C CA . PHE A 1 259 ? 6.002 4.725 9.146 1.00 90.19 259 PHE A CA 1
ATOM 2121 C C . PHE A 1 259 ? 4.625 5.060 9.726 1.00 90.19 259 PHE A C 1
ATOM 2123 O O . PHE A 1 259 ? 3.613 4.675 9.146 1.00 90.19 259 PHE A O 1
ATOM 2130 N N . ALA A 1 260 ? 4.583 5.835 10.814 1.00 87.25 260 ALA A N 1
ATOM 2131 C CA . ALA A 1 260 ? 3.334 6.277 11.420 1.00 87.25 260 ALA A CA 1
ATOM 2132 C C . ALA A 1 260 ? 2.478 7.094 10.449 1.00 87.25 260 ALA A C 1
ATOM 2134 O O . ALA A 1 260 ? 1.307 6.781 10.261 1.00 87.25 260 ALA A O 1
ATOM 2135 N N . GLY A 1 261 ? 3.073 8.096 9.795 1.00 80.44 261 GLY A N 1
ATOM 2136 C CA . GLY A 1 261 ? 2.359 8.936 8.833 1.00 80.44 261 GLY A CA 1
ATOM 2137 C C . GLY A 1 261 ? 1.825 8.133 7.648 1.00 80.44 261 GLY A C 1
ATOM 2138 O O . GLY A 1 261 ? 0.648 8.226 7.325 1.00 80.44 261 GLY A O 1
ATOM 2139 N N . VAL A 1 262 ? 2.660 7.293 7.031 1.00 84.69 262 VAL A N 1
ATOM 2140 C CA . VAL A 1 262 ? 2.268 6.520 5.844 1.00 84.69 262 VAL A CA 1
ATOM 2141 C C . VAL A 1 262 ? 1.163 5.524 6.167 1.00 84.69 262 VAL A C 1
ATOM 2143 O O . VAL A 1 262 ? 0.204 5.425 5.410 1.00 84.69 262 VAL A O 1
ATOM 2146 N N . VAL A 1 263 ? 1.277 4.782 7.273 1.00 86.31 263 VAL A N 1
ATOM 2147 C CA . VAL A 1 263 ? 0.254 3.796 7.647 1.00 86.31 263 VAL A CA 1
ATOM 2148 C C . VAL A 1 263 ? -1.056 4.493 8.022 1.00 86.31 263 VAL A C 1
ATOM 2150 O O . VAL A 1 263 ? -2.110 4.024 7.602 1.00 86.31 263 VAL A O 1
ATOM 2153 N N . SER A 1 264 ? -1.016 5.631 8.723 1.00 82.06 264 SER A N 1
ATOM 2154 C CA . SER A 1 264 ? -2.217 6.433 9.003 1.00 82.06 264 SER A CA 1
ATOM 2155 C C . SER A 1 264 ? -2.911 6.903 7.720 1.00 82.06 264 SER A C 1
ATOM 2157 O O . SER A 1 264 ? -4.098 6.633 7.543 1.00 82.06 264 SER A O 1
ATOM 2159 N N . GLU A 1 265 ? -2.175 7.525 6.792 1.00 81.38 265 GLU A N 1
ATOM 2160 C CA . GLU A 1 265 ? -2.724 7.986 5.504 1.00 81.38 265 GLU A CA 1
ATOM 2161 C C . GLU A 1 265 ? -3.210 6.813 4.632 1.00 81.38 265 GLU A C 1
ATOM 2163 O O . GLU A 1 265 ? -4.207 6.916 3.912 1.00 81.38 265 GLU A O 1
ATOM 2168 N N . TYR A 1 266 ? -2.537 5.660 4.706 1.00 81.81 266 TYR A N 1
ATOM 2169 C CA . TYR A 1 266 ? -2.965 4.445 4.015 1.00 81.81 266 TYR A CA 1
ATOM 2170 C C . TYR A 1 266 ? -4.322 3.949 4.529 1.00 81.81 266 TYR A C 1
ATOM 2172 O O . TYR A 1 266 ? -5.167 3.558 3.727 1.00 81.81 266 TYR A O 1
ATOM 2180 N N . LEU A 1 267 ? -4.536 3.997 5.847 1.00 77.12 267 LEU A N 1
ATOM 2181 C CA . LEU A 1 267 ? -5.770 3.567 6.515 1.00 77.12 267 LEU A CA 1
ATOM 2182 C C . LEU A 1 267 ? -6.885 4.630 6.493 1.00 77.12 267 LEU A C 1
ATOM 2184 O O . LEU A 1 267 ? -7.948 4.395 7.062 1.00 77.12 267 LEU A O 1
ATOM 2188 N N . GLY A 1 268 ? -6.661 5.780 5.848 1.00 73.38 268 GLY A N 1
ATOM 2189 C CA . GLY A 1 268 ? -7.652 6.854 5.732 1.00 73.38 268 GLY A CA 1
ATOM 2190 C C . GLY A 1 268 ? -7.780 7.741 6.974 1.00 73.38 268 GLY A C 1
ATOM 2191 O O . GLY A 1 268 ? -8.755 8.477 7.094 1.00 73.38 268 GLY A O 1
ATOM 2192 N N . ILE A 1 269 ? -6.811 7.696 7.894 1.00 71.25 269 ILE A N 1
ATOM 2193 C CA . ILE A 1 269 ? -6.753 8.603 9.045 1.00 71.25 269 ILE A CA 1
ATOM 2194 C C . ILE A 1 269 ? -6.015 9.863 8.614 1.00 71.25 269 ILE A C 1
ATOM 2196 O O . ILE A 1 269 ? -4.816 9.810 8.334 1.00 71.25 269 ILE A O 1
ATOM 2200 N N . GLU A 1 270 ? -6.702 11.006 8.621 1.00 60.59 270 GLU A N 1
ATOM 2201 C CA . GLU A 1 270 ? -6.063 12.299 8.374 1.00 60.59 270 GLU A CA 1
ATOM 2202 C C . GLU A 1 270 ? -5.018 12.592 9.468 1.00 60.59 270 GLU A C 1
ATOM 2204 O O . GLU A 1 270 ? -5.324 13.059 10.568 1.00 60.59 270 GLU A O 1
ATOM 2209 N N . SER A 1 271 ? -3.747 12.327 9.167 1.00 57.78 271 SER A N 1
ATOM 2210 C CA . SER A 1 271 ? -2.603 12.592 10.055 1.00 57.78 271 SER A CA 1
ATOM 2211 C C . SER A 1 271 ? -1.847 13.873 9.668 1.00 57.78 271 SER A C 1
ATOM 2213 O O . SER A 1 271 ? -0.965 14.350 10.394 1.00 57.78 271 SER A O 1
ATOM 2215 N N . SER A 1 272 ? -2.251 14.460 8.536 1.00 43.94 272 SER A N 1
ATOM 2216 C CA . SER A 1 272 ? -1.508 15.363 7.649 1.00 43.94 272 SER A CA 1
ATOM 2217 C C . SER A 1 272 ? -0.906 16.643 8.250 1.00 43.94 272 SER A C 1
ATOM 2219 O O . SER A 1 272 ? -0.099 17.298 7.593 1.00 43.94 272 SER A O 1
ATOM 2221 N N . GLN A 1 273 ? -1.204 17.016 9.500 1.00 46.81 273 GLN A N 1
ATOM 2222 C CA . GLN A 1 273 ? -0.619 18.216 10.124 1.00 46.81 273 GLN A CA 1
ATOM 2223 C C . GLN A 1 273 ? 0.371 17.946 11.263 1.00 46.81 273 GLN A C 1
ATOM 2225 O O . GLN A 1 273 ? 1.136 18.852 11.614 1.00 46.81 273 GLN A O 1
ATOM 2230 N N . ALA A 1 274 ? 0.388 16.745 11.850 1.00 48.25 274 ALA A N 1
ATOM 2231 C CA . ALA A 1 274 ? 1.222 16.480 13.023 1.00 48.25 274 ALA A CA 1
ATOM 2232 C C . ALA A 1 274 ? 2.677 16.139 12.651 1.00 48.25 274 ALA A C 1
ATOM 2234 O O . ALA A 1 274 ? 3.589 16.684 13.272 1.00 48.25 274 ALA A O 1
ATOM 2235 N N . ASN A 1 275 ? 2.897 15.343 11.599 1.00 53.91 275 ASN A N 1
ATOM 2236 C CA . ASN A 1 275 ? 4.209 14.739 11.322 1.00 53.91 275 ASN A CA 1
ATOM 2237 C C . ASN A 1 275 ? 5.114 15.615 10.434 1.00 53.91 275 ASN A C 1
ATOM 2239 O O . ASN A 1 275 ? 6.334 15.615 10.595 1.00 53.91 275 ASN A O 1
ATOM 2243 N N . ALA A 1 276 ? 4.542 16.440 9.545 1.00 56.56 276 ALA A N 1
ATOM 2244 C CA . ALA A 1 276 ? 5.303 17.231 8.566 1.00 56.56 276 ALA A CA 1
ATOM 2245 C C . ALA A 1 276 ? 6.356 18.162 9.206 1.00 56.56 276 ALA A C 1
ATOM 2247 O O . ALA A 1 276 ? 7.470 18.293 8.702 1.00 56.56 276 ALA A O 1
ATOM 2248 N N . LYS A 1 277 ? 6.040 18.767 10.362 1.00 59.03 277 LYS A N 1
ATOM 2249 C CA . LYS A 1 277 ? 6.974 19.648 11.090 1.00 59.03 277 LYS A CA 1
ATOM 2250 C C . LYS A 1 277 ? 8.146 18.895 11.721 1.00 59.03 277 LYS A C 1
ATOM 2252 O O . LYS A 1 277 ? 9.239 19.452 11.814 1.00 59.03 277 LYS A O 1
ATOM 2257 N N . TYR A 1 278 ? 7.922 17.667 12.185 1.00 63.19 278 TYR A N 1
ATOM 2258 C CA . TYR A 1 278 ? 8.983 16.833 12.751 1.00 63.19 278 TYR A CA 1
ATOM 2259 C C . TYR A 1 278 ? 9.883 16.289 11.642 1.00 63.19 278 TYR A C 1
ATOM 2261 O O . TYR A 1 278 ? 11.106 16.383 11.749 1.00 63.19 278 TYR A O 1
ATOM 2269 N N . LEU A 1 279 ? 9.284 15.837 10.538 1.00 72.19 279 LEU A N 1
ATOM 2270 C CA . LEU A 1 279 ? 10.003 15.374 9.353 1.00 72.19 279 LEU A CA 1
ATOM 2271 C C . LEU A 1 279 ? 10.898 16.469 8.767 1.00 72.19 279 LEU A C 1
ATOM 2273 O O . LEU A 1 279 ? 12.085 16.224 8.561 1.00 72.19 279 LEU A O 1
ATOM 2277 N N . GLU A 1 280 ? 10.395 17.697 8.598 1.00 69.56 280 GLU A N 1
ATOM 2278 C CA . GLU A 1 280 ? 11.206 18.821 8.109 1.00 69.56 280 GLU A CA 1
ATOM 2279 C C . GLU A 1 280 ? 12.436 19.074 9.002 1.00 69.56 280 GLU A C 1
ATOM 2281 O O . GLU A 1 280 ? 13.545 19.275 8.501 1.00 69.56 280 GLU A O 1
ATOM 2286 N N . ALA A 1 281 ? 12.272 18.998 10.327 1.00 70.00 281 ALA A N 1
ATOM 2287 C CA . ALA A 1 281 ? 13.374 19.172 11.271 1.00 70.00 281 ALA A CA 1
ATOM 2288 C C . ALA A 1 281 ? 14.429 18.055 11.168 1.00 70.00 281 ALA A C 1
ATOM 2290 O O . ALA A 1 281 ? 15.624 18.332 11.298 1.00 70.00 281 ALA A O 1
ATOM 2291 N N . TYR A 1 282 ? 14.017 16.808 10.917 1.00 76.19 282 TYR A N 1
ATOM 2292 C CA . TYR A 1 282 ? 14.950 15.701 10.698 1.00 76.19 282 TYR A CA 1
ATOM 2293 C C . TYR A 1 282 ? 15.694 15.844 9.371 1.00 76.19 282 TYR A C 1
ATOM 2295 O O . TYR A 1 282 ? 16.916 15.706 9.346 1.00 76.19 282 TYR A O 1
ATOM 2303 N N . LEU A 1 283 ? 14.987 16.196 8.294 1.00 71.94 283 LEU A N 1
ATOM 2304 C CA . LEU A 1 283 ? 15.549 16.338 6.948 1.00 71.94 283 LEU A CA 1
ATOM 2305 C C . LEU A 1 283 ? 16.605 17.452 6.855 1.00 71.94 283 LEU A C 1
ATOM 2307 O O . LEU A 1 283 ? 17.514 17.349 6.034 1.00 71.94 283 LEU A O 1
ATOM 2311 N N . GLN A 1 284 ? 16.535 18.470 7.721 1.00 72.25 284 GLN A N 1
ATOM 2312 C CA . GLN A 1 284 ? 17.540 19.538 7.838 1.00 72.25 284 GLN A CA 1
ATOM 2313 C C . GLN A 1 284 ? 18.834 19.106 8.564 1.00 72.25 284 GLN A C 1
ATOM 2315 O O . GLN A 1 284 ? 19.810 19.865 8.588 1.00 72.25 284 GLN A O 1
ATOM 2320 N N . ASN A 1 285 ? 18.890 17.904 9.154 1.00 68.12 285 ASN A N 1
ATOM 2321 C CA . ASN A 1 285 ? 20.086 17.371 9.815 1.00 68.12 285 ASN A CA 1
ATOM 2322 C C . ASN A 1 285 ? 21.022 16.665 8.808 1.00 68.12 285 ASN A C 1
ATOM 2324 O O . ASN A 1 285 ? 21.181 15.444 8.785 1.00 68.12 285 ASN A O 1
ATOM 2328 N N . GLU A 1 286 ? 21.634 17.487 7.956 1.00 59.03 286 GLU A N 1
ATOM 2329 C CA . GLU A 1 286 ? 22.347 17.125 6.721 1.00 59.03 286 GLU A CA 1
ATOM 2330 C C . GLU A 1 286 ? 23.392 15.984 6.783 1.00 59.03 286 GLU A C 1
ATOM 2332 O O . GLU A 1 286 ? 23.395 15.174 5.858 1.00 59.03 286 GLU A O 1
ATOM 2337 N N . PRO A 1 287 ? 24.286 15.832 7.789 1.00 63.28 287 PRO A N 1
ATOM 2338 C CA . PRO A 1 287 ? 25.275 14.748 7.735 1.00 63.28 287 PRO A CA 1
ATOM 2339 C C . PRO A 1 287 ? 24.648 13.362 7.926 1.00 63.28 287 PRO A C 1
ATOM 2341 O O . PRO A 1 287 ? 25.141 12.393 7.350 1.00 63.28 287 PRO A O 1
ATOM 2344 N N . ASP A 1 288 ? 23.563 13.275 8.697 1.00 65.75 288 ASP A N 1
ATOM 2345 C CA . ASP A 1 288 ? 22.896 12.012 9.011 1.00 65.75 288 ASP A CA 1
ATOM 2346 C C . ASP A 1 288 ? 21.781 11.683 8.005 1.00 65.75 288 ASP A C 1
ATOM 2348 O O . ASP A 1 288 ? 21.406 10.526 7.882 1.00 65.75 288 ASP A O 1
ATOM 2352 N N . MET A 1 289 ? 21.266 12.653 7.242 1.00 72.06 289 MET A N 1
ATOM 2353 C CA . MET A 1 289 ? 20.189 12.438 6.257 1.00 72.06 289 MET A CA 1
ATOM 2354 C C . MET A 1 289 ? 20.665 12.469 4.795 1.00 72.06 289 MET A C 1
ATOM 2356 O O . MET A 1 289 ? 19.846 12.506 3.881 1.00 72.06 289 MET A O 1
ATOM 2360 N N . ALA A 1 290 ? 21.980 12.423 4.552 1.00 64.94 290 ALA A N 1
ATOM 2361 C CA . ALA A 1 290 ? 22.578 12.567 3.220 1.00 64.94 290 ALA A CA 1
ATOM 2362 C C . ALA A 1 290 ? 22.250 11.433 2.223 1.00 64.94 290 ALA A C 1
ATOM 2364 O O . ALA A 1 290 ? 22.504 11.588 1.029 1.00 64.94 290 ALA A O 1
ATOM 2365 N N . ASN A 1 291 ? 21.725 10.290 2.683 1.00 70.75 291 ASN A N 1
ATOM 2366 C CA . ASN A 1 291 ? 21.412 9.138 1.830 1.00 70.75 291 ASN A CA 1
ATOM 2367 C C . ASN A 1 291 ? 20.014 8.568 2.121 1.00 70.75 291 ASN A C 1
ATOM 2369 O O . ASN A 1 291 ? 19.858 7.416 2.521 1.00 70.75 291 ASN A O 1
ATOM 2373 N N . ARG A 1 292 ? 18.984 9.404 1.938 1.00 73.00 292 ARG A N 1
ATOM 2374 C CA . ARG A 1 292 ? 17.570 9.076 2.226 1.00 73.00 292 ARG A CA 1
ATOM 2375 C C . ARG A 1 292 ? 17.083 7.826 1.497 1.00 73.00 292 ARG A C 1
ATOM 2377 O O . ARG A 1 292 ? 16.264 7.079 2.020 1.00 73.00 292 ARG A O 1
ATOM 2384 N N . GLU A 1 293 ? 17.643 7.560 0.322 1.00 73.06 293 GLU A N 1
ATOM 2385 C CA . GLU A 1 293 ? 17.342 6.366 -0.462 1.00 73.06 293 GLU A CA 1
ATOM 2386 C C . GLU A 1 293 ? 17.607 5.058 0.302 1.00 73.06 293 GLU A C 1
ATOM 2388 O O . GLU A 1 293 ? 16.838 4.106 0.178 1.00 73.06 293 GLU A O 1
ATOM 2393 N N . GLU A 1 294 ? 18.661 5.006 1.123 1.00 80.88 294 GLU A N 1
ATOM 2394 C CA . GLU A 1 294 ? 18.984 3.819 1.928 1.00 80.88 294 GLU A CA 1
ATOM 2395 C C . GLU A 1 294 ? 17.987 3.597 3.074 1.00 80.88 294 GLU A C 1
ATOM 2397 O O . GLU A 1 294 ? 17.839 2.467 3.536 1.00 80.88 294 GLU A O 1
ATOM 2402 N N . LEU A 1 295 ? 17.277 4.648 3.498 1.00 82.75 295 LEU A N 1
ATOM 2403 C CA . LEU A 1 295 ? 16.255 4.589 4.547 1.00 82.75 295 LEU A CA 1
ATOM 2404 C C . LEU A 1 295 ? 14.871 4.225 4.000 1.00 82.75 295 LEU A C 1
ATOM 2406 O O . LEU A 1 295 ? 14.072 3.636 4.730 1.00 82.75 295 LEU A O 1
ATOM 2410 N N . LEU A 1 296 ? 14.599 4.553 2.732 1.00 83.31 296 LEU A N 1
ATOM 2411 C CA . LEU A 1 296 ? 13.310 4.308 2.085 1.00 83.31 296 LEU A CA 1
ATOM 2412 C C . LEU A 1 296 ? 13.031 2.828 1.835 1.00 83.31 296 LEU A C 1
ATOM 2414 O O . LEU A 1 296 ? 11.909 2.389 2.054 1.00 83.31 296 LEU A O 1
ATOM 2418 N N . GLU A 1 297 ? 14.005 2.047 1.364 1.00 83.94 297 GLU A N 1
ATOM 2419 C CA . GLU A 1 297 ? 13.742 0.639 1.028 1.00 83.94 297 GLU A CA 1
ATOM 2420 C C . GLU A 1 297 ? 13.353 -0.196 2.268 1.00 83.94 297 GLU A C 1
ATOM 2422 O O . GLU A 1 297 ? 12.324 -0.871 2.208 1.00 83.94 297 GLU A O 1
ATOM 2427 N N . PRO A 1 298 ? 14.070 -0.116 3.413 1.00 87.12 298 PRO A N 1
ATOM 2428 C CA . PRO A 1 298 ? 13.633 -0.776 4.645 1.00 87.12 298 PRO A CA 1
ATOM 2429 C C . PRO A 1 298 ? 12.278 -0.264 5.146 1.00 87.12 298 PRO A C 1
ATOM 2431 O O . PRO A 1 298 ? 11.472 -1.052 5.634 1.00 87.12 298 PRO A O 1
ATOM 2434 N N . LEU A 1 299 ? 12.015 1.042 5.011 1.00 88.94 299 LEU A N 1
ATOM 2435 C CA . LEU A 1 299 ? 10.738 1.650 5.389 1.00 88.94 299 LEU A CA 1
ATOM 2436 C C . LEU A 1 299 ? 9.581 1.069 4.567 1.00 88.94 299 LEU A C 1
ATOM 2438 O O . LEU A 1 299 ? 8.604 0.598 5.145 1.00 88.94 299 LEU A O 1
ATOM 2442 N N . ILE A 1 300 ? 9.714 1.047 3.237 1.00 87.69 300 ILE A N 1
ATOM 2443 C CA . ILE A 1 300 ? 8.717 0.470 2.328 1.00 87.69 300 ILE A CA 1
ATOM 2444 C C . ILE A 1 300 ? 8.486 -1.000 2.663 1.00 87.69 300 ILE A C 1
ATOM 2446 O O . ILE A 1 300 ? 7.336 -1.410 2.776 1.00 87.69 300 ILE A O 1
ATOM 2450 N N . GLN A 1 301 ? 9.552 -1.771 2.888 1.00 88.25 301 GLN A N 1
ATOM 2451 C CA . GLN A 1 301 ? 9.426 -3.176 3.266 1.00 88.25 301 GLN A CA 1
ATOM 2452 C C . GLN A 1 301 ? 8.600 -3.345 4.553 1.00 88.25 301 GLN A C 1
ATOM 2454 O O . GLN A 1 301 ? 7.671 -4.148 4.580 1.00 88.25 301 GLN A O 1
ATOM 2459 N N . CYS A 1 302 ? 8.894 -2.571 5.601 1.00 90.44 302 CYS A N 1
ATOM 2460 C CA . CYS A 1 302 ? 8.156 -2.657 6.863 1.00 90.44 302 CYS A CA 1
ATOM 2461 C C . CYS A 1 302 ? 6.677 -2.271 6.693 1.00 90.44 302 CYS A C 1
ATOM 2463 O O . CYS A 1 302 ? 5.808 -2.888 7.307 1.00 90.44 302 CYS A O 1
ATOM 2465 N N . ILE A 1 303 ? 6.371 -1.281 5.847 1.00 89.75 303 ILE A N 1
ATOM 2466 C CA . ILE A 1 303 ? 4.988 -0.885 5.536 1.00 89.75 303 ILE A CA 1
ATOM 2467 C C . ILE A 1 303 ? 4.264 -2.002 4.771 1.00 89.75 303 ILE A C 1
ATOM 2469 O O . ILE A 1 303 ? 3.151 -2.372 5.145 1.00 89.75 303 ILE A O 1
ATOM 2473 N N . GLU A 1 304 ? 4.898 -2.574 3.742 1.00 86.31 304 GLU A N 1
ATOM 2474 C CA . GLU A 1 304 ? 4.348 -3.681 2.944 1.00 86.31 304 GLU A CA 1
ATOM 2475 C C . GLU A 1 304 ? 4.109 -4.951 3.777 1.00 86.31 304 GLU A C 1
ATOM 2477 O O . GLU A 1 304 ? 3.224 -5.744 3.455 1.00 86.31 304 GLU A O 1
ATOM 2482 N N . GLU A 1 305 ? 4.861 -5.144 4.862 1.00 89.56 305 GLU A N 1
ATOM 2483 C CA . GLU A 1 305 ? 4.649 -6.233 5.819 1.00 89.56 305 GLU A CA 1
ATOM 2484 C C . GLU A 1 305 ? 3.544 -5.915 6.842 1.00 89.56 305 GLU A C 1
ATOM 2486 O O . GLU A 1 305 ? 2.755 -6.801 7.187 1.00 89.56 305 GLU A O 1
ATOM 2491 N N . ALA A 1 306 ? 3.464 -4.673 7.328 1.00 89.06 306 ALA A N 1
ATOM 2492 C CA . ALA A 1 306 ? 2.528 -4.266 8.376 1.00 89.06 306 ALA A CA 1
ATOM 2493 C C . ALA A 1 306 ? 1.089 -4.100 7.869 1.00 89.06 306 ALA A C 1
ATOM 2495 O O . ALA A 1 306 ? 0.153 -4.628 8.475 1.00 89.06 306 ALA A O 1
ATOM 2496 N N . VAL A 1 307 ? 0.905 -3.395 6.750 1.00 87.12 307 VAL A N 1
ATOM 2497 C CA . VAL A 1 307 ? -0.418 -3.017 6.227 1.00 87.12 307 VAL A CA 1
ATOM 2498 C C . VAL A 1 307 ? -1.334 -4.230 6.009 1.00 87.12 307 VAL A C 1
ATOM 2500 O O . VAL A 1 307 ? -2.428 -4.234 6.573 1.00 87.12 307 VAL A O 1
ATOM 2503 N N . PRO A 1 308 ? -0.917 -5.308 5.311 1.00 84.00 308 PRO A N 1
ATOM 2504 C CA . PRO A 1 308 ? -1.788 -6.467 5.100 1.00 84.00 308 PRO A CA 1
ATOM 2505 C C . PRO A 1 308 ? -2.173 -7.181 6.401 1.00 84.00 308 PRO A C 1
ATOM 2507 O O . PRO A 1 308 ? -3.235 -7.798 6.492 1.00 84.00 308 PRO A O 1
ATOM 2510 N N . GLN A 1 309 ? -1.306 -7.133 7.418 1.00 88.44 309 GLN A N 1
ATOM 2511 C CA . GLN A 1 309 ? -1.601 -7.728 8.718 1.00 88.44 309 GLN A CA 1
ATOM 2512 C C . GLN A 1 309 ? -2.649 -6.911 9.468 1.00 88.44 309 GLN A C 1
ATOM 2514 O O . GLN A 1 309 ? -3.558 -7.511 10.037 1.00 88.44 309 GLN A O 1
ATOM 2519 N N . ILE A 1 310 ? -2.555 -5.579 9.425 1.00 86.19 310 ILE A N 1
ATOM 2520 C CA . ILE A 1 310 ? -3.554 -4.678 10.010 1.00 86.19 310 ILE A CA 1
ATOM 2521 C C . ILE A 1 310 ? -4.894 -4.843 9.283 1.00 86.19 310 ILE A C 1
ATOM 2523 O O . ILE A 1 310 ? -5.885 -5.143 9.943 1.00 86.19 310 ILE A O 1
ATOM 2527 N N . GLU A 1 311 ? -4.924 -4.776 7.944 1.00 83.06 311 GLU A N 1
ATOM 2528 C CA . GLU A 1 311 ? -6.140 -4.994 7.132 1.00 83.06 311 GLU A CA 1
ATOM 2529 C C . GLU A 1 311 ? -6.829 -6.319 7.487 1.00 83.06 311 GLU A C 1
ATOM 2531 O O . GLU A 1 311 ? -8.045 -6.382 7.669 1.00 83.06 311 GLU A O 1
ATOM 2536 N N . LYS A 1 312 ? -6.046 -7.389 7.660 1.00 83.50 312 LYS A N 1
ATOM 2537 C CA . LYS A 1 312 ? -6.574 -8.688 8.081 1.00 83.50 312 LYS A CA 1
ATOM 2538 C C . LYS A 1 312 ? -7.240 -8.634 9.460 1.00 83.50 312 LYS A C 1
ATOM 2540 O O . LYS A 1 312 ? -8.266 -9.287 9.647 1.00 83.50 312 LYS A O 1
ATOM 2545 N N . GLN A 1 313 ? -6.662 -7.917 10.427 1.00 86.50 313 GLN A N 1
ATOM 2546 C CA . GLN A 1 313 ? -7.283 -7.766 11.748 1.00 86.50 313 GLN A CA 1
ATOM 2547 C C . GLN A 1 313 ? -8.578 -6.959 11.661 1.00 86.50 313 GLN A C 1
ATOM 2549 O O . GLN A 1 313 ? -9.558 -7.353 12.291 1.00 86.50 313 GLN A O 1
ATOM 2554 N N . MET A 1 314 ? -8.607 -5.906 10.843 1.00 81.75 314 MET A N 1
ATOM 2555 C CA . MET A 1 314 ? -9.811 -5.101 10.609 1.00 81.75 314 MET A CA 1
ATOM 2556 C C . MET A 1 314 ? -10.953 -5.950 10.056 1.00 81.75 314 MET A C 1
ATOM 2558 O O . MET A 1 314 ? -11.998 -6.048 10.688 1.00 81.75 314 MET A O 1
ATOM 2562 N N . ASN A 1 315 ? -10.714 -6.681 8.965 1.00 76.88 315 ASN A N 1
ATOM 2563 C CA . ASN A 1 315 ? -11.743 -7.529 8.357 1.00 76.88 315 ASN A CA 1
ATOM 2564 C C . ASN A 1 315 ? -12.247 -8.610 9.334 1.00 76.88 315 ASN A C 1
ATOM 2566 O O . ASN A 1 315 ? -13.405 -9.010 9.295 1.00 76.88 315 ASN A O 1
ATOM 2570 N N . SER A 1 316 ? -11.380 -9.101 10.230 1.00 79.38 316 SER A N 1
ATOM 2571 C CA . SER A 1 316 ? -11.784 -10.068 11.259 1.00 79.38 316 SER A CA 1
ATOM 2572 C C . SER A 1 316 ? -12.643 -9.456 12.371 1.00 79.38 316 SER A C 1
ATOM 2574 O O . SER A 1 316 ? -13.462 -10.163 12.959 1.00 79.38 316 SER A O 1
ATOM 2576 N N . LEU A 1 317 ? -12.436 -8.172 12.690 1.00 78.56 317 LEU A N 1
ATOM 2577 C CA . LEU A 1 317 ? -13.234 -7.430 13.666 1.00 78.56 317 LEU A CA 1
ATOM 2578 C C . LEU A 1 317 ? -14.634 -7.176 13.113 1.00 78.56 317 LEU A C 1
ATOM 2580 O O . LEU A 1 317 ? -15.586 -7.591 13.771 1.00 78.56 317 LEU A O 1
ATOM 2584 N N . GLU A 1 318 ? -14.716 -6.647 11.888 1.00 73.44 318 GLU A N 1
ATOM 2585 C CA . GLU A 1 318 ? -15.969 -6.407 11.156 1.00 73.44 318 GLU A CA 1
ATOM 2586 C C . GLU A 1 318 ? -16.823 -7.696 11.122 1.00 73.44 318 GLU A C 1
ATOM 2588 O O . GLU A 1 318 ? -17.927 -7.740 11.661 1.00 73.44 318 GLU A O 1
ATOM 2593 N N . GLN A 1 319 ? -16.252 -8.821 10.665 1.00 72.88 319 GLN A N 1
ATOM 2594 C CA . GLN A 1 319 ? -16.955 -10.117 10.637 1.00 72.88 319 GLN A CA 1
ATOM 2595 C C . GLN A 1 319 ? -17.407 -10.616 12.020 1.00 72.88 319 GLN A C 1
ATOM 2597 O O . GLN A 1 319 ? -18.418 -11.312 12.143 1.00 72.88 319 GLN A O 1
ATOM 2602 N N . THR A 1 320 ? -16.635 -10.324 13.071 1.00 77.50 320 THR A N 1
ATOM 2603 C CA . THR A 1 320 ? -16.985 -10.741 14.436 1.00 77.50 320 THR A CA 1
ATOM 2604 C C . THR A 1 320 ? -18.127 -9.896 14.992 1.00 77.50 320 THR A C 1
ATOM 2606 O O . THR A 1 320 ? -18.991 -10.450 15.671 1.00 77.50 320 THR A O 1
ATOM 2609 N N . GLN A 1 321 ? -18.136 -8.586 14.727 1.00 73.44 321 GLN A N 1
ATOM 2610 C CA . GLN A 1 321 ? -19.225 -7.686 15.113 1.00 73.44 321 GLN A CA 1
ATOM 2611 C C . GLN A 1 321 ? -20.523 -8.100 14.422 1.00 73.44 321 GLN A C 1
ATOM 2613 O O . GLN A 1 321 ? -21.508 -8.337 15.123 1.00 73.44 321 GLN A O 1
ATOM 2618 N N . ASP A 1 322 ? -20.487 -8.318 13.103 1.00 69.88 322 ASP A N 1
ATOM 2619 C CA . ASP A 1 322 ? -21.640 -8.797 12.333 1.00 69.88 322 ASP A CA 1
ATOM 2620 C C . ASP A 1 322 ? -22.202 -10.082 12.945 1.00 69.88 322 ASP A C 1
ATOM 2622 O O . ASP A 1 322 ? -23.369 -10.151 13.321 1.00 69.88 322 ASP A O 1
ATOM 2626 N N . GLN A 1 323 ? -21.351 -11.085 13.172 1.00 74.56 323 GLN A N 1
ATOM 2627 C CA . GLN A 1 323 ? -21.797 -12.357 13.734 1.00 74.56 323 GLN A CA 1
ATOM 2628 C C . GLN A 1 323 ? -22.303 -12.241 15.184 1.00 74.56 323 GLN A C 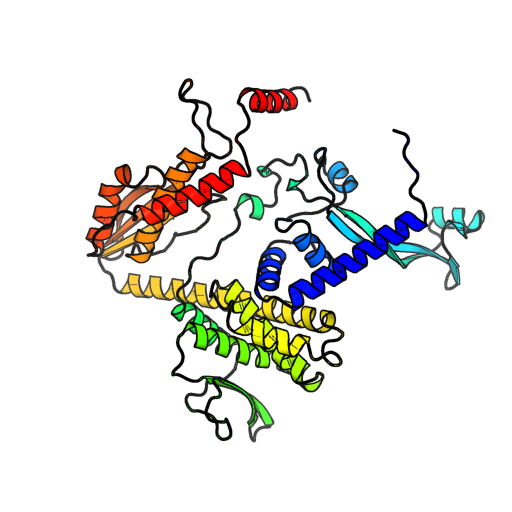1
ATOM 2630 O O . GLN A 1 323 ? -23.198 -12.983 15.596 1.00 74.56 323 GLN A O 1
ATOM 2635 N N . GLN A 1 324 ? -21.742 -11.352 16.005 1.00 74.50 324 GLN A N 1
ATOM 2636 C CA . GLN A 1 324 ? -22.251 -11.109 17.359 1.00 74.50 324 GLN A CA 1
ATOM 2637 C C . GLN A 1 324 ? -23.615 -10.427 17.348 1.00 74.50 324 GLN A C 1
ATOM 2639 O O . GLN A 1 324 ? -24.440 -10.733 18.211 1.00 74.50 324 GLN A O 1
ATOM 2644 N N . MET A 1 325 ? -23.835 -9.530 16.394 1.00 71.19 325 MET A N 1
ATOM 2645 C CA . MET A 1 325 ? -25.081 -8.801 16.229 1.00 71.19 325 MET A CA 1
ATOM 2646 C C . MET A 1 325 ? -26.172 -9.719 15.652 1.00 71.19 325 MET A C 1
ATOM 2648 O O . MET A 1 325 ? -27.259 -9.773 16.222 1.00 71.19 325 MET A O 1
ATOM 2652 N N . GLU A 1 326 ? -25.847 -10.576 14.673 1.00 73.62 326 GLU A N 1
ATOM 2653 C CA . GLU A 1 326 ? -26.740 -11.645 14.179 1.00 73.62 326 GLU A CA 1
ATOM 2654 C C . GLU A 1 326 ? -27.200 -12.585 15.306 1.00 73.62 326 GLU A C 1
ATOM 2656 O O . GLU A 1 326 ? -28.358 -12.978 15.364 1.00 73.62 326 GLU A O 1
ATOM 2661 N N . ASN A 1 327 ? -26.313 -12.942 16.241 1.00 72.25 327 ASN A N 1
ATOM 2662 C CA . ASN A 1 327 ? -26.662 -13.828 17.360 1.00 72.25 327 ASN A CA 1
ATOM 2663 C C . ASN A 1 327 ? -27.547 -13.166 18.436 1.00 72.25 327 ASN A C 1
ATOM 2665 O O . ASN A 1 327 ? -28.009 -13.861 19.344 1.00 72.25 327 ASN A O 1
ATOM 2669 N N . GLN A 1 328 ? -27.714 -11.842 18.402 1.00 75.19 328 GLN A N 1
ATOM 2670 C CA . GLN A 1 328 ? -28.493 -11.077 19.384 1.00 75.19 328 GLN A CA 1
ATOM 2671 C C . GLN A 1 328 ? -29.814 -10.547 18.823 1.00 75.19 328 GLN A C 1
ATOM 2673 O O . GLN A 1 328 ? -30.667 -10.124 19.605 1.00 75.19 328 GLN A O 1
ATOM 2678 N N . LEU A 1 329 ? -29.970 -10.549 17.500 1.00 77.50 329 LEU A N 1
ATOM 2679 C CA . LEU A 1 329 ? -31.146 -10.046 16.811 1.00 77.50 329 LEU A CA 1
ATOM 2680 C C . LEU A 1 329 ? -32.003 -11.221 16.344 1.00 77.50 329 LEU A C 1
ATOM 2682 O O . LEU A 1 329 ? -31.594 -12.017 15.505 1.00 77.50 329 LEU A O 1
ATOM 2686 N N . ASP A 1 330 ? -33.217 -11.296 16.882 1.00 83.19 330 ASP A N 1
ATOM 2687 C CA . ASP A 1 330 ? -34.230 -12.247 16.418 1.00 83.19 330 ASP A CA 1
ATOM 2688 C C . ASP A 1 330 ? -34.943 -11.741 15.148 1.00 83.19 330 ASP A C 1
ATOM 2690 O O . ASP A 1 330 ? -35.662 -12.506 14.521 1.00 83.19 330 ASP A O 1
ATOM 2694 N N . ASP A 1 331 ? -34.756 -10.470 14.776 1.00 88.75 331 ASP A N 1
ATOM 2695 C CA . ASP A 1 331 ? -35.412 -9.776 13.661 1.00 88.75 331 ASP A CA 1
ATOM 2696 C C . ASP A 1 331 ? -34.461 -8.688 13.117 1.00 88.75 331 ASP A C 1
ATOM 2698 O O . ASP A 1 331 ? -34.126 -7.744 13.842 1.00 88.75 331 ASP A O 1
ATOM 2702 N N . TYR A 1 332 ? -33.950 -8.852 11.891 1.00 90.38 332 TYR A N 1
ATOM 2703 C CA . TYR A 1 332 ? -33.030 -7.897 11.257 1.00 90.38 332 TYR A CA 1
ATOM 2704 C C . TYR A 1 332 ? -32.968 -8.025 9.730 1.00 90.38 332 TYR A C 1
ATOM 2706 O O . TYR A 1 332 ? -33.276 -9.063 9.147 1.00 90.38 332 TYR A O 1
ATOM 2714 N N . TRP A 1 333 ? -32.503 -6.965 9.069 1.00 93.25 333 TRP A N 1
ATOM 2715 C CA . TRP A 1 333 ? -32.210 -6.967 7.636 1.00 93.25 333 TRP A CA 1
ATOM 2716 C C . TRP A 1 333 ? -30.720 -7.177 7.383 1.00 93.25 333 TRP A C 1
ATOM 2718 O O . TRP A 1 333 ? -29.876 -6.674 8.121 1.00 93.25 333 TRP A O 1
ATOM 2728 N N . LYS A 1 334 ? -30.387 -7.895 6.313 1.00 92.38 334 LYS A N 1
ATOM 2729 C CA . LYS A 1 334 ? -29.014 -8.187 5.897 1.00 92.38 334 LYS A CA 1
ATOM 2730 C C . LYS A 1 334 ? -28.863 -8.031 4.393 1.00 92.38 334 LYS A C 1
ATOM 2732 O O . LYS A 1 334 ? -29.770 -8.374 3.633 1.00 92.38 334 LYS A O 1
ATOM 2737 N N . ILE A 1 335 ? -27.711 -7.554 3.939 1.00 92.31 335 ILE A N 1
ATOM 2738 C CA . ILE A 1 335 ? -27.403 -7.501 2.511 1.00 92.31 335 ILE A CA 1
ATOM 2739 C C . ILE A 1 335 ? -26.945 -8.887 2.070 1.00 92.31 335 ILE A C 1
ATOM 2741 O O . ILE A 1 335 ? -25.884 -9.383 2.444 1.00 92.31 335 ILE A O 1
ATOM 2745 N N . LYS A 1 336 ? -27.784 -9.530 1.263 1.00 91.25 336 LYS A N 1
ATOM 2746 C CA . LYS A 1 336 ? -27.534 -10.865 0.723 1.00 91.25 336 LYS A CA 1
ATOM 2747 C C . LYS A 1 336 ? -26.543 -10.840 -0.429 1.00 91.25 336 LYS A C 1
ATOM 2749 O O . LYS A 1 336 ? -25.856 -11.827 -0.652 1.00 91.25 336 LYS A O 1
ATOM 2754 N N . TRP A 1 337 ? -26.581 -9.770 -1.220 1.00 91.81 337 TRP A N 1
ATOM 2755 C CA . TRP A 1 337 ? -25.769 -9.598 -2.419 1.00 91.81 337 TRP A CA 1
ATOM 2756 C C . TRP A 1 337 ? -25.961 -8.193 -2.998 1.00 91.81 337 TRP A C 1
ATOM 2758 O O . TRP A 1 337 ? -27.088 -7.683 -2.990 1.00 91.81 337 TRP A O 1
ATOM 2768 N N . ASN A 1 338 ? -24.924 -7.612 -3.599 1.00 89.88 338 ASN A N 1
ATOM 2769 C CA . ASN A 1 338 ? -25.043 -6.387 -4.388 1.00 89.88 338 ASN A CA 1
ATOM 2770 C C . ASN A 1 338 ? -24.267 -6.442 -5.713 1.00 89.88 338 ASN A C 1
ATOM 2772 O O . ASN A 1 338 ? -23.249 -7.118 -5.835 1.00 89.88 338 ASN A O 1
ATOM 2776 N N . GLU A 1 339 ? -24.759 -5.708 -6.714 1.00 80.56 339 GLU A N 1
ATOM 2777 C CA . GLU A 1 339 ? -23.971 -5.326 -7.889 1.00 80.56 339 GLU A CA 1
ATOM 2778 C C . GLU A 1 339 ? -23.024 -4.185 -7.516 1.00 80.56 339 GLU A C 1
ATOM 2780 O O . GLU A 1 339 ? -23.352 -3.297 -6.723 1.00 80.56 339 GLU A O 1
ATOM 2785 N N . SER A 1 340 ? -21.852 -4.208 -8.131 1.00 77.56 340 SER A N 1
ATOM 2786 C CA . SER A 1 340 ? -20.843 -3.166 -8.043 1.00 77.56 340 SER A CA 1
ATOM 2787 C C . SER A 1 340 ? -20.316 -2.854 -9.445 1.00 77.56 340 SER A C 1
ATOM 2789 O O . SER A 1 340 ? -20.538 -3.616 -10.393 1.00 77.56 340 SER A O 1
ATOM 2791 N N . SER A 1 341 ? -19.654 -1.711 -9.592 1.00 68.69 341 SER A N 1
ATOM 2792 C CA . SER A 1 341 ? -19.005 -1.292 -10.835 1.00 68.69 341 SER A CA 1
ATOM 2793 C C . SER A 1 341 ? -17.567 -0.879 -10.558 1.00 68.69 341 SER A C 1
ATOM 2795 O O . SER A 1 341 ? -17.153 -0.764 -9.404 1.00 68.69 341 SER A O 1
ATOM 2797 N N . GLN A 1 342 ? -16.807 -0.621 -11.624 1.00 57.47 342 GLN A N 1
ATOM 2798 C CA . GLN A 1 342 ? -15.443 -0.108 -11.506 1.00 57.47 342 GLN A CA 1
ATOM 2799 C C . GLN A 1 342 ? -15.389 1.187 -10.675 1.00 57.47 342 GLN A C 1
ATOM 2801 O O . GLN A 1 342 ? -14.412 1.417 -9.966 1.00 57.47 342 GLN A O 1
ATOM 2806 N N . ARG A 1 343 ? -16.438 2.017 -10.763 1.00 65.88 343 ARG A N 1
ATOM 2807 C CA . ARG A 1 343 ? -16.557 3.298 -10.061 1.00 65.88 343 ARG A CA 1
ATOM 2808 C C . ARG A 1 343 ? -17.122 3.158 -8.649 1.00 65.88 343 ARG A C 1
ATOM 2810 O O . ARG A 1 343 ? -16.703 3.888 -7.759 1.00 65.88 343 ARG A O 1
ATOM 2817 N N . TYR A 1 344 ? -18.054 2.229 -8.433 1.00 73.81 344 TYR A N 1
ATOM 2818 C CA . TYR A 1 344 ? -18.666 1.982 -7.124 1.00 73.81 344 TYR A CA 1
ATOM 2819 C C . TYR A 1 344 ? -18.508 0.504 -6.747 1.00 73.81 344 TYR A C 1
ATOM 2821 O O . TYR A 1 344 ? -19.407 -0.309 -6.976 1.00 73.81 344 TYR A O 1
ATOM 2829 N N . SER A 1 345 ? -17.333 0.162 -6.210 1.00 65.00 345 SER A N 1
ATOM 2830 C CA . SER A 1 345 ? -16.832 -1.217 -6.083 1.00 65.00 345 SER A CA 1
ATOM 2831 C C . SER A 1 345 ? -17.100 -1.894 -4.731 1.00 65.00 345 SER A C 1
ATOM 28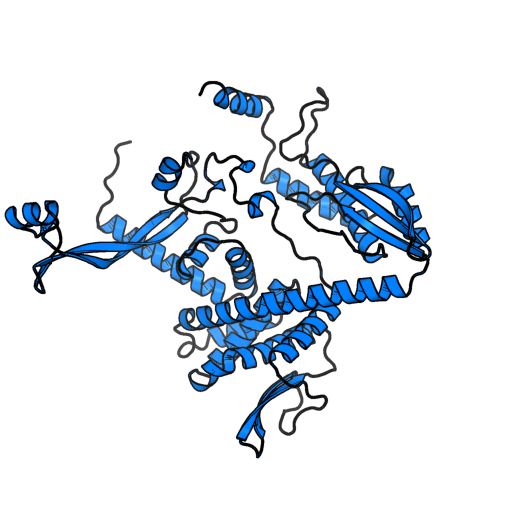33 O O . SER A 1 345 ? -16.818 -3.083 -4.582 1.00 65.00 345 SER A O 1
ATOM 2835 N N . LYS A 1 346 ? -17.646 -1.168 -3.746 1.00 77.94 346 LYS A N 1
ATOM 2836 C CA . LYS A 1 346 ? -17.848 -1.681 -2.383 1.00 77.94 346 LYS A CA 1
ATOM 2837 C C . LYS A 1 346 ? -18.744 -2.926 -2.360 1.00 77.94 346 LYS A C 1
ATOM 2839 O O . LYS A 1 346 ? -19.849 -2.928 -2.906 1.00 77.94 346 LYS A O 1
ATOM 2844 N N . ASP A 1 347 ? -18.252 -3.971 -1.697 1.00 81.88 347 ASP A N 1
ATOM 2845 C CA . ASP A 1 347 ? -19.006 -5.188 -1.405 1.00 81.88 347 ASP A CA 1
ATOM 2846 C C . ASP A 1 347 ? -19.687 -5.050 -0.042 1.00 81.88 347 ASP A C 1
ATOM 2848 O O . ASP A 1 347 ? -19.039 -4.783 0.975 1.00 81.88 347 ASP A O 1
ATOM 2852 N N . TYR A 1 348 ? -21.004 -5.192 -0.053 1.00 86.50 348 TYR A N 1
ATOM 2853 C CA . TYR A 1 348 ? -21.858 -5.115 1.120 1.00 86.50 348 TYR A CA 1
ATOM 2854 C C . TYR A 1 348 ? -22.388 -6.493 1.531 1.00 86.50 348 TYR A C 1
ATOM 2856 O O . TYR A 1 348 ? -23.079 -6.602 2.545 1.00 86.50 348 TYR A O 1
ATOM 2864 N N . GLU A 1 349 ? -22.104 -7.546 0.758 1.00 87.56 349 GLU A N 1
ATOM 2865 C CA . GLU A 1 349 ? -22.580 -8.895 1.041 1.00 87.56 349 GLU A CA 1
ATOM 2866 C C . GLU A 1 349 ? -22.180 -9.324 2.457 1.00 87.56 349 GLU A C 1
ATOM 2868 O O . GLU A 1 349 ? -21.012 -9.310 2.842 1.00 87.56 349 GLU A O 1
ATOM 2873 N N . GLY A 1 350 ? -23.172 -9.721 3.250 1.00 84.75 350 GLY A N 1
ATOM 2874 C CA . GLY A 1 350 ? -22.958 -10.159 4.622 1.00 84.75 350 GLY A CA 1
ATOM 2875 C C . GLY A 1 350 ? -23.308 -9.123 5.689 1.00 84.75 350 GLY A C 1
ATOM 2876 O O . GLY A 1 350 ? -23.622 -9.540 6.802 1.00 84.75 350 GLY A O 1
ATOM 2877 N N . GLN A 1 351 ? -23.315 -7.830 5.361 1.00 86.31 351 GLN A N 1
ATOM 2878 C CA . GLN A 1 351 ? -23.504 -6.768 6.352 1.00 86.31 351 GLN A CA 1
ATOM 2879 C C . GLN A 1 351 ? -24.951 -6.700 6.844 1.00 86.31 351 GLN A C 1
ATOM 2881 O O . GLN A 1 351 ? -25.900 -6.796 6.052 1.00 86.31 351 GLN A O 1
ATOM 2886 N N . ILE A 1 352 ? -25.125 -6.512 8.154 1.00 90.06 352 ILE A N 1
ATOM 2887 C CA . ILE A 1 352 ? -26.430 -6.176 8.729 1.00 90.06 352 ILE A CA 1
ATOM 2888 C C . ILE A 1 352 ? -26.776 -4.743 8.331 1.00 90.06 352 ILE A C 1
ATOM 2890 O O . ILE A 1 352 ? -25.941 -3.846 8.353 1.00 90.06 352 ILE A O 1
ATOM 2894 N N . VAL A 1 353 ? -28.030 -4.531 7.952 1.00 91.50 353 VAL A N 1
ATOM 2895 C CA . VAL A 1 353 ? -28.545 -3.223 7.556 1.00 91.50 353 VAL A CA 1
ATOM 2896 C C . VAL A 1 353 ? -28.837 -2.424 8.820 1.00 91.50 353 VAL A C 1
ATOM 2898 O O . VAL A 1 353 ? -29.943 -2.474 9.353 1.00 91.50 353 VAL A O 1
ATOM 2901 N N . ASP A 1 354 ? -27.826 -1.721 9.314 1.00 89.44 354 ASP A N 1
ATOM 2902 C CA . ASP A 1 354 ? -27.951 -0.730 10.377 1.00 89.44 354 ASP A CA 1
ATOM 2903 C C . ASP A 1 354 ? -28.015 0.697 9.806 1.00 89.44 354 ASP A C 1
ATOM 2905 O O . ASP A 1 354 ? -28.132 0.915 8.597 1.00 89.44 354 ASP A O 1
ATOM 2909 N N . LYS A 1 355 ? -27.990 1.696 10.691 1.00 88.00 355 LYS A N 1
ATOM 2910 C CA . LYS A 1 355 ? -28.102 3.096 10.285 1.00 88.00 355 LYS A CA 1
ATOM 2911 C C . LYS A 1 355 ? -26.928 3.539 9.408 1.00 88.00 355 LYS A C 1
ATOM 2913 O O . LYS A 1 355 ? -27.138 4.308 8.476 1.00 88.00 355 LYS A O 1
ATOM 2918 N N . GLU A 1 356 ? -25.721 3.080 9.710 1.00 87.31 356 GLU A N 1
ATOM 2919 C CA . GLU A 1 356 ? -24.500 3.487 9.012 1.00 87.31 356 GLU A CA 1
ATOM 2920 C C . GLU A 1 356 ? -24.501 2.908 7.598 1.00 87.31 356 GLU A C 1
ATOM 2922 O O . GLU A 1 356 ? -24.345 3.652 6.628 1.00 87.31 356 GLU A O 1
ATOM 2927 N N . VAL A 1 357 ? -24.824 1.618 7.466 1.00 89.94 357 VAL A N 1
ATOM 2928 C CA . VAL A 1 357 ? -25.017 0.967 6.164 1.00 89.94 357 VAL A CA 1
ATOM 2929 C C . VAL A 1 357 ? -26.123 1.662 5.367 1.00 89.94 357 VAL A C 1
ATOM 2931 O O . VAL A 1 357 ? -25.950 1.930 4.180 1.00 89.94 357 VAL A O 1
ATOM 2934 N N . LEU A 1 358 ? -27.252 2.008 5.992 1.00 91.62 358 LEU A N 1
ATOM 2935 C CA . LEU A 1 358 ? -28.332 2.713 5.298 1.00 91.62 358 LEU A CA 1
ATOM 2936 C C . LEU A 1 358 ? -27.936 4.118 4.831 1.00 91.62 358 LEU A C 1
ATOM 2938 O O . LEU A 1 358 ? -28.245 4.470 3.691 1.00 91.62 358 LEU A O 1
ATOM 2942 N N . ASP A 1 359 ? -27.246 4.896 5.668 1.00 88.56 359 ASP A N 1
ATOM 2943 C CA . ASP A 1 359 ? -26.780 6.244 5.322 1.00 88.56 359 ASP A CA 1
ATOM 2944 C C . ASP A 1 359 ? -25.840 6.190 4.099 1.00 88.56 359 ASP A C 1
ATOM 2946 O O . ASP A 1 359 ? -25.961 7.003 3.175 1.00 88.56 359 ASP A O 1
ATOM 2950 N N . GLU A 1 360 ? -24.966 5.183 4.029 1.00 90.31 360 GLU A N 1
ATOM 2951 C CA . GLU A 1 360 ? -24.113 4.958 2.862 1.00 90.31 360 GLU A CA 1
ATOM 2952 C C . GLU A 1 360 ? -24.894 4.569 1.601 1.00 90.31 360 GLU A C 1
ATOM 2954 O O . GLU A 1 360 ? -24.608 5.084 0.518 1.00 90.31 360 GLU A O 1
ATOM 2959 N N . LEU A 1 361 ? -25.885 3.677 1.712 1.00 91.31 361 LEU A N 1
ATOM 2960 C CA . LEU A 1 361 ? -26.706 3.271 0.567 1.00 91.31 361 LEU A CA 1
ATOM 2961 C C . LEU A 1 361 ? -27.518 4.449 0.006 1.00 91.31 361 LEU A C 1
ATOM 2963 O O . LEU A 1 361 ? -27.695 4.548 -1.210 1.00 91.31 361 LEU A O 1
ATOM 2967 N N . VAL A 1 362 ? -27.970 5.367 0.866 1.00 89.38 362 VAL A N 1
ATOM 2968 C CA . VAL A 1 362 ? -28.634 6.617 0.459 1.00 89.38 362 VAL A CA 1
ATOM 2969 C C . VAL A 1 362 ? -27.667 7.540 -0.294 1.00 89.38 362 VAL A C 1
ATOM 2971 O O . VAL A 1 362 ? -28.046 8.142 -1.310 1.00 89.38 362 VAL A O 1
ATOM 2974 N N . GLU A 1 363 ? -26.411 7.646 0.157 1.00 90.62 363 GLU A N 1
ATOM 2975 C CA . GLU A 1 363 ? -25.386 8.405 -0.569 1.00 90.62 363 GLU A CA 1
ATOM 2976 C C . GLU A 1 363 ? -25.061 7.771 -1.925 1.00 90.62 363 GLU A C 1
ATOM 2978 O O . GLU A 1 363 ? -25.031 8.482 -2.936 1.00 90.62 363 GLU A O 1
ATOM 2983 N N . LEU A 1 364 ? -24.901 6.447 -1.971 1.00 90.19 364 LEU A N 1
ATOM 2984 C CA . LEU A 1 364 ? -24.640 5.690 -3.195 1.00 90.19 364 LEU A CA 1
ATOM 2985 C C . LEU A 1 364 ? -25.762 5.869 -4.227 1.00 90.19 364 LEU A C 1
ATOM 2987 O O . LEU A 1 364 ? -25.483 6.180 -5.386 1.00 90.19 364 LEU A O 1
ATOM 2991 N N . ASP A 1 365 ? -27.022 5.736 -3.807 1.00 87.56 365 ASP A N 1
ATOM 2992 C CA . ASP A 1 365 ? -28.197 5.945 -4.660 1.00 87.56 365 ASP A CA 1
ATOM 2993 C C . ASP A 1 365 ? -28.214 7.356 -5.273 1.00 87.56 365 ASP A C 1
ATOM 2995 O O . ASP A 1 365 ? -28.416 7.524 -6.480 1.00 87.56 365 ASP A O 1
ATOM 2999 N N . THR A 1 366 ? -27.925 8.379 -4.461 1.00 85.31 366 THR A N 1
ATOM 3000 C CA . THR A 1 366 ? -27.858 9.770 -4.934 1.00 85.31 366 THR A CA 1
ATOM 3001 C C . THR A 1 366 ? -26.707 9.985 -5.910 1.00 85.31 366 THR A C 1
ATOM 3003 O O . THR A 1 366 ? -26.871 10.639 -6.946 1.00 85.31 366 THR A O 1
ATOM 3006 N N . ARG A 1 367 ? -25.528 9.454 -5.584 1.00 90.06 367 ARG A N 1
ATOM 3007 C CA . ARG A 1 367 ? -24.309 9.645 -6.369 1.00 90.06 367 ARG A CA 1
ATOM 3008 C C . ARG A 1 367 ? -24.429 8.976 -7.737 1.00 90.06 367 ARG A C 1
ATOM 3010 O O . ARG A 1 367 ? -24.158 9.641 -8.734 1.00 90.06 367 ARG A O 1
ATOM 3017 N N . LEU A 1 368 ? -24.941 7.745 -7.806 1.00 85.69 368 LEU A N 1
ATOM 3018 C CA . LEU A 1 368 ? -25.244 7.048 -9.065 1.00 85.69 368 LEU A CA 1
ATOM 3019 C C . LEU A 1 368 ? -26.254 7.822 -9.927 1.00 85.69 368 LEU A C 1
ATOM 3021 O O . LEU A 1 368 ? -26.063 7.973 -11.137 1.00 85.69 368 LEU A O 1
ATOM 3025 N N . GLN A 1 369 ? -27.305 8.376 -9.312 1.00 84.00 369 GLN A N 1
ATOM 3026 C CA . GLN A 1 369 ? -28.293 9.180 -10.035 1.00 84.00 369 GLN A CA 1
ATOM 3027 C C . GLN A 1 369 ? -27.659 10.437 -10.652 1.00 84.00 369 GLN A C 1
ATOM 3029 O O . GLN A 1 369 ? -27.895 10.758 -11.823 1.00 84.00 369 GLN A O 1
ATOM 3034 N N . LEU A 1 370 ? -26.865 11.173 -9.868 1.00 81.62 370 LEU A N 1
ATOM 3035 C CA . LEU A 1 370 ? -26.186 12.383 -10.333 1.00 81.62 370 LEU A CA 1
ATOM 3036 C C . LEU A 1 370 ? -25.133 12.065 -11.392 1.00 81.62 370 LEU A C 1
ATOM 3038 O O . LEU A 1 370 ? -25.073 12.772 -12.397 1.00 81.62 370 LEU A O 1
ATOM 3042 N N . HIS A 1 371 ? -24.375 10.986 -11.213 1.00 85.19 371 HIS A N 1
ATOM 3043 C CA . HIS A 1 371 ? -23.397 10.490 -12.178 1.00 85.19 371 HIS A CA 1
ATOM 3044 C C . HIS A 1 371 ? -24.044 10.269 -13.543 1.00 85.19 371 HIS A C 1
ATOM 3046 O O . HIS A 1 371 ? -23.672 10.902 -14.533 1.00 85.19 371 HIS A O 1
ATOM 3052 N N . ASN A 1 372 ? -25.103 9.460 -13.587 1.00 79.38 372 ASN A N 1
ATOM 3053 C CA . ASN A 1 372 ? -25.827 9.167 -14.823 1.00 79.38 372 ASN A CA 1
ATOM 3054 C C . ASN A 1 372 ? -26.417 10.433 -15.465 1.00 79.38 372 ASN A C 1
ATOM 3056 O O . ASN A 1 372 ? -26.498 10.541 -16.688 1.00 79.38 372 ASN A O 1
ATOM 3060 N N . LYS A 1 373 ? -26.809 11.420 -14.655 1.00 78.56 373 LYS A N 1
ATOM 3061 C CA . LYS A 1 373 ? -27.354 12.693 -15.137 1.00 78.56 373 LYS A CA 1
ATOM 3062 C C . LYS A 1 373 ? -26.290 13.643 -15.696 1.00 78.56 373 LYS A C 1
ATOM 3064 O O . LYS A 1 373 ? -26.585 14.388 -16.631 1.00 78.56 373 LYS A O 1
ATOM 3069 N N . ILE A 1 374 ? -25.103 13.674 -15.096 1.00 75.62 374 ILE A N 1
ATOM 3070 C CA . ILE A 1 374 ? -24.042 14.644 -15.406 1.00 75.62 374 ILE A CA 1
ATOM 3071 C C . ILE A 1 374 ? -23.097 14.085 -16.474 1.00 75.62 374 ILE A C 1
ATOM 3073 O O . ILE A 1 374 ? -22.821 14.772 -17.460 1.00 75.62 374 ILE A O 1
ATOM 3077 N N . LEU A 1 375 ? -22.652 12.840 -16.300 1.00 73.25 375 LEU A N 1
ATOM 3078 C CA . LEU A 1 375 ? -21.670 12.155 -17.147 1.00 73.25 375 LEU A CA 1
ATOM 3079 C C . LEU A 1 375 ? -22.337 11.212 -18.162 1.00 73.25 375 LEU A C 1
ATOM 3081 O O . LEU A 1 375 ? -21.929 11.155 -19.325 1.00 73.25 375 LEU A O 1
ATOM 3085 N N . GLY A 1 376 ? -23.429 10.554 -17.769 1.00 61.56 376 GLY A N 1
ATOM 3086 C CA . GLY A 1 376 ? -24.160 9.550 -18.560 1.00 61.56 376 GLY A CA 1
ATOM 3087 C C . GLY A 1 376 ? -25.031 10.061 -19.727 1.00 61.56 376 GLY A C 1
ATOM 3088 O O . GLY A 1 376 ? -25.952 9.353 -20.122 1.00 61.56 376 GLY A O 1
ATOM 3089 N N . PHE A 1 377 ? -24.795 11.279 -20.243 1.00 55.84 377 PHE A N 1
ATOM 3090 C CA . PHE A 1 377 ? -25.658 12.068 -21.154 1.00 55.84 377 PHE A CA 1
ATOM 3091 C C . PHE A 1 377 ? -26.642 11.254 -22.027 1.00 55.84 377 PHE A C 1
ATOM 3093 O O . PHE A 1 377 ? -26.232 10.435 -22.847 1.00 55.84 377 PHE A O 1
ATOM 3100 N N . VAL A 1 378 ? -27.942 11.564 -21.924 1.00 51.66 378 VAL A N 1
ATOM 3101 C CA . VAL A 1 378 ? -28.996 11.052 -22.819 1.00 51.66 378 VAL A CA 1
ATOM 3102 C C . VAL A 1 378 ? -29.434 12.178 -23.757 1.00 51.66 378 VAL A C 1
ATOM 3104 O O . VAL A 1 378 ? -29.904 13.220 -23.299 1.00 51.66 378 VAL A O 1
ATOM 3107 N N . ASP A 1 379 ? -29.286 11.981 -25.071 1.00 48.47 379 ASP A N 1
ATOM 3108 C CA . ASP A 1 379 ? -29.789 12.917 -26.088 1.00 48.47 379 ASP A CA 1
ATOM 3109 C C . ASP A 1 379 ? -31.328 13.046 -25.982 1.00 48.47 379 ASP A C 1
ATOM 3111 O O . ASP A 1 379 ? -32.042 12.065 -26.207 1.00 48.47 379 ASP A O 1
ATOM 3115 N N . PRO A 1 380 ? -31.876 14.241 -25.682 1.00 44.38 380 PRO A N 1
ATOM 3116 C CA . PRO A 1 380 ? -33.315 14.435 -25.511 1.00 44.38 380 PRO A CA 1
ATOM 3117 C C . PRO A 1 380 ? -34.131 14.275 -26.807 1.00 44.38 380 PRO A C 1
ATOM 3119 O O . PRO A 1 380 ? -35.360 14.281 -26.750 1.00 44.38 380 PRO A O 1
ATOM 3122 N N . VAL A 1 381 ? -33.489 14.160 -27.976 1.00 50.91 381 VAL A N 1
ATOM 3123 C CA . VAL A 1 381 ? -34.162 13.964 -29.273 1.00 50.91 381 VAL A CA 1
ATOM 3124 C C . VAL A 1 381 ? -34.250 12.483 -29.655 1.00 50.91 381 VAL A C 1
ATOM 3126 O O . VAL A 1 381 ? -35.202 12.079 -30.323 1.00 50.91 381 VAL A O 1
ATOM 3129 N N . ASN A 1 382 ? -33.294 11.663 -29.218 1.00 46.75 382 ASN A N 1
ATOM 3130 C CA . ASN A 1 382 ? -33.247 10.232 -29.491 1.00 46.75 382 ASN A CA 1
ATOM 3131 C C . ASN A 1 382 ? -32.898 9.499 -28.193 1.00 46.75 382 ASN A C 1
ATOM 3133 O O . ASN A 1 382 ? -31.724 9.406 -27.848 1.00 46.75 382 ASN A O 1
ATOM 3137 N N . GLU A 1 383 ? -33.905 8.939 -27.516 1.00 45.94 383 GLU A N 1
ATOM 3138 C CA . GLU A 1 383 ? -33.842 8.189 -26.240 1.00 45.94 383 GLU A CA 1
ATOM 3139 C C . GLU A 1 383 ? -32.948 6.913 -26.266 1.00 45.94 383 GLU A C 1
ATOM 3141 O O . GLU A 1 383 ? -33.238 5.927 -25.594 1.00 45.94 383 GLU A O 1
ATOM 3146 N N . ARG A 1 384 ? -31.907 6.846 -27.106 1.00 43.62 384 ARG A N 1
ATOM 3147 C CA . ARG A 1 384 ? -31.122 5.632 -27.390 1.00 43.62 384 ARG A CA 1
ATOM 3148 C C . ARG A 1 384 ? -29.608 5.807 -27.408 1.00 43.62 384 ARG A C 1
ATOM 3150 O O . ARG A 1 384 ? -28.922 4.812 -27.614 1.00 43.62 384 ARG A O 1
ATOM 3157 N N . ASN A 1 385 ? -29.081 7.011 -27.207 1.00 46.16 385 ASN A N 1
ATOM 3158 C CA . ASN A 1 385 ? -27.635 7.221 -27.185 1.00 46.16 385 ASN A CA 1
ATOM 3159 C C . ASN A 1 385 ? -27.206 7.634 -25.779 1.00 46.16 385 ASN A C 1
ATOM 3161 O O . ASN A 1 385 ? -27.367 8.790 -25.396 1.00 46.16 385 ASN A O 1
ATOM 3165 N N . MET A 1 386 ? -26.714 6.647 -25.034 1.00 49.72 386 MET A N 1
ATOM 3166 C CA . MET A 1 386 ? -26.047 6.797 -23.743 1.00 49.72 386 MET A CA 1
ATOM 3167 C C . MET A 1 386 ? -24.555 7.026 -24.004 1.00 49.72 386 MET A C 1
ATOM 3169 O O . MET A 1 386 ? -24.008 6.462 -24.958 1.00 49.72 386 MET A O 1
ATOM 3173 N N . THR A 1 387 ? -23.893 7.856 -23.199 1.00 57.59 387 THR A N 1
ATOM 3174 C CA . THR A 1 387 ? -22.424 7.960 -23.242 1.00 57.59 387 THR A CA 1
ATOM 3175 C C . THR A 1 387 ? -21.788 6.665 -22.738 1.00 57.59 387 THR A C 1
ATOM 3177 O O . THR A 1 387 ? -22.433 5.856 -22.071 1.00 57.59 387 THR A O 1
ATOM 3180 N N . THR A 1 388 ? -20.500 6.473 -23.029 1.00 54.56 388 THR A N 1
ATOM 3181 C CA . THR A 1 388 ? -19.700 5.373 -22.460 1.00 54.56 388 THR A CA 1
ATOM 3182 C C . THR A 1 388 ? -19.541 5.468 -20.940 1.00 54.56 388 THR A C 1
ATOM 3184 O O . THR A 1 388 ? -19.131 4.496 -20.327 1.00 54.56 388 THR A O 1
ATOM 3187 N N . GLU A 1 389 ? -19.895 6.612 -20.348 1.00 65.75 389 GLU A N 1
ATOM 3188 C CA . GLU A 1 389 ? -19.804 6.904 -18.913 1.00 65.75 389 GLU A CA 1
ATOM 3189 C C . GLU A 1 389 ? -21.118 6.635 -18.161 1.00 65.75 389 GLU A C 1
ATOM 3191 O O . GLU A 1 389 ? -21.260 7.030 -17.010 1.00 65.75 389 GLU A O 1
ATOM 3196 N N . TYR A 1 390 ? -22.134 6.036 -18.787 1.00 71.38 390 TYR A N 1
ATOM 3197 C CA . TYR A 1 390 ? -23.364 5.685 -18.076 1.00 71.38 390 TYR A CA 1
ATOM 3198 C C . TYR A 1 390 ? -23.158 4.421 -17.224 1.00 71.38 390 TYR A C 1
ATOM 3200 O O . TYR A 1 390 ? -22.910 3.345 -17.765 1.00 71.38 390 TYR A O 1
ATOM 3208 N N . GLU A 1 391 ? -23.328 4.537 -15.907 1.00 76.06 391 GLU A N 1
ATOM 3209 C CA . GLU A 1 391 ? -23.125 3.444 -14.935 1.00 76.06 391 GLU A CA 1
ATOM 3210 C C . GLU A 1 391 ? -24.382 2.578 -14.768 1.00 76.06 391 GLU A C 1
ATOM 3212 O O . GLU A 1 391 ? -24.310 1.393 -14.449 1.00 76.06 391 GLU A O 1
ATOM 3217 N N . GLY A 1 392 ? -25.562 3.147 -15.025 1.00 75.81 392 GLY A N 1
ATOM 3218 C CA . GLY A 1 392 ? -26.833 2.464 -14.796 1.00 75.81 392 GLY A CA 1
ATOM 3219 C C . GLY A 1 392 ? -27.169 2.331 -13.320 1.00 75.81 392 GLY A C 1
ATOM 3220 O O . GLY A 1 392 ? -26.875 3.230 -12.534 1.00 75.81 392 GLY A O 1
ATOM 3221 N N . TYR A 1 393 ? -27.865 1.248 -12.979 1.00 81.19 393 TYR A N 1
ATOM 3222 C CA . TYR A 1 393 ? -28.368 0.997 -11.632 1.00 81.19 393 TYR A CA 1
ATOM 3223 C C . TYR A 1 393 ? -27.685 -0.215 -11.024 1.00 81.19 393 TYR A C 1
ATOM 3225 O O . TYR A 1 393 ? -27.548 -1.241 -11.695 1.00 81.19 393 TYR A O 1
ATOM 3233 N N . HIS A 1 394 ? -27.333 -0.121 -9.746 1.00 84.44 394 HIS A N 1
ATOM 3234 C CA . HIS A 1 394 ? -26.755 -1.233 -9.002 1.00 84.44 394 HIS A CA 1
ATOM 3235 C C . HIS A 1 394 ? -27.858 -1.961 -8.240 1.00 84.44 394 HIS A C 1
ATOM 3237 O O . HIS A 1 394 ? -28.555 -1.375 -7.411 1.00 84.44 394 HIS A O 1
ATOM 3243 N N . LYS A 1 395 ? -28.035 -3.254 -8.515 1.00 88.06 395 LYS A N 1
ATOM 3244 C CA . LYS A 1 395 ? -29.017 -4.082 -7.807 1.00 88.06 395 LYS A CA 1
ATOM 3245 C C . LYS A 1 395 ? -28.493 -4.492 -6.440 1.00 88.06 395 LYS A C 1
ATOM 3247 O O . LYS A 1 395 ? -27.490 -5.189 -6.357 1.00 88.06 395 LYS A O 1
ATOM 3252 N N . PHE A 1 396 ? -29.241 -4.184 -5.395 1.00 92.56 396 PHE A N 1
ATOM 3253 C CA . PHE A 1 396 ? -29.021 -4.694 -4.048 1.00 92.56 396 PHE A CA 1
ATOM 3254 C C . PHE A 1 396 ? -30.125 -5.680 -3.698 1.00 92.56 396 PHE A C 1
ATOM 3256 O O . PHE A 1 396 ? -31.301 -5.411 -3.944 1.00 92.56 396 PHE A O 1
ATOM 3263 N N . LYS A 1 397 ? -29.755 -6.830 -3.140 1.00 92.75 397 LYS A N 1
ATOM 3264 C CA . LYS A 1 397 ? -30.686 -7.795 -2.557 1.00 92.75 397 LYS A CA 1
ATOM 3265 C C . LYS A 1 397 ? -30.511 -7.796 -1.053 1.00 92.75 397 LYS A C 1
ATOM 3267 O O . LYS A 1 397 ? -29.432 -8.110 -0.556 1.00 92.75 397 LYS A O 1
ATOM 3272 N N . LEU A 1 398 ? -31.584 -7.472 -0.355 1.00 94.44 398 LEU A N 1
ATOM 3273 C CA . LEU A 1 398 ? -31.652 -7.499 1.091 1.00 94.44 398 LEU A CA 1
ATOM 3274 C C . LEU A 1 398 ? -32.551 -8.659 1.498 1.00 94.44 398 LEU A C 1
ATOM 3276 O O . LEU A 1 398 ? -33.570 -8.911 0.854 1.00 94.44 398 LEU A O 1
ATOM 3280 N N . GLU A 1 399 ? -32.172 -9.364 2.549 1.00 94.50 399 GLU A N 1
ATOM 3281 C CA . GLU A 1 399 ? -32.992 -10.389 3.172 1.00 94.50 399 GLU A CA 1
ATOM 3282 C C . GLU A 1 399 ? -33.385 -9.958 4.581 1.00 94.50 399 GLU A C 1
ATOM 3284 O O . GLU A 1 399 ? -32.554 -9.481 5.353 1.00 94.50 399 GLU A O 1
ATOM 3289 N N . HIS A 1 400 ? -34.667 -10.104 4.890 1.00 93.31 400 HIS A N 1
ATOM 3290 C CA . HIS A 1 400 ? -35.220 -9.933 6.223 1.00 93.31 400 HIS A CA 1
ATOM 3291 C C . HIS A 1 400 ? -35.187 -11.284 6.918 1.00 93.31 400 HIS A C 1
ATOM 3293 O O . HIS A 1 400 ? -35.739 -12.266 6.409 1.00 93.31 400 HIS A O 1
ATOM 3299 N N . ILE A 1 401 ? -34.497 -11.345 8.046 1.00 91.19 401 ILE A N 1
ATOM 3300 C CA . ILE A 1 401 ? -34.276 -12.555 8.819 1.00 91.19 401 ILE A CA 1
ATOM 3301 C C . ILE A 1 401 ? -35.041 -12.420 10.132 1.00 91.19 401 ILE A C 1
ATOM 3303 O O . ILE A 1 401 ? -34.751 -11.527 10.921 1.00 91.19 401 ILE A O 1
ATOM 3307 N N . GLU A 1 402 ? -35.974 -13.343 10.368 1.00 89.94 402 GLU A N 1
ATOM 3308 C CA . GLU A 1 402 ? -36.663 -13.524 11.649 1.00 89.94 402 GLU A CA 1
ATOM 3309 C C . GLU A 1 402 ? -36.387 -14.938 12.184 1.00 89.94 402 GLU A C 1
ATOM 3311 O O . GLU A 1 402 ? -36.485 -15.924 11.445 1.00 89.94 402 GLU A O 1
ATOM 3316 N N . ASP A 1 403 ? -36.011 -15.063 13.458 1.00 86.25 403 ASP A N 1
ATOM 3317 C CA . ASP A 1 403 ? -35.672 -16.327 14.131 1.00 86.25 403 ASP A CA 1
ATOM 3318 C C . ASP A 1 403 ? -34.661 -17.194 13.334 1.00 86.25 403 ASP A C 1
ATOM 3320 O O . ASP A 1 403 ? -34.743 -18.430 13.282 1.00 86.25 403 ASP A O 1
ATOM 3324 N N . GLY A 1 404 ? -33.704 -16.540 12.664 1.00 82.81 404 GLY A N 1
ATOM 3325 C CA . GLY A 1 404 ? -32.681 -17.182 11.831 1.00 82.81 404 GLY A CA 1
ATOM 3326 C C . GLY A 1 404 ? -33.188 -17.735 10.491 1.00 82.81 404 GLY A C 1
ATOM 3327 O O . GLY A 1 404 ? -32.476 -18.504 9.839 1.00 82.81 404 GLY A O 1
ATOM 3328 N N . GLN A 1 405 ? -34.406 -17.383 10.071 1.00 86.56 405 GLN A N 1
ATOM 3329 C CA . GLN A 1 405 ? -34.964 -17.730 8.766 1.00 86.56 405 GLN A CA 1
ATOM 3330 C C . GLN A 1 405 ? -35.193 -16.477 7.929 1.00 86.56 405 GLN A C 1
ATOM 3332 O O . GLN A 1 405 ? -35.793 -15.515 8.390 1.00 86.56 405 GLN A O 1
ATOM 3337 N N . THR A 1 406 ? -34.780 -16.520 6.663 1.00 90.88 406 THR A N 1
ATOM 3338 C CA . THR A 1 406 ? -35.167 -15.500 5.687 1.00 90.88 406 THR A CA 1
ATOM 3339 C C . THR A 1 406 ? -36.679 -15.551 5.474 1.00 90.88 406 THR A C 1
ATOM 3341 O O . THR A 1 406 ? -37.195 -16.537 4.933 1.00 90.88 406 THR A O 1
ATOM 3344 N N . ILE A 1 407 ? -37.386 -14.503 5.886 1.00 93.25 407 ILE A N 1
ATOM 3345 C CA . ILE A 1 407 ? -38.840 -14.385 5.732 1.00 93.25 407 ILE A CA 1
ATOM 3346 C C . ILE A 1 407 ? -39.243 -13.508 4.545 1.00 93.25 407 ILE A C 1
ATOM 3348 O O . ILE A 1 407 ? -40.294 -13.739 3.943 1.00 93.25 407 ILE A O 1
ATOM 3352 N N . GLU A 1 408 ? -38.390 -12.564 4.156 1.00 92.12 408 GLU A N 1
ATOM 3353 C CA . GLU A 1 408 ? -38.604 -11.687 3.010 1.00 92.12 408 GLU A CA 1
ATOM 3354 C C . GLU A 1 408 ? -37.278 -11.415 2.291 1.00 92.12 408 GLU A C 1
ATOM 3356 O O . GLU A 1 408 ? -36.215 -11.363 2.902 1.00 92.12 408 GLU A O 1
ATOM 3361 N N . GLU A 1 409 ? -37.341 -11.256 0.969 1.00 93.31 409 GLU A N 1
ATOM 3362 C CA . GLU A 1 409 ? -36.234 -10.738 0.171 1.00 93.31 409 GLU A CA 1
ATOM 3363 C C . GLU A 1 409 ? -36.723 -9.548 -0.646 1.00 93.31 409 GLU A C 1
ATOM 3365 O O . GLU A 1 409 ? -37.714 -9.639 -1.378 1.00 93.31 409 GLU A O 1
ATOM 3370 N N . VAL A 1 410 ? -35.984 -8.450 -0.567 1.00 89.94 410 VAL A N 1
ATOM 3371 C CA . VAL A 1 410 ? -36.268 -7.215 -1.287 1.00 89.94 410 VAL A CA 1
ATOM 3372 C C . VAL A 1 410 ? -35.115 -6.896 -2.219 1.00 89.94 410 VAL A C 1
ATOM 3374 O O . VAL A 1 410 ? -33.946 -7.105 -1.902 1.00 89.94 410 VAL A O 1
ATOM 3377 N N . ARG A 1 411 ? -35.455 -6.359 -3.392 1.00 88.88 411 ARG A N 1
ATOM 3378 C CA . ARG A 1 411 ? -34.485 -5.781 -4.315 1.00 88.88 411 ARG A CA 1
ATOM 3379 C C . ARG A 1 411 ? -34.624 -4.265 -4.334 1.00 88.88 411 ARG A C 1
ATOM 3381 O O . ARG A 1 411 ? -35.730 -3.766 -4.529 1.00 88.88 411 ARG A O 1
ATOM 3388 N N . VAL A 1 412 ? -33.499 -3.570 -4.214 1.00 86.56 412 VAL A N 1
ATOM 3389 C CA . VAL A 1 412 ? -33.395 -2.116 -4.376 1.00 86.56 412 VAL A CA 1
ATOM 3390 C C . VAL A 1 412 ? -32.484 -1.826 -5.561 1.00 86.56 412 VAL A C 1
ATOM 3392 O O . VAL A 1 412 ? -31.408 -2.411 -5.667 1.00 86.56 412 VAL A O 1
ATOM 3395 N N . ASP A 1 413 ? -32.932 -0.964 -6.468 1.00 84.56 413 ASP A N 1
ATOM 3396 C CA . ASP A 1 413 ? -32.146 -0.527 -7.620 1.00 84.56 413 ASP A CA 1
ATOM 3397 C C . ASP A 1 413 ? -31.533 0.841 -7.291 1.00 84.56 413 ASP A C 1
ATOM 3399 O O . ASP A 1 413 ? -32.201 1.874 -7.340 1.00 84.56 413 ASP A O 1
ATOM 3403 N N . MET A 1 414 ? -30.260 0.837 -6.891 1.00 85.75 414 MET A N 1
ATOM 3404 C CA . MET A 1 414 ? -29.528 2.048 -6.517 1.00 85.75 414 MET A CA 1
ATOM 3405 C C . MET A 1 414 ? -29.169 2.843 -7.773 1.00 85.75 414 MET A C 1
ATOM 3407 O O . MET A 1 414 ? -28.626 2.285 -8.726 1.00 85.75 414 MET A O 1
ATOM 3411 N N . GLY A 1 415 ? -29.465 4.141 -7.774 1.00 75.06 415 GLY A N 1
ATOM 3412 C CA . GLY A 1 415 ? -29.254 5.064 -8.892 1.00 75.06 415 GLY A CA 1
ATOM 3413 C C . GLY A 1 415 ? -30.542 5.613 -9.511 1.00 75.06 415 GLY A C 1
ATOM 3414 O O . GLY A 1 415 ? -30.478 6.550 -10.309 1.00 75.06 415 GLY A O 1
ATOM 3415 N N . ASP A 1 416 ? -31.715 5.082 -9.138 1.00 67.88 416 ASP A N 1
ATOM 3416 C CA . ASP A 1 416 ? -33.019 5.689 -9.469 1.00 67.88 416 ASP A CA 1
ATOM 3417 C C . ASP A 1 416 ? -33.246 6.991 -8.685 1.00 67.88 416 ASP A C 1
ATOM 3419 O O . ASP A 1 416 ? -34.014 7.873 -9.098 1.00 67.88 416 ASP A O 1
ATOM 3423 N N . GLY A 1 417 ? -32.479 7.153 -7.607 1.00 59.66 417 GLY A N 1
ATOM 3424 C CA . GLY A 1 417 ? -32.431 8.316 -6.754 1.00 59.66 417 GLY A CA 1
ATOM 3425 C C . GLY A 1 417 ? -33.506 8.310 -5.688 1.00 59.66 417 GLY A C 1
ATOM 3426 O O . GLY A 1 417 ? -34.553 7.657 -5.783 1.00 59.66 417 GLY A O 1
ATOM 3427 N N . CYS A 1 418 ? -33.254 9.138 -4.681 1.00 59.28 418 CYS A N 1
ATOM 3428 C CA . CYS A 1 418 ? -33.914 9.025 -3.393 1.00 59.28 418 CYS A CA 1
ATOM 3429 C C . CYS A 1 418 ? -35.431 9.186 -3.436 1.00 59.28 418 CYS A C 1
ATOM 3431 O O . CYS A 1 418 ? -36.077 8.736 -2.510 1.00 59.28 418 CYS A O 1
ATOM 3433 N N . LEU A 1 419 ? -36.016 9.797 -4.475 1.00 59.44 419 LEU A N 1
ATOM 3434 C CA . LEU A 1 419 ? -37.474 9.918 -4.628 1.00 59.44 419 LEU A CA 1
ATOM 3435 C C . LEU A 1 419 ? -38.152 8.596 -5.008 1.00 59.44 419 LEU A C 1
ATOM 3437 O O . LEU A 1 419 ? -39.296 8.361 -4.630 1.00 59.44 419 LEU A O 1
ATOM 3441 N N . VAL A 1 420 ? -37.474 7.748 -5.783 1.00 70.75 420 VAL A N 1
ATOM 3442 C CA . VAL A 1 420 ? -38.000 6.436 -6.186 1.00 70.75 420 VAL A CA 1
ATOM 3443 C C . VAL A 1 420 ? -37.782 5.432 -5.058 1.00 70.75 420 VAL A C 1
ATOM 3445 O O . VAL A 1 420 ? -38.692 4.678 -4.718 1.00 70.75 420 VAL A O 1
ATOM 3448 N N . ASN A 1 421 ? -36.610 5.494 -4.422 1.00 77.69 421 ASN A N 1
ATOM 3449 C CA . ASN A 1 421 ? -36.233 4.610 -3.323 1.00 77.69 421 ASN A CA 1
ATOM 3450 C C . ASN A 1 421 ? -36.705 5.101 -1.935 1.00 77.69 421 ASN A C 1
ATOM 3452 O O . ASN A 1 421 ? -36.551 4.372 -0.958 1.00 77.69 421 ASN A O 1
ATOM 3456 N N . GLU A 1 422 ? -37.348 6.277 -1.831 1.00 77.56 422 GLU A N 1
ATOM 3457 C CA . GLU A 1 422 ? -37.785 6.899 -0.562 1.00 77.56 422 GLU A CA 1
ATOM 3458 C C . GLU A 1 422 ? -38.619 5.950 0.292 1.00 77.56 422 GLU A C 1
ATOM 3460 O O . GLU A 1 422 ? -38.366 5.808 1.485 1.00 77.56 422 GLU A O 1
ATOM 3465 N N . GLY A 1 423 ? -39.616 5.295 -0.308 1.00 78.88 423 GLY A N 1
ATOM 3466 C CA . GLY A 1 423 ? -40.500 4.393 0.430 1.00 78.88 423 GLY A CA 1
ATOM 3467 C C . GLY A 1 423 ? -39.756 3.180 0.987 1.00 78.88 423 GLY A C 1
ATOM 3468 O O . GLY A 1 423 ? -40.047 2.736 2.098 1.00 78.88 423 GLY A O 1
ATOM 3469 N N . MET A 1 424 ? -38.767 2.683 0.242 1.00 85.94 424 MET A N 1
ATOM 3470 C CA . MET A 1 424 ? -37.966 1.541 0.663 1.00 85.94 424 MET A CA 1
ATOM 3471 C C . MET A 1 424 ? -36.995 1.923 1.775 1.00 85.94 424 MET A C 1
ATOM 3473 O O . MET A 1 424 ? -37.003 1.288 2.824 1.00 85.94 424 MET A O 1
ATOM 3477 N N . PHE A 1 425 ? -36.227 3.002 1.593 1.00 86.94 425 PHE A N 1
ATOM 3478 C CA . PHE A 1 425 ? -35.351 3.511 2.644 1.00 86.94 425 PHE A CA 1
ATOM 3479 C C . PHE A 1 42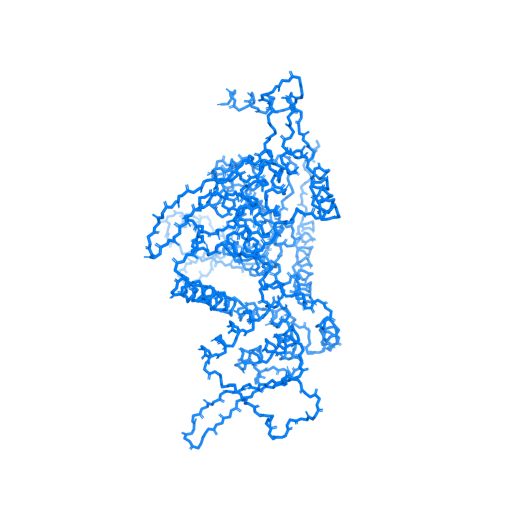5 ? -36.158 3.860 3.892 1.00 86.94 425 PHE A C 1
ATOM 3481 O O . PHE A 1 425 ? -35.812 3.405 4.971 1.00 86.94 425 PHE A O 1
ATOM 3488 N N . THR A 1 426 ? -37.296 4.546 3.765 1.00 87.62 426 THR A N 1
ATOM 3489 C CA . THR A 1 426 ? -38.169 4.833 4.916 1.00 87.62 426 THR A CA 1
ATOM 3490 C C . THR A 1 426 ? -38.522 3.562 5.686 1.00 87.62 426 THR A C 1
ATOM 3492 O O . THR A 1 426 ? -38.368 3.544 6.902 1.00 87.62 426 THR A O 1
ATOM 3495 N N . SER A 1 427 ? -38.901 2.489 4.987 1.00 86.75 427 SER A N 1
ATOM 3496 C CA . SER A 1 427 ? -39.245 1.205 5.613 1.00 86.75 427 SER A CA 1
ATOM 3497 C C . SER A 1 427 ? -38.046 0.550 6.310 1.00 86.75 427 SER A C 1
ATOM 3499 O O . SER A 1 427 ? -38.187 0.053 7.423 1.00 86.75 427 SER A O 1
ATOM 3501 N N . LEU A 1 428 ? -36.859 0.586 5.696 1.00 90.81 428 LEU A N 1
ATOM 3502 C CA . LEU A 1 428 ? -35.634 0.026 6.279 1.00 90.81 428 LEU A CA 1
ATOM 3503 C C . LEU A 1 428 ? -35.150 0.822 7.502 1.00 90.81 428 LEU A C 1
ATOM 3505 O O . LEU A 1 428 ? -34.784 0.224 8.508 1.00 90.81 428 LEU A O 1
ATOM 3509 N N . TYR A 1 429 ? -35.205 2.158 7.459 1.00 91.12 429 TYR A N 1
ATOM 3510 C CA . TYR A 1 429 ? -34.896 2.997 8.624 1.00 91.12 429 TYR A CA 1
ATOM 3511 C C . TYR A 1 429 ? -35.910 2.767 9.753 1.00 91.12 429 TYR A C 1
ATOM 3513 O O . TYR A 1 429 ? -35.514 2.633 10.908 1.00 91.12 429 TYR A O 1
ATOM 3521 N N . GLU A 1 430 ? -37.207 2.673 9.436 1.00 89.88 430 GLU A N 1
ATOM 3522 C CA . GLU A 1 430 ? -38.243 2.362 10.428 1.00 89.88 430 GLU A CA 1
ATOM 3523 C C . GLU A 1 430 ? -38.021 0.986 11.075 1.00 89.88 430 GLU A C 1
ATOM 3525 O O . GLU A 1 430 ? -38.213 0.857 12.287 1.00 89.88 430 GLU A O 1
ATOM 3530 N N . ALA A 1 431 ? -37.570 -0.012 10.305 1.00 87.38 431 ALA A N 1
ATOM 3531 C CA . ALA A 1 431 ? -37.265 -1.354 10.804 1.00 87.38 431 ALA A CA 1
ATOM 3532 C C . ALA A 1 431 ? -36.152 -1.354 11.866 1.00 87.38 431 ALA A C 1
ATOM 3534 O O . ALA A 1 431 ? -36.218 -2.126 12.819 1.00 87.38 431 ALA A O 1
ATOM 3535 N N . ILE A 1 432 ? -35.180 -0.444 11.762 1.00 87.50 432 ILE A N 1
ATOM 3536 C CA . ILE A 1 432 ? -34.112 -0.280 12.762 1.00 87.50 432 ILE A CA 1
ATOM 3537 C C . ILE A 1 432 ? -34.430 0.780 13.831 1.00 87.50 432 ILE A C 1
ATOM 3539 O O . ILE A 1 432 ? -33.572 1.140 14.635 1.00 87.50 432 ILE A O 1
ATOM 3543 N N . GLY A 1 433 ? -35.663 1.297 13.861 1.00 87.12 433 GLY A N 1
ATOM 3544 C CA . GLY A 1 433 ? -36.096 2.314 14.825 1.00 87.12 433 GLY A CA 1
ATOM 3545 C C . GLY A 1 433 ? -35.538 3.718 14.568 1.00 87.12 433 GLY A C 1
ATOM 3546 O O . GLY A 1 433 ? -35.637 4.586 15.440 1.00 87.12 433 GLY A O 1
ATOM 3547 N N . GLU A 1 434 ? -34.984 3.956 13.384 1.00 92.44 434 GLU A N 1
ATOM 3548 C CA . GLU A 1 434 ? -34.452 5.240 12.946 1.00 92.44 434 GLU A CA 1
ATOM 3549 C C . GLU A 1 434 ? -35.428 5.959 12.010 1.00 92.44 434 GLU A C 1
ATOM 3551 O O . GLU A 1 434 ? -36.454 5.432 11.576 1.00 92.44 434 GLU A O 1
ATOM 3556 N N . LYS A 1 435 ? -35.125 7.222 11.703 1.00 89.81 435 LYS A N 1
ATOM 3557 C CA . LYS A 1 435 ? -35.925 8.018 10.772 1.00 89.81 435 LYS A CA 1
ATOM 3558 C C . LYS A 1 435 ? -35.115 8.348 9.531 1.00 89.81 435 LYS A C 1
ATOM 3560 O O . LYS A 1 435 ? -34.149 9.100 9.623 1.00 89.81 435 LYS A O 1
ATOM 3565 N N . TYR A 1 436 ? -35.591 7.893 8.374 1.00 86.75 436 TYR A N 1
ATOM 3566 C CA . TYR A 1 436 ? -35.008 8.258 7.088 1.00 86.75 436 TYR A CA 1
ATOM 3567 C C . TYR A 1 436 ? -34.926 9.783 6.927 1.00 86.75 436 TYR A C 1
ATOM 3569 O O . TYR A 1 436 ? -35.898 10.511 7.179 1.00 86.75 436 TYR A O 1
ATOM 3577 N N . GLN A 1 437 ? -33.753 10.267 6.525 1.00 82.38 437 GLN A N 1
ATOM 3578 C CA . GLN A 1 437 ? -33.510 11.648 6.128 1.00 82.38 437 GLN A CA 1
ATOM 3579 C C . GLN A 1 437 ? -32.789 11.635 4.774 1.00 82.38 437 GLN A C 1
ATOM 3581 O O . GLN A 1 437 ? -31.749 10.991 4.663 1.00 82.38 437 GLN A O 1
ATOM 3586 N N . PRO A 1 438 ? -33.297 12.340 3.749 1.00 78.56 438 PRO A N 1
ATOM 3587 C CA . PRO A 1 438 ? -32.562 12.486 2.499 1.00 78.56 438 PRO A CA 1
ATOM 3588 C C . PRO A 1 438 ? -31.279 13.301 2.722 1.00 78.56 438 PRO A C 1
ATOM 3590 O O . PRO A 1 438 ? -31.198 14.095 3.667 1.00 78.56 438 PRO A O 1
ATOM 3593 N N . LEU A 1 439 ? -30.304 13.155 1.818 1.00 79.44 439 LEU A N 1
ATOM 3594 C CA . LEU A 1 439 ? -29.082 13.961 1.850 1.00 79.44 439 LEU A CA 1
ATOM 3595 C C . LEU A 1 439 ? -29.393 15.464 1.886 1.00 79.44 439 LEU A C 1
ATOM 3597 O O . LEU A 1 439 ? -30.345 15.950 1.265 1.00 79.44 439 LEU A O 1
ATOM 3601 N N . SER A 1 440 ? -28.548 16.218 2.591 1.00 84.12 440 SER A N 1
ATOM 3602 C CA . SER A 1 440 ? -28.646 17.674 2.610 1.00 84.12 440 SER A CA 1
ATOM 3603 C C . SER A 1 440 ? -28.362 18.258 1.224 1.00 84.12 440 SER A C 1
ATOM 3605 O O . SER A 1 440 ? -27.581 17.717 0.441 1.00 84.12 440 SER A O 1
ATOM 3607 N N . GLN A 1 441 ? -28.959 19.416 0.940 1.00 79.88 441 GLN A N 1
ATOM 3608 C CA . GLN A 1 441 ? -28.728 20.130 -0.316 1.00 79.88 441 GLN A CA 1
ATOM 3609 C C . GLN A 1 441 ? -27.235 20.439 -0.539 1.00 79.88 441 GLN A C 1
ATOM 3611 O O . GLN A 1 441 ? -26.751 20.317 -1.657 1.00 79.88 441 GLN A O 1
ATOM 3616 N N . GLU A 1 442 ? -26.505 20.767 0.530 1.00 83.56 442 GLU A N 1
ATOM 3617 C CA . GLU A 1 442 ? -25.061 21.033 0.499 1.00 83.56 442 GLU A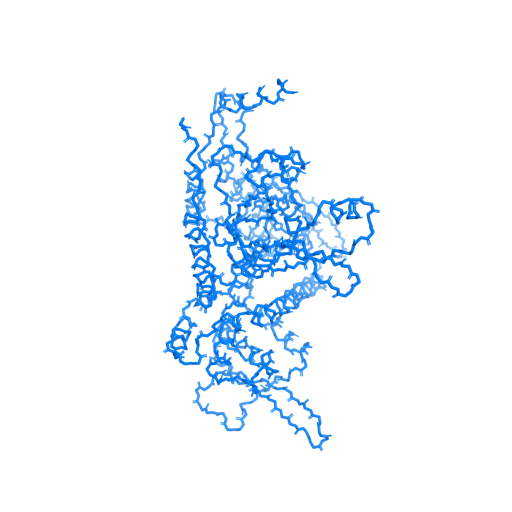 CA 1
ATOM 3618 C C . GLU A 1 442 ? -24.253 19.792 0.090 1.00 83.56 442 GLU A C 1
ATOM 3620 O O . GLU A 1 442 ? -23.365 19.879 -0.754 1.00 83.56 442 GLU A O 1
ATOM 3625 N N . LYS A 1 443 ? -24.599 18.610 0.618 1.00 80.75 443 LYS A N 1
ATOM 3626 C CA . LYS A 1 443 ? -23.938 17.349 0.254 1.00 80.75 443 LYS A CA 1
ATOM 3627 C C . LYS A 1 443 ? -24.241 16.955 -1.196 1.00 80.75 443 LYS A C 1
ATOM 3629 O O . LYS A 1 443 ? -23.342 16.523 -1.909 1.00 80.75 443 LYS A O 1
ATOM 3634 N N . ILE A 1 444 ? -25.478 17.156 -1.655 1.00 79.44 444 ILE A N 1
ATOM 3635 C CA . ILE A 1 444 ? -25.880 16.933 -3.057 1.00 79.44 444 ILE A CA 1
ATOM 3636 C C . ILE A 1 444 ? -25.104 17.855 -4.007 1.00 79.44 444 ILE A C 1
ATOM 3638 O O . ILE A 1 444 ? -24.686 17.419 -5.080 1.00 79.44 444 ILE A O 1
ATOM 3642 N N . GLU A 1 445 ? -24.929 19.124 -3.633 1.00 84.19 445 GLU A N 1
ATOM 3643 C CA . GLU A 1 445 ? -24.148 20.098 -4.403 1.00 84.19 445 GLU A CA 1
ATOM 3644 C C . GLU A 1 445 ? -22.664 19.720 -4.438 1.00 84.19 445 GLU A C 1
ATOM 3646 O O . GLU A 1 445 ? -22.093 19.700 -5.520 1.00 84.19 445 GLU A O 1
ATOM 3651 N N . SER A 1 446 ? -22.083 19.279 -3.318 1.00 86.38 446 SER A N 1
ATOM 3652 C CA . SER A 1 446 ? -20.703 18.765 -3.282 1.00 86.38 446 SER A CA 1
ATOM 3653 C C . SER A 1 446 ? -20.491 17.595 -4.249 1.00 86.38 446 SER A C 1
ATOM 3655 O O . SER A 1 446 ? -19.556 17.614 -5.043 1.00 86.38 446 SER A O 1
ATOM 3657 N N . ILE A 1 447 ? -21.382 16.595 -4.228 1.00 82.19 447 ILE A N 1
ATOM 3658 C CA . ILE A 1 447 ? -21.298 15.434 -5.134 1.00 82.19 447 ILE A CA 1
ATOM 3659 C C . ILE A 1 447 ? -21.442 15.880 -6.595 1.00 82.19 447 ILE A C 1
ATOM 3661 O O . ILE A 1 447 ? -20.778 15.354 -7.486 1.00 82.19 447 ILE A O 1
ATOM 3665 N N . ARG A 1 448 ? -22.325 16.848 -6.864 1.00 84.12 448 ARG A N 1
ATOM 3666 C CA . ARG A 1 448 ? -22.496 17.402 -8.208 1.00 84.12 448 ARG A CA 1
ATOM 3667 C C . ARG A 1 448 ? -21.237 18.113 -8.687 1.00 84.12 448 ARG A C 1
ATOM 3669 O O . ARG A 1 448 ? -20.845 17.869 -9.821 1.00 84.12 448 ARG A O 1
ATOM 3676 N N . ASP A 1 449 ? -20.641 18.963 -7.860 1.00 84.44 449 ASP A N 1
ATOM 3677 C CA . ASP A 1 449 ? -19.447 19.727 -8.217 1.00 84.44 449 ASP A CA 1
ATOM 3678 C C . ASP A 1 449 ? -18.277 18.783 -8.540 1.00 84.44 449 ASP A C 1
ATOM 3680 O O . ASP A 1 449 ? -17.599 18.978 -9.548 1.00 84.44 449 ASP A O 1
ATOM 3684 N N . GLU A 1 450 ? -18.096 17.710 -7.758 1.00 85.00 450 GLU A N 1
ATOM 3685 C CA . GLU A 1 450 ? -17.125 16.638 -8.041 1.00 85.00 450 GLU A CA 1
ATOM 3686 C C . GLU A 1 450 ? -17.323 16.046 -9.450 1.00 85.00 450 GLU A C 1
ATOM 3688 O O . GLU A 1 450 ? -16.382 15.971 -10.241 1.00 85.00 450 GLU A O 1
ATOM 3693 N N . LEU A 1 451 ? -18.562 15.682 -9.794 1.00 80.62 451 LEU A N 1
ATOM 3694 C CA . LEU A 1 451 ? -18.904 15.088 -11.092 1.00 80.62 451 LEU A CA 1
ATOM 3695 C C . LEU A 1 451 ? -18.851 16.100 -12.252 1.00 80.62 451 LEU A C 1
ATOM 3697 O O . LEU A 1 451 ? -18.584 15.729 -13.396 1.00 80.62 451 LEU A O 1
ATOM 3701 N N . GLU A 1 452 ? -19.128 17.380 -11.997 1.00 79.88 452 GLU A N 1
ATOM 3702 C CA . GLU A 1 452 ? -19.019 18.446 -12.999 1.00 79.88 452 GLU A CA 1
ATOM 3703 C C . GLU A 1 452 ? -17.556 18.754 -13.332 1.00 79.88 452 GLU A C 1
ATOM 3705 O O . GLU A 1 452 ? -17.235 18.902 -14.513 1.00 79.88 452 GLU A O 1
ATOM 3710 N N . ILE A 1 453 ? -16.663 18.765 -12.337 1.00 78.19 453 ILE A N 1
ATOM 3711 C CA . ILE A 1 453 ? -15.211 18.868 -12.555 1.00 78.19 453 ILE A CA 1
ATOM 3712 C C . ILE A 1 453 ? -14.735 17.708 -13.433 1.00 78.19 453 ILE A C 1
ATOM 3714 O O . ILE A 1 453 ? -14.061 17.926 -14.440 1.00 78.19 453 ILE A O 1
ATOM 3718 N N . GLU A 1 454 ? -15.152 16.485 -13.112 1.00 77.69 454 GLU A N 1
ATOM 3719 C CA . GLU A 1 454 ? -14.806 15.302 -13.901 1.00 77.69 454 GLU A CA 1
ATOM 3720 C C . GLU A 1 454 ? -15.284 15.415 -15.359 1.00 77.69 454 GLU A C 1
ATOM 3722 O O . GLU A 1 454 ? -14.549 15.102 -16.301 1.00 77.69 454 GLU A O 1
ATOM 3727 N N . ARG A 1 455 ? -16.499 15.931 -15.569 1.00 69.69 455 ARG A N 1
ATOM 3728 C CA . ARG A 1 455 ? -17.046 16.178 -16.908 1.00 69.69 455 ARG A CA 1
ATOM 3729 C C . ARG A 1 455 ? -16.226 17.199 -17.696 1.00 69.69 455 ARG A C 1
ATOM 3731 O O . ARG A 1 455 ? -16.125 17.093 -18.919 1.00 69.69 455 ARG A O 1
ATOM 3738 N N . GLU A 1 456 ? -15.707 18.226 -17.031 1.00 70.19 456 GLU A N 1
ATOM 3739 C CA . GLU A 1 456 ? -14.863 19.241 -17.664 1.00 70.19 456 GLU A CA 1
ATOM 3740 C C . GLU A 1 456 ? -13.491 18.681 -18.055 1.00 70.19 456 GLU A C 1
ATOM 3742 O O . GLU A 1 456 ? -12.966 19.034 -19.117 1.00 70.19 456 GLU A O 1
ATOM 3747 N N . GLU A 1 457 ? -12.934 17.782 -17.243 1.00 69.00 457 GLU A N 1
ATOM 3748 C CA . GLU A 1 457 ? -11.680 17.086 -17.542 1.00 69.00 457 GLU A CA 1
ATOM 3749 C C . GLU A 1 457 ? -11.837 16.068 -18.684 1.00 69.00 457 GLU A C 1
ATOM 3751 O O . GLU A 1 457 ? -10.933 15.939 -19.516 1.00 69.00 457 GLU A O 1
ATOM 3756 N N . ASN A 1 458 ? -13.006 15.424 -18.783 1.00 59.25 458 ASN A N 1
ATOM 3757 C CA . ASN A 1 458 ? -13.342 14.419 -19.795 1.00 59.25 458 ASN A CA 1
ATOM 3758 C C . ASN A 1 458 ? -14.631 14.785 -20.562 1.00 59.25 458 ASN A C 1
ATOM 3760 O O . ASN A 1 458 ? -15.694 14.202 -20.332 1.00 59.25 458 ASN A O 1
ATOM 3764 N N . PRO A 1 459 ? -14.573 15.746 -21.506 1.00 57.66 459 PRO A N 1
ATOM 3765 C CA . PRO A 1 459 ? -15.765 16.205 -22.207 1.00 57.66 459 PRO A CA 1
ATOM 3766 C C . PRO A 1 459 ? -16.356 15.093 -23.094 1.00 57.66 459 PRO A C 1
ATOM 3768 O O . PRO A 1 459 ? -15.616 14.460 -23.854 1.00 57.66 459 PRO A O 1
ATOM 3771 N N . PRO A 1 460 ? -17.687 14.878 -23.072 1.00 52.81 460 PRO A N 1
ATOM 3772 C CA . PRO A 1 460 ? -18.323 13.838 -23.870 1.00 52.81 460 PRO A CA 1
ATOM 3773 C C . PRO A 1 460 ? -18.103 14.076 -25.371 1.00 52.81 460 PRO A C 1
ATOM 3775 O O . PRO A 1 460 ? -18.348 15.166 -25.895 1.00 52.81 460 PRO A O 1
ATOM 3778 N N . ILE A 1 461 ? -17.636 13.036 -26.061 1.00 52.06 461 ILE A N 1
ATOM 3779 C CA . ILE A 1 461 ? -17.440 13.008 -27.516 1.00 52.06 461 ILE A CA 1
ATOM 3780 C C . ILE A 1 461 ? -18.785 12.972 -28.251 1.00 52.06 461 ILE A C 1
ATOM 3782 O O . ILE A 1 461 ? -19.758 12.385 -27.775 1.00 52.06 461 ILE A O 1
ATOM 3786 N N . SER A 1 462 ? -18.860 13.623 -29.415 1.00 52.66 462 SER A N 1
ATOM 3787 C CA . SER A 1 462 ? -20.108 13.702 -30.178 1.00 52.66 462 SER A CA 1
ATOM 3788 C C . SER A 1 462 ? -20.502 12.339 -30.760 1.00 52.66 462 SER A C 1
ATOM 3790 O O . SER A 1 462 ? -19.655 11.483 -31.011 1.00 52.66 462 SER A O 1
ATOM 3792 N N . TRP A 1 463 ? -21.795 12.132 -31.032 1.00 45.72 463 TRP A N 1
ATOM 3793 C CA . TRP A 1 463 ? -22.279 10.894 -31.661 1.00 45.72 463 TRP A CA 1
ATOM 3794 C C . TRP A 1 463 ? -21.653 10.645 -33.044 1.00 45.72 463 TRP A C 1
ATOM 3796 O O . TRP A 1 463 ? -21.419 9.501 -33.425 1.00 45.72 463 TRP A O 1
ATOM 3806 N N . GLU A 1 464 ? -21.329 11.714 -33.774 1.00 49.09 464 GLU A N 1
ATOM 3807 C CA . GLU A 1 464 ? -20.628 11.642 -35.060 1.00 49.09 464 GLU A CA 1
ATOM 3808 C C . GLU A 1 464 ? -19.180 11.153 -34.879 1.00 49.09 464 GLU A C 1
ATOM 3810 O O . GLU A 1 464 ? -18.709 10.340 -35.675 1.00 49.09 464 GLU A O 1
ATOM 3815 N N . ASP A 1 465 ? -18.509 11.559 -33.795 1.00 50.38 465 ASP A N 1
ATOM 3816 C CA . ASP A 1 465 ? -17.166 11.079 -33.443 1.00 50.38 465 ASP A CA 1
ATOM 3817 C C . ASP A 1 465 ? -17.192 9.624 -32.943 1.00 50.38 465 ASP A C 1
ATOM 3819 O O . ASP A 1 465 ? -16.331 8.827 -33.319 1.00 50.38 465 ASP A O 1
ATOM 3823 N N . ALA A 1 466 ? -18.213 9.241 -32.167 1.00 47.44 466 ALA A N 1
ATOM 3824 C CA . ALA A 1 466 ? -18.409 7.865 -31.705 1.00 47.44 466 ALA A CA 1
ATOM 3825 C C . ALA A 1 466 ? -18.713 6.898 -32.869 1.00 47.44 466 ALA A C 1
ATOM 3827 O O . ALA A 1 466 ? -18.161 5.799 -32.929 1.00 47.44 466 ALA A O 1
ATOM 3828 N N . GLN A 1 467 ? -19.531 7.312 -33.845 1.00 45.09 467 GLN A N 1
ATOM 3829 C CA . GLN A 1 467 ? -19.767 6.528 -35.063 1.00 45.09 467 GLN A CA 1
ATOM 3830 C C . GLN A 1 467 ? -18.538 6.450 -35.969 1.00 45.09 467 GLN A C 1
ATOM 3832 O O . GLN A 1 467 ? -18.301 5.402 -36.572 1.00 45.09 467 GLN A O 1
ATOM 3837 N N . ALA A 1 468 ? -17.752 7.526 -36.065 1.00 46.44 468 ALA A N 1
ATOM 3838 C CA . ALA A 1 468 ? -16.511 7.527 -36.832 1.00 46.44 468 ALA A CA 1
ATOM 3839 C C . ALA A 1 468 ? -15.470 6.564 -36.239 1.00 46.44 468 ALA A C 1
ATOM 3841 O O . ALA A 1 468 ? -14.752 5.916 -36.998 1.00 46.44 468 ALA A O 1
ATOM 3842 N N . LEU A 1 469 ? -15.424 6.427 -34.909 1.00 43.88 469 LEU A N 1
ATOM 3843 C CA . LEU A 1 469 ? -14.595 5.436 -34.217 1.00 43.88 469 LEU A CA 1
ATOM 3844 C C . LEU A 1 469 ? -15.090 4.004 -34.481 1.00 43.88 469 LEU A C 1
ATOM 3846 O O . LEU A 1 469 ? -14.308 3.171 -34.933 1.00 43.88 469 LEU A O 1
ATOM 3850 N N . ALA A 1 470 ? -16.395 3.750 -34.342 1.00 37.72 470 ALA A N 1
ATOM 3851 C CA . ALA A 1 470 ? -16.983 2.425 -34.572 1.00 37.72 470 ALA A CA 1
ATOM 3852 C C . ALA A 1 470 ? -16.928 1.958 -36.046 1.00 37.72 470 ALA A C 1
ATOM 3854 O O . ALA A 1 470 ? -16.806 0.766 -36.325 1.00 37.72 470 ALA A O 1
ATOM 3855 N N . GLN A 1 471 ? -17.003 2.871 -37.026 1.00 37.16 471 GLN A N 1
ATOM 3856 C CA . GLN A 1 471 ? -16.817 2.526 -38.445 1.00 37.16 471 GLN A CA 1
ATOM 3857 C C . GLN A 1 471 ? -15.354 2.243 -38.803 1.00 37.16 471 GLN A C 1
ATOM 3859 O O . GLN A 1 471 ? -15.105 1.448 -39.709 1.00 37.16 471 GLN A O 1
ATOM 3864 N N . TYR A 1 472 ? -14.391 2.847 -38.100 1.00 37.06 472 TYR A N 1
ATOM 3865 C CA . TYR A 1 472 ? -12.964 2.603 -38.335 1.00 37.06 472 TYR A CA 1
ATOM 3866 C C . TYR A 1 472 ? -12.534 1.184 -37.923 1.00 37.06 472 TYR A C 1
ATOM 3868 O O . TYR A 1 472 ? -11.580 0.648 -38.480 1.00 37.06 472 TYR A O 1
ATOM 3876 N N . GLU A 1 473 ? -13.260 0.558 -36.995 1.00 35.75 473 GLU A N 1
ATOM 3877 C CA . GLU A 1 473 ? -13.018 -0.811 -36.515 1.00 35.75 473 GLU A CA 1
ATOM 3878 C C . GLU A 1 473 ? -13.596 -1.907 -37.422 1.00 35.75 473 GLU A C 1
ATOM 3880 O O . GLU A 1 473 ? -13.141 -3.045 -37.362 1.00 35.75 473 GLU A O 1
ATOM 3885 N N . LEU A 1 474 ? -14.564 -1.586 -38.290 1.00 31.11 474 LEU A N 1
ATOM 3886 C CA . LEU A 1 474 ? -15.209 -2.554 -39.193 1.00 31.11 474 LEU A CA 1
ATOM 3887 C C . LEU A 1 474 ? -14.581 -2.621 -40.599 1.00 31.11 474 LEU A C 1
ATOM 3889 O O . LEU A 1 474 ? -14.927 -3.512 -41.377 1.00 31.11 474 LEU A O 1
ATOM 3893 N N . GLU A 1 475 ? -13.671 -1.702 -40.944 1.00 32.53 475 GLU A N 1
ATOM 3894 C CA . GLU A 1 475 ? -12.909 -1.719 -42.208 1.00 32.53 475 GLU A CA 1
ATOM 3895 C C . GLU A 1 475 ? -11.474 -2.280 -42.069 1.00 32.53 475 GLU A C 1
ATOM 3897 O O . GLU A 1 475 ? -10.687 -2.211 -43.021 1.00 32.53 475 GLU A O 1
ATOM 3902 N N . ILE A 1 476 ? -11.138 -2.884 -40.923 1.00 35.84 476 ILE A N 1
ATOM 3903 C CA . ILE A 1 476 ? -9.903 -3.659 -40.681 1.00 35.84 476 ILE A CA 1
ATOM 3904 C C . ILE A 1 476 ? -10.287 -5.119 -40.429 1.00 35.84 476 ILE A C 1
ATOM 3906 O O . ILE A 1 476 ? -9.549 -6.007 -40.924 1.00 35.84 476 ILE A O 1
#

Radius of gyration: 28.82 Å; chains: 1; bounding box: 81×44×78 Å